Protein AF-0000000085038822 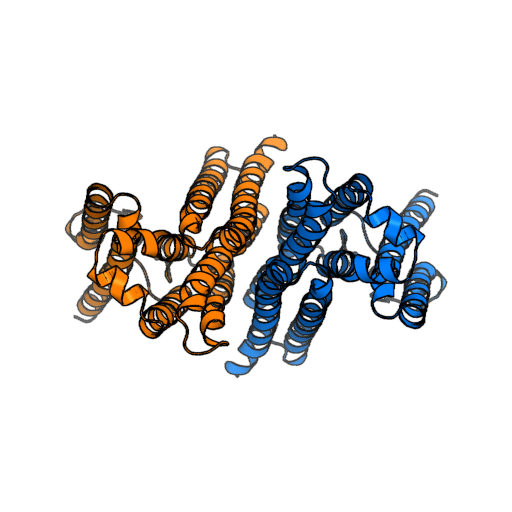(afdb_homodimer)

Secondary structure (DSSP, 8-state):
-TGGGGHHHHHHHHHHHHHHHHHHHHHHH-GGGHHHHHHHHHHHHHHHHHHHHHTT---HHHHHHHHHHHIIIIIIHHHHHHHHHHGGG-SSTTGGGGGHHHHHHHHHHHHHHHH-----SSEES--HHHHHHHHHHHHHHHHH-HHHHHHHT-HHHHHHHHHHHHHHHH---EEP----S---HHHHHHHHHHHHHHHHHHHHHGGGGHHHHHHHHHHHHHHHHHHHHHHHH-/-TTGGGHHHHHHHHHHHHHHHHHHHHHHH-GGGHHHHHHHHHHHHHHHHHHHHHTT---HHHHHHHHHHHIIIIIIHHHHHHHHHHGGG-SSTTGGGGGHHHHHHHHHHHHHHHH-----SSEES--HHHHHHHHHHHHHHHHH-HHHHHHHT-HHHHHHHHHHHHHHHH---EEP----S---HHHHHHHHHHHHHHHHHHHHHGGGGHHHHHHHHHHHHHHHHHHHHHHHH-

InterPro domains:
  IPR000462 CDP-alcohol phosphatidyltransferase [PF01066] (6-154)
  IPR004533 CDP-diacylglycerol--serine O-phosphatidyltransferase [TIGR00473] (12-147)
  IPR043130 CDP-alcohol phosphatidyltransferase, transmembrane domain [G3DSA:1.20.120.1760] (3-178)
  IPR048254 CDP-alcohol phosphatidyltransferase, conserved site [PS00379] (48-70)
  IPR050324 CDP-alcohol phosphatidyltransferase class-I [PTHR14269] (5-165)

Sequence (468 aa):
MTIKKHIPNAITSLNLLSGMIGIHYVMVNGPFYGFYFIIAAAIFDFFDGFAARLLKVQSPIGKELDSLADLVTFGVLPSFILFLLLEPISPYDWLPYVAFLIGIQSALRLAKFNLDDRQSDSFIGVPTPANALFFSTLPLLGTSVGWIENGLENPWVLTALTLIFSFLLTAELPLLALKFKHFKWKDNQWRYLVLVISGISLVLFGLAGIPIAVLSYICLSLVNNLVDSHEKKNMTIKKHIPNAITSLNLLSGMIGIHYVMVNGPFYGFYFIIAAAIFDFFDGFAARLLKVQSPIGKELDSLADLVTFGVLPSFILFLLLEPISPYDWLPYVAFLIGIQSALRLAKFNLDDRQSDSFIGVPTPANALFFSTLPLLGTSVGWIENGLENPWVLTALTLIFSFLLTAELPLLALKFKHFKWKDNQWRYLVLVISGISLVLFGLAGIPIAVLSYICLSLVNNLVDSHEKKN

Nearest PDB structures (foldseek):
  6wmv-assembly1_A  TM=7.005E-01  e=2.346E-01  Archaeoglobus fulgidus
  6wm5-assembly1_A  TM=7.135E-01  e=3.824E-01  Archaeoglobus fulgidus
  6wmv-assembly1_C  TM=7.083E-01  e=4.369E-01  Archaeoglobus fulgidus
  6h59-assembly1_A  TM=6.491E-01  e=5.456E-01  Mycobacterium tuberculosis H37Rv
  5jr9-assembly1_B  TM=3.966E-01  e=5.499E+00  Nanoarchaeum equitans Kin4-M

Structure (mmCIF, N/CA/C/O backbone):
data_AF-0000000085038822-model_v1
#
loop_
_entity.id
_entity.type
_entity.pdbx_description
1 polymer 'CDP-diacylglycerol--serine O-phosphatidyltransferase'
#
loop_
_atom_site.group_PDB
_atom_site.id
_atom_site.type_symbol
_atom_site.label_atom_id
_atom_site.label_alt_id
_atom_site.label_comp_id
_atom_site.label_asym_id
_atom_site.label_entity_id
_atom_site.label_seq_id
_atom_site.pdbx_PDB_ins_code
_atom_site.Cartn_x
_atom_site.Cartn_y
_atom_site.Cartn_z
_atom_site.occupancy
_atom_site.B_iso_or_equiv
_atom_site.auth_seq_id
_atom_site.auth_comp_id
_atom_site.auth_asym_id
_atom_site.auth_atom_id
_atom_site.pdbx_PDB_model_num
ATOM 1 N N . MET A 1 1 ? -1.851 26.406 -16.25 1 48.16 1 MET A N 1
ATOM 2 C CA . MET A 1 1 ? -0.764 26.359 -15.273 1 48.16 1 MET A CA 1
ATOM 3 C C . MET A 1 1 ? -1.014 25.266 -14.234 1 48.16 1 MET A C 1
ATOM 5 O O . MET A 1 1 ? -0.091 24.547 -13.852 1 48.16 1 MET A O 1
ATOM 9 N N . THR A 1 2 ? -2.42 25 -13.883 1 67.25 2 THR A N 1
ATOM 10 C CA . THR A 1 2 ? -2.904 24.141 -12.812 1 67.25 2 THR A CA 1
ATOM 11 C C . THR A 1 2 ? -2.875 22.672 -13.234 1 67.25 2 THR A C 1
ATOM 13 O O . THR A 1 2 ? -2.516 21.797 -12.445 1 67.25 2 THR A O 1
ATOM 16 N N . ILE A 1 3 ? -2.77 22.594 -14.562 1 74.81 3 ILE A N 1
ATOM 17 C CA . ILE A 1 3 ? -2.885 21.219 -15.07 1 74.81 3 ILE A CA 1
ATOM 18 C C . ILE A 1 3 ? -1.519 20.547 -15.031 1 74.81 3 ILE A C 1
ATOM 20 O O . ILE A 1 3 ? -1.425 19.344 -14.789 1 74.81 3 ILE A O 1
ATOM 24 N N . LYS A 1 4 ? -0.463 21.297 -15.273 1 79 4 LYS A N 1
ATOM 25 C CA . LYS A 1 4 ? 0.887 20.734 -15.305 1 79 4 LYS A CA 1
ATOM 26 C C . LYS A 1 4 ? 1.257 20.125 -13.961 1 79 4 LYS A C 1
ATOM 28 O O . LYS A 1 4 ? 2.055 19.188 -13.906 1 79 4 LYS A O 1
ATOM 33 N N . LYS A 1 5 ? 0.57 20.656 -13.008 1 80.06 5 LYS A N 1
ATOM 34 C CA . LYS A 1 5 ? 0.891 20.203 -11.656 1 80.06 5 LYS A CA 1
ATOM 35 C C . LYS A 1 5 ? 0.337 18.812 -11.391 1 80.06 5 LYS A C 1
ATOM 37 O O . LYS A 1 5 ? 0.78 18.141 -10.461 1 80.06 5 LYS A O 1
ATOM 42 N N . HIS A 1 6 ? -0.509 18.438 -12.305 1 89.69 6 HIS A N 1
ATOM 43 C CA . HIS A 1 6 ? -1.168 17.156 -12.07 1 89.69 6 HIS A CA 1
ATOM 44 C C . HIS A 1 6 ? -0.492 16.047 -12.852 1 89.69 6 HIS A C 1
ATOM 46 O O . HIS A 1 6 ? -0.753 14.859 -12.609 1 89.69 6 HIS A O 1
ATOM 52 N N . ILE A 1 7 ? 0.422 16.391 -13.672 1 92.06 7 ILE A N 1
ATOM 53 C CA . ILE A 1 7 ? 1.037 15.414 -14.562 1 92.06 7 ILE A CA 1
ATOM 54 C C . ILE A 1 7 ? 1.887 14.438 -13.758 1 92.06 7 ILE A C 1
ATOM 56 O O . ILE A 1 7 ? 1.707 13.219 -13.852 1 92.06 7 ILE A O 1
ATOM 60 N N . PRO A 1 8 ? 2.795 14.953 -12.961 1 93.25 8 PRO A N 1
ATOM 61 C CA . PRO A 1 8 ? 3.59 14.016 -12.164 1 93.25 8 PRO A CA 1
ATOM 62 C C . PRO A 1 8 ? 2.73 13.109 -11.281 1 93.25 8 PRO A C 1
ATOM 64 O O . PRO A 1 8 ? 3.02 11.922 -11.141 1 93.25 8 PRO A O 1
ATOM 67 N N . ASN A 1 9 ? 1.684 13.672 -10.758 1 94.5 9 ASN A N 1
ATOM 68 C CA . ASN A 1 9 ? 0.792 12.891 -9.898 1 94.5 9 ASN A CA 1
ATOM 69 C C . ASN A 1 9 ? 0.069 11.805 -10.688 1 94.5 9 ASN A C 1
ATOM 71 O O . ASN A 1 9 ? -0.165 10.711 -10.172 1 94.5 9 ASN A O 1
ATOM 75 N N . ALA A 1 10 ? -0.299 12.148 -11.844 1 95.88 10 ALA A N 1
ATOM 76 C CA . ALA A 1 10 ? -0.926 11.156 -12.711 1 95.88 10 ALA A CA 1
ATOM 77 C C . ALA A 1 10 ? 0.032 10.008 -13.016 1 95.88 10 ALA A C 1
ATOM 79 O O . ALA A 1 10 ? -0.368 8.844 -13.016 1 95.88 10 ALA A O 1
ATOM 80 N N . ILE A 1 11 ? 1.242 10.297 -13.25 1 97.19 11 ILE A N 1
ATOM 81 C CA . ILE A 1 11 ? 2.256 9.289 -13.539 1 97.19 11 ILE A CA 1
ATOM 82 C C . ILE A 1 11 ? 2.482 8.422 -12.297 1 97.19 11 ILE A C 1
ATOM 84 O O . ILE A 1 11 ? 2.592 7.195 -12.398 1 97.19 11 ILE A O 1
ATOM 88 N N . THR A 1 12 ? 2.553 9.086 -11.148 1 97.75 12 THR A N 1
ATOM 89 C CA . THR A 1 12 ? 2.68 8.352 -9.898 1 97.75 12 THR A CA 1
ATOM 90 C C . THR A 1 12 ? 1.504 7.395 -9.711 1 97.75 12 THR A C 1
ATOM 92 O O . THR A 1 12 ? 1.676 6.277 -9.219 1 97.75 12 THR A O 1
ATOM 95 N N . SER A 1 13 ? 0.296 7.887 -10.109 1 97.94 13 SER A N 1
ATOM 96 C CA . SER A 1 13 ? -0.885 7.035 -10.016 1 97.94 13 SER A CA 1
ATOM 97 C C . SER A 1 13 ? -0.754 5.809 -10.914 1 97.94 13 SER A C 1
ATOM 99 O O . SER A 1 13 ? -1.275 4.738 -10.586 1 97.94 13 SER A O 1
ATOM 101 N N . LEU A 1 14 ? -0.084 5.938 -12 1 98.38 14 LEU A N 1
ATOM 102 C CA . LEU A 1 14 ? 0.166 4.797 -12.875 1 98.38 14 LEU A CA 1
ATOM 103 C C . LEU A 1 14 ? 1.124 3.807 -12.219 1 98.38 14 LEU A C 1
ATOM 105 O O . LEU A 1 14 ? 1.008 2.596 -12.422 1 98.38 14 LEU A O 1
ATOM 109 N N . ASN A 1 15 ? 2.129 4.316 -11.5 1 98.5 15 ASN A N 1
ATOM 110 C CA . ASN A 1 15 ? 2.971 3.457 -10.672 1 98.5 15 ASN A CA 1
ATOM 111 C C . ASN A 1 15 ? 2.137 2.621 -9.703 1 98.5 15 ASN A C 1
ATOM 113 O O . ASN A 1 15 ? 2.27 1.396 -9.664 1 98.5 15 ASN A O 1
ATOM 117 N N . LEU A 1 16 ? 1.231 3.285 -9.023 1 98.81 16 LEU A N 1
ATOM 118 C CA . LEU A 1 16 ? 0.361 2.623 -8.055 1 98.81 16 LEU A CA 1
ATOM 119 C C . LEU A 1 16 ? -0.536 1.601 -8.742 1 98.81 16 LEU A C 1
ATOM 121 O O . LEU A 1 16 ? -0.698 0.481 -8.258 1 98.81 16 LEU A O 1
ATOM 125 N N . LEU A 1 17 ? -1.079 1.996 -9.836 1 98.75 17 LEU A N 1
ATOM 126 C CA . LEU A 1 17 ? -1.931 1.104 -10.609 1 98.75 17 LEU A CA 1
ATOM 127 C C . LEU A 1 17 ? -1.156 -0.13 -11.062 1 98.75 17 LEU A C 1
ATOM 129 O O . LEU A 1 17 ? -1.673 -1.248 -11.008 1 98.75 17 LEU A O 1
ATOM 133 N N . SER A 1 18 ? 0.053 0.057 -11.531 1 98.75 18 SER A N 1
ATOM 134 C CA . SER A 1 18 ? 0.904 -1.061 -11.93 1 98.75 18 SER A CA 1
ATOM 135 C C . SER A 1 18 ? 1.104 -2.037 -10.773 1 98.75 18 SER A C 1
ATOM 137 O O . SER A 1 18 ? 1.069 -3.254 -10.969 1 98.75 18 SER A O 1
ATOM 139 N N . GLY A 1 19 ? 1.32 -1.457 -9.609 1 98.81 19 GLY A N 1
ATOM 140 C CA . GLY A 1 19 ? 1.472 -2.295 -8.43 1 98.81 19 GLY A CA 1
ATOM 141 C C . GLY A 1 19 ? 0.245 -3.137 -8.133 1 98.81 19 GLY A C 1
ATOM 142 O O . GLY A 1 19 ? 0.354 -4.34 -7.887 1 98.81 19 GLY A O 1
ATOM 143 N N . MET A 1 20 ? -0.947 -2.543 -8.18 1 98.88 20 MET A N 1
ATOM 1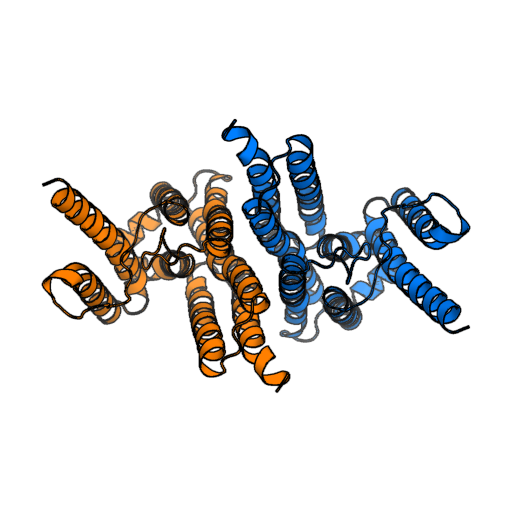44 C CA . MET A 1 20 ? -2.18 -3.258 -7.863 1 98.88 20 MET A CA 1
ATOM 145 C C . MET A 1 20 ? -2.494 -4.297 -8.93 1 98.88 20 MET A C 1
ATOM 147 O O . MET A 1 20 ? -2.852 -5.434 -8.609 1 98.88 20 MET A O 1
ATOM 151 N N . ILE A 1 21 ? -2.305 -3.947 -10.172 1 98.75 21 ILE A N 1
ATOM 152 C CA . ILE A 1 21 ? -2.504 -4.914 -11.25 1 98.75 21 ILE A CA 1
ATOM 153 C C . ILE A 1 21 ? -1.481 -6.043 -11.125 1 98.75 21 ILE A C 1
ATOM 155 O O . ILE A 1 21 ? -1.8 -7.207 -11.367 1 98.75 21 ILE A O 1
ATOM 159 N N . GLY A 1 22 ? -0.281 -5.645 -10.789 1 98.81 22 GLY A N 1
ATOM 160 C CA . GLY A 1 22 ? 0.757 -6.645 -10.57 1 98.81 22 GLY A CA 1
ATOM 161 C C . GLY A 1 22 ? 0.404 -7.652 -9.492 1 98.81 22 GLY A C 1
ATOM 162 O O . GLY A 1 22 ? 0.604 -8.852 -9.672 1 98.81 22 GLY A O 1
ATOM 163 N N . ILE A 1 23 ? -0.107 -7.191 -8.375 1 98.81 23 ILE A N 1
ATOM 164 C CA . ILE A 1 23 ? -0.521 -8.078 -7.297 1 98.81 23 ILE A CA 1
ATOM 165 C C . ILE A 1 23 ? -1.582 -9.055 -7.809 1 98.81 23 ILE A C 1
ATOM 167 O O . ILE A 1 23 ? -1.472 -10.266 -7.609 1 98.81 23 ILE A O 1
ATOM 171 N N . HIS A 1 24 ? -2.592 -8.508 -8.5 1 98.56 24 HIS A N 1
ATOM 172 C CA . HIS A 1 24 ? -3.637 -9.352 -9.062 1 98.56 24 HIS A CA 1
ATOM 173 C C . HIS A 1 24 ? -3.049 -10.391 -10.023 1 98.56 24 HIS A C 1
ATOM 175 O O . HIS A 1 24 ? -3.369 -11.578 -9.93 1 98.56 24 HIS A O 1
ATOM 181 N N . TYR A 1 25 ? -2.203 -9.953 -10.898 1 98.44 25 TYR A N 1
ATOM 182 C CA . TYR A 1 25 ? -1.676 -10.805 -11.953 1 98.44 25 TYR A CA 1
ATOM 183 C C . TYR A 1 25 ? -0.825 -11.93 -11.375 1 98.44 25 TYR A C 1
ATOM 185 O O . TYR A 1 25 ? -0.949 -13.086 -11.781 1 98.44 25 TYR A O 1
ATOM 193 N N . VAL A 1 26 ? 0.007 -11.641 -10.406 1 98.44 26 VAL A N 1
ATOM 194 C CA . VAL A 1 26 ? 0.89 -12.664 -9.859 1 98.44 26 VAL A CA 1
ATOM 195 C C . VAL A 1 26 ? 0.078 -13.656 -9.031 1 98.44 26 VAL A C 1
ATOM 197 O O . VAL A 1 26 ? 0.4 -14.852 -8.984 1 98.44 26 VAL A O 1
ATOM 200 N N . MET A 1 27 ? -0.975 -13.219 -8.391 1 97.94 27 MET A N 1
ATOM 201 C CA . MET A 1 27 ? -1.821 -14.109 -7.598 1 97.94 27 MET A CA 1
ATOM 202 C C . MET A 1 27 ? -2.555 -15.094 -8.5 1 97.94 27 MET A C 1
ATOM 204 O O . MET A 1 27 ? -2.816 -16.234 -8.094 1 97.94 27 MET A O 1
ATOM 208 N N . VAL A 1 28 ? -2.82 -14.695 -9.742 1 97.31 28 VAL A N 1
ATOM 209 C CA . VAL A 1 28 ? -3.598 -15.523 -10.656 1 97.31 28 VAL A CA 1
ATOM 210 C C . VAL A 1 28 ? -2.658 -16.359 -11.523 1 97.31 28 VAL A C 1
ATOM 212 O O . VAL A 1 28 ? -2.904 -17.547 -11.742 1 97.31 28 VAL A O 1
ATOM 215 N N . ASN A 1 29 ? -1.526 -15.758 -11.953 1 97.56 29 ASN A N 1
ATOM 216 C CA . ASN A 1 29 ? -0.725 -16.391 -12.992 1 97.56 29 ASN A CA 1
ATOM 217 C C . ASN A 1 29 ? 0.607 -16.891 -12.445 1 97.56 29 ASN A C 1
ATOM 219 O O . ASN A 1 29 ? 1.324 -17.641 -13.125 1 97.56 29 ASN A O 1
ATOM 223 N N . GLY A 1 30 ? 0.938 -16.516 -11.242 1 97.44 30 GLY A N 1
ATOM 224 C CA . GLY A 1 30 ? 2.184 -16.969 -10.648 1 97.44 30 GLY A CA 1
ATOM 225 C C . GLY A 1 30 ? 3.215 -15.859 -10.5 1 97.44 30 GLY A C 1
ATOM 226 O O . GLY A 1 30 ? 3.107 -14.812 -11.141 1 97.44 30 GLY A O 1
ATOM 227 N N . PRO A 1 31 ? 4.211 -16.062 -9.695 1 96.88 31 PRO A N 1
ATOM 228 C CA . PRO A 1 31 ? 5.16 -15.023 -9.297 1 96.88 31 PRO A CA 1
ATOM 229 C C . PRO A 1 31 ? 6.137 -14.664 -10.414 1 96.88 31 PRO A C 1
ATOM 231 O O . PRO A 1 31 ? 6.758 -13.594 -10.375 1 96.88 31 PRO A O 1
ATOM 234 N N . PHE A 1 32 ? 6.242 -15.5 -11.477 1 95.19 32 PHE A N 1
ATOM 235 C CA . PHE A 1 32 ? 7.25 -15.344 -12.523 1 95.19 32 PHE A CA 1
ATOM 236 C C . PHE A 1 32 ? 6.988 -14.086 -13.336 1 95.19 32 PHE A C 1
ATOM 238 O O . PHE A 1 32 ? 7.91 -13.531 -13.938 1 95.19 32 PHE A O 1
ATOM 245 N N . TYR A 1 33 ? 5.781 -13.57 -13.273 1 95.69 33 TYR A N 1
ATOM 246 C CA . TYR A 1 33 ? 5.391 -12.461 -14.133 1 95.69 33 TYR A CA 1
ATOM 247 C C . TYR A 1 33 ? 5.504 -11.133 -13.391 1 95.69 33 TYR A C 1
ATOM 249 O O . TYR A 1 33 ? 5.273 -10.07 -13.961 1 95.69 33 TYR A O 1
ATOM 257 N N . GLY A 1 34 ? 5.875 -11.195 -12.164 1 97.69 34 GLY A N 1
ATOM 258 C CA . GLY A 1 34 ? 5.863 -10.008 -11.32 1 97.69 34 GLY A CA 1
ATOM 259 C C . GLY A 1 34 ? 6.809 -8.93 -11.805 1 97.69 34 GLY A C 1
ATOM 260 O O . GLY A 1 34 ? 6.547 -7.738 -11.609 1 97.69 34 GLY A O 1
ATOM 261 N N . PHE A 1 35 ? 7.914 -9.336 -12.5 1 97.69 35 PHE A N 1
ATOM 262 C CA . PHE A 1 35 ? 8.938 -8.367 -12.891 1 97.69 35 PHE A CA 1
ATOM 263 C C . PHE A 1 35 ? 8.398 -7.41 -13.945 1 97.69 35 PHE A C 1
ATOM 265 O O . PHE A 1 35 ? 8.836 -6.258 -14.016 1 97.69 35 PHE A O 1
ATOM 272 N N . TYR A 1 36 ? 7.375 -7.781 -14.789 1 97.94 36 TYR A N 1
ATOM 273 C CA . TYR A 1 36 ? 6.789 -6.895 -15.781 1 97.94 36 TYR A CA 1
ATOM 274 C C . TYR A 1 36 ? 6.207 -5.648 -15.133 1 97.94 36 TYR A C 1
ATOM 276 O O . TYR A 1 36 ? 6.441 -4.527 -15.594 1 97.94 36 TYR A O 1
ATOM 284 N N . PHE A 1 37 ? 5.527 -5.867 -14.047 1 98.62 37 PHE A N 1
ATOM 285 C CA . PHE A 1 37 ? 4.801 -4.785 -13.398 1 98.62 37 PHE A CA 1
ATOM 286 C C . PHE A 1 37 ? 5.738 -3.939 -12.547 1 98.62 37 PHE A C 1
ATOM 288 O O . PHE A 1 37 ? 5.562 -2.725 -12.438 1 98.62 37 PHE A O 1
ATOM 295 N N . ILE A 1 38 ? 6.746 -4.613 -11.945 1 98.69 38 ILE A N 1
ATOM 296 C CA . ILE A 1 38 ? 7.73 -3.871 -11.164 1 98.69 38 ILE A CA 1
ATOM 297 C C . ILE A 1 38 ? 8.555 -2.975 -12.086 1 98.69 38 ILE A C 1
ATOM 299 O O . ILE A 1 38 ? 8.805 -1.812 -11.766 1 98.69 38 ILE A O 1
ATOM 303 N N . ILE A 1 39 ? 8.93 -3.477 -13.258 1 97.75 39 ILE A N 1
ATOM 304 C CA . ILE A 1 39 ? 9.703 -2.693 -14.211 1 97.75 39 ILE A CA 1
ATOM 305 C C . ILE A 1 39 ? 8.852 -1.543 -14.742 1 97.75 39 ILE A C 1
ATOM 307 O O . ILE A 1 39 ? 9.32 -0.401 -14.812 1 97.75 39 ILE A O 1
ATOM 311 N N . ALA A 1 40 ? 7.641 -1.84 -15.117 1 98.25 40 ALA A N 1
ATOM 312 C CA . ALA A 1 40 ? 6.734 -0.783 -15.562 1 98.25 40 ALA A CA 1
ATOM 313 C C . ALA A 1 40 ? 6.617 0.315 -14.508 1 98.25 40 ALA A C 1
ATOM 315 O O . ALA A 1 40 ? 6.684 1.504 -14.828 1 98.25 40 ALA A O 1
ATOM 316 N N . ALA A 1 41 ? 6.43 -0.11 -13.281 1 98.38 41 ALA A N 1
ATOM 317 C CA . ALA A 1 41 ? 6.281 0.836 -12.18 1 98.38 41 ALA A CA 1
ATOM 318 C C . ALA A 1 41 ? 7.555 1.654 -11.984 1 98.38 41 ALA A C 1
ATOM 320 O O . ALA A 1 41 ? 7.492 2.85 -11.688 1 98.38 41 ALA A O 1
ATOM 321 N N . ALA A 1 42 ? 8.703 0.948 -12.109 1 96.62 42 ALA A N 1
ATOM 322 C CA . ALA A 1 42 ? 9.977 1.648 -11.977 1 96.62 42 ALA A CA 1
ATOM 323 C C . ALA A 1 42 ? 10.117 2.738 -13.031 1 96.62 42 ALA A C 1
ATOM 325 O O . ALA A 1 42 ? 10.648 3.814 -12.758 1 96.62 42 ALA A O 1
ATOM 326 N N . ILE A 1 43 ? 9.641 2.447 -14.203 1 97.44 43 ILE A N 1
ATOM 327 C CA . ILE A 1 43 ? 9.648 3.424 -15.281 1 97.44 43 ILE A CA 1
ATOM 328 C C . ILE A 1 43 ? 8.75 4.605 -14.922 1 97.44 43 ILE A C 1
ATOM 330 O O . ILE A 1 43 ? 9.156 5.762 -15.039 1 97.44 43 ILE A O 1
ATOM 334 N N . PHE A 1 44 ? 7.551 4.367 -14.461 1 97.69 44 PHE A N 1
ATOM 335 C CA . PHE A 1 44 ? 6.637 5.434 -14.055 1 97.69 44 PHE A CA 1
ATOM 336 C C . PHE A 1 44 ? 7.23 6.246 -12.906 1 97.69 44 PHE A C 1
ATOM 338 O O . PHE A 1 44 ? 7.098 7.473 -12.883 1 97.69 44 PHE A O 1
ATOM 345 N N . ASP A 1 45 ? 7.836 5.516 -12.008 1 95.75 45 ASP A N 1
ATOM 346 C CA . ASP A 1 45 ? 8.461 6.168 -10.859 1 95.75 45 ASP A CA 1
ATOM 347 C C . ASP A 1 45 ? 9.555 7.137 -11.305 1 95.75 45 ASP A C 1
ATOM 349 O O . ASP A 1 45 ? 9.633 8.266 -10.812 1 95.75 45 ASP A O 1
ATOM 353 N N . PHE A 1 46 ? 10.344 6.664 -12.227 1 93.12 46 PHE A N 1
ATOM 354 C CA . PHE A 1 46 ? 11.422 7.484 -12.781 1 93.12 46 PHE A CA 1
ATOM 355 C C . PHE A 1 46 ? 10.852 8.703 -13.5 1 93.12 46 PHE A C 1
ATOM 357 O O . PHE A 1 46 ? 11.336 9.82 -13.312 1 93.12 46 PHE A O 1
ATOM 364 N N . PHE A 1 47 ? 9.82 8.523 -14.188 1 94.5 47 PHE A N 1
ATOM 365 C CA . PHE A 1 47 ? 9.281 9.578 -15.039 1 94.5 47 PHE A CA 1
ATOM 366 C C . PHE A 1 47 ? 8.477 10.578 -14.219 1 94.5 47 PHE A C 1
ATOM 368 O O . PHE A 1 47 ? 8.375 11.75 -14.578 1 94.5 47 PHE A O 1
ATOM 375 N N . ASP A 1 48 ? 7.883 10.102 -13.172 1 93.25 48 ASP A N 1
ATOM 376 C CA . ASP A 1 48 ? 7.148 11.078 -12.367 1 93.25 48 ASP A CA 1
ATOM 377 C C . ASP A 1 48 ? 8.102 12.055 -11.68 1 93.25 48 ASP A C 1
ATOM 379 O O . ASP A 1 48 ? 7.824 13.258 -11.625 1 93.25 48 ASP A O 1
ATOM 383 N N . GLY A 1 49 ? 9.258 11.531 -11.219 1 89.5 49 GLY A N 1
ATOM 384 C CA . GLY A 1 49 ? 10.281 12.414 -10.688 1 89.5 49 GLY A CA 1
ATOM 385 C C . GLY A 1 49 ? 10.875 13.344 -11.734 1 89.5 49 GLY A C 1
ATOM 386 O O . GLY A 1 49 ? 11.047 14.539 -11.484 1 89.5 49 GLY A O 1
ATOM 387 N N . PHE A 1 50 ? 11.094 12.781 -12.875 1 89.5 50 PHE A N 1
ATOM 388 C CA . PHE A 1 50 ? 11.656 13.539 -13.984 1 89.5 50 PHE A CA 1
ATOM 389 C C . PHE A 1 50 ? 10.711 14.648 -14.422 1 89.5 50 PHE A C 1
ATOM 391 O O . PHE A 1 50 ? 11.133 15.797 -14.602 1 89.5 50 PHE A O 1
ATOM 398 N N . ALA A 1 51 ? 9.5 14.273 -14.508 1 89.44 51 ALA A N 1
ATOM 399 C CA . ALA A 1 51 ? 8.484 15.234 -14.922 1 89.44 51 ALA A CA 1
ATOM 400 C C . ALA A 1 51 ? 8.344 16.359 -13.891 1 89.44 51 ALA A C 1
ATOM 402 O O . ALA A 1 51 ? 8.211 17.531 -14.25 1 89.44 51 ALA A O 1
ATOM 403 N N . ALA A 1 52 ? 8.375 16.031 -12.672 1 86.81 52 ALA A N 1
ATOM 404 C CA . ALA A 1 52 ? 8.25 17.031 -11.609 1 86.81 52 ALA A CA 1
ATOM 405 C C . ALA A 1 52 ? 9.398 18.031 -11.664 1 86.81 52 ALA A C 1
ATOM 407 O O . ALA A 1 52 ? 9.195 19.234 -11.492 1 86.81 52 ALA A O 1
ATOM 408 N N . ARG A 1 53 ? 10.594 17.531 -11.992 1 86.94 53 ARG A N 1
ATOM 409 C CA . ARG A 1 53 ? 11.773 18.391 -12.078 1 86.94 53 ARG A CA 1
ATOM 410 C C . ARG A 1 53 ? 11.75 19.219 -13.352 1 86.94 53 ARG A C 1
ATOM 412 O O . ARG A 1 53 ? 12.008 20.438 -13.312 1 86.94 53 ARG A O 1
ATOM 419 N N . LEU A 1 54 ? 11.414 18.641 -14.43 1 89.12 54 LEU A N 1
ATOM 420 C CA . LEU A 1 54 ? 11.414 19.297 -15.734 1 89.12 54 LEU A CA 1
ATOM 421 C C . LEU A 1 54 ? 10.375 20.422 -15.773 1 89.12 54 LEU A C 1
ATOM 423 O O . LEU A 1 54 ? 10.641 21.5 -16.312 1 89.12 54 LEU A O 1
ATOM 427 N N . LEU A 1 55 ? 9.25 20.125 -15.133 1 90.25 55 LEU A N 1
ATOM 428 C CA . LEU A 1 55 ? 8.156 21.078 -15.164 1 90.25 55 LEU A CA 1
ATOM 429 C C . LEU A 1 55 ? 8.242 22.047 -13.977 1 90.25 55 LEU A C 1
ATOM 431 O O . LEU A 1 55 ? 7.426 22.953 -13.852 1 90.25 55 LEU A O 1
ATOM 435 N N . LYS A 1 56 ? 9.203 21.719 -13.094 1 87.94 56 LYS A N 1
ATOM 436 C CA . LYS A 1 56 ? 9.43 22.547 -11.906 1 87.94 56 LYS A CA 1
ATOM 437 C C . LYS A 1 56 ? 8.18 22.609 -11.031 1 87.94 56 LYS A C 1
ATOM 439 O O . LYS A 1 56 ? 7.773 23.688 -10.594 1 87.94 56 LYS A O 1
ATOM 444 N N . VAL A 1 57 ? 7.543 21.531 -10.875 1 86.38 57 VAL A N 1
ATOM 445 C CA . VAL A 1 57 ? 6.316 21.484 -10.086 1 86.38 57 VAL A CA 1
ATOM 446 C C . VAL A 1 57 ? 6.48 20.484 -8.938 1 86.38 57 VAL A C 1
ATOM 448 O O . VAL A 1 57 ? 5.535 19.781 -8.578 1 86.38 57 VAL A O 1
ATOM 451 N N . GLN A 1 58 ? 7.652 20.391 -8.492 1 83.69 58 GLN A N 1
ATOM 452 C CA . GLN A 1 58 ? 7.859 19.562 -7.309 1 83.69 58 GLN A CA 1
ATOM 453 C C . GLN A 1 58 ? 7.012 20.047 -6.141 1 83.69 58 GLN A C 1
ATOM 455 O O . GLN A 1 58 ? 6.953 21.25 -5.875 1 83.69 58 GLN A O 1
ATOM 460 N N . SER A 1 59 ? 6.203 19.109 -5.539 1 88.06 59 SER A N 1
ATOM 461 C CA . SER A 1 59 ? 5.297 19.5 -4.465 1 88.06 59 SER A CA 1
ATOM 462 C C . SER A 1 59 ? 5.332 18.5 -3.318 1 88.06 59 SER A C 1
ATOM 464 O O . SER A 1 59 ? 5.664 17.328 -3.525 1 88.06 59 SER A O 1
ATOM 466 N N . PRO A 1 60 ? 5.039 18.984 -2.195 1 89.19 60 PRO A N 1
ATOM 467 C CA . PRO A 1 60 ? 4.977 18.078 -1.044 1 89.19 60 PRO A CA 1
ATOM 468 C C . PRO A 1 60 ? 3.945 16.969 -1.223 1 89.19 60 PRO A C 1
ATOM 470 O O . PRO A 1 60 ? 4.18 15.836 -0.81 1 89.19 60 PRO A O 1
ATOM 473 N N . ILE A 1 61 ? 2.854 17.281 -1.806 1 90.94 61 ILE A N 1
ATOM 474 C CA . ILE A 1 61 ? 1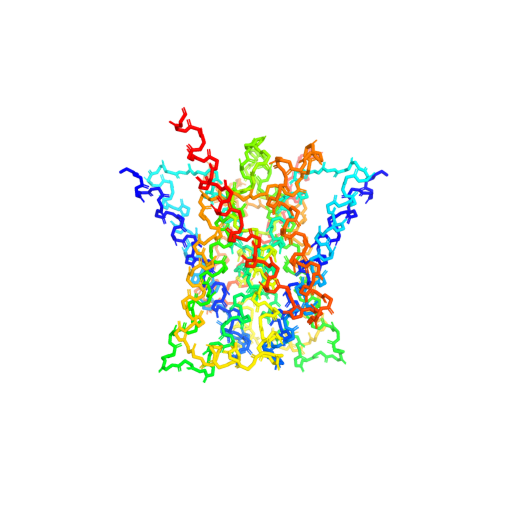.816 16.281 -2.039 1 90.94 61 ILE A CA 1
ATOM 475 C C . ILE A 1 61 ? 2.355 15.18 -2.951 1 90.94 61 ILE A C 1
ATOM 477 O O . ILE A 1 61 ? 2.076 13.992 -2.738 1 90.94 61 ILE A O 1
ATOM 481 N N . GLY A 1 62 ? 3.068 15.617 -3.949 1 93.06 62 GLY A N 1
ATOM 482 C CA . GLY A 1 62 ? 3.666 14.641 -4.848 1 93.06 62 GLY A CA 1
ATOM 483 C C . GLY A 1 62 ? 4.621 13.695 -4.148 1 93.06 62 GLY A C 1
ATOM 484 O O . GLY A 1 62 ? 4.648 12.5 -4.453 1 93.06 62 GLY A O 1
ATOM 485 N N . LYS A 1 63 ? 5.387 14.211 -3.264 1 92.44 63 LYS A N 1
ATOM 486 C CA . LYS A 1 63 ? 6.324 13.391 -2.496 1 92.44 63 LYS A CA 1
ATOM 487 C C . LYS A 1 63 ? 5.586 12.352 -1.657 1 92.44 63 LYS A C 1
ATOM 489 O O . LYS A 1 63 ? 5.977 11.188 -1.619 1 92.44 63 LYS A O 1
ATOM 494 N N . GLU A 1 64 ? 4.52 12.805 -1.013 1 94.75 64 GLU A N 1
ATOM 495 C CA . GLU A 1 64 ? 3.701 11.898 -0.214 1 94.75 64 GLU A CA 1
ATOM 496 C C . GLU A 1 64 ? 3.08 10.805 -1.08 1 94.75 64 GLU A C 1
ATOM 498 O O . GLU A 1 64 ? 3.127 9.625 -0.73 1 94.75 64 GLU A O 1
ATOM 503 N N . LEU A 1 65 ? 2.535 11.273 -2.141 1 96.75 65 LEU A N 1
ATOM 504 C CA . LEU A 1 65 ? 1.88 10.336 -3.049 1 96.75 65 LEU A CA 1
ATOM 505 C C . LEU A 1 65 ? 2.875 9.32 -3.592 1 96.75 65 LEU A C 1
ATOM 507 O O . LEU A 1 65 ? 2.553 8.133 -3.721 1 96.75 65 LEU A O 1
ATOM 511 N N . ASP A 1 66 ? 4.055 9.82 -3.908 1 96.5 66 ASP A N 1
ATOM 512 C CA . ASP A 1 66 ? 5.121 8.969 -4.426 1 96.5 66 ASP A CA 1
ATOM 513 C C . ASP A 1 66 ? 5.477 7.867 -3.428 1 96.5 66 ASP A C 1
ATOM 515 O O . ASP A 1 66 ? 5.602 6.699 -3.803 1 96.5 66 ASP A O 1
ATOM 519 N N . SER A 1 67 ? 5.594 8.195 -2.219 1 97.06 67 SER A N 1
ATOM 520 C CA . SER A 1 67 ? 5.93 7.242 -1.171 1 97.06 67 SER A CA 1
ATOM 521 C C . SER A 1 67 ? 4.828 6.203 -0.997 1 97.06 67 SER A C 1
ATOM 523 O O . SER A 1 67 ? 5.109 5.016 -0.81 1 97.06 67 SER A O 1
ATOM 525 N N . LEU A 1 68 ? 3.58 6.633 -1.051 1 98.56 68 LEU A N 1
ATOM 526 C CA . LEU A 1 68 ? 2.436 5.738 -0.923 1 98.56 68 LEU A CA 1
ATOM 527 C C . LEU A 1 68 ? 2.396 4.738 -2.076 1 98.56 68 LEU A C 1
ATOM 529 O O . LEU A 1 68 ? 2.234 3.537 -1.854 1 98.56 68 LEU A O 1
ATOM 533 N N . ALA A 1 69 ? 2.6 5.277 -3.23 1 98.69 69 ALA A N 1
ATOM 534 C CA . ALA A 1 69 ? 2.619 4.418 -4.41 1 98.69 69 ALA A CA 1
ATOM 535 C C . ALA A 1 69 ? 3.771 3.422 -4.344 1 98.69 69 ALA A C 1
ATOM 537 O O . ALA A 1 69 ? 3.594 2.236 -4.637 1 98.69 69 ALA A O 1
ATOM 538 N N . ASP A 1 70 ? 4.926 3.922 -3.924 1 98.44 70 ASP A N 1
ATOM 539 C CA . ASP A 1 70 ? 6.125 3.094 -3.848 1 98.44 70 ASP A CA 1
ATOM 540 C C . ASP A 1 70 ? 5.926 1.924 -2.885 1 98.44 70 ASP A C 1
ATOM 542 O O . ASP A 1 70 ? 6.453 0.833 -3.109 1 98.44 70 ASP A O 1
ATOM 546 N N . LEU A 1 71 ? 5.203 2.121 -1.829 1 98.81 71 LEU A N 1
ATOM 547 C CA . LEU A 1 71 ? 4.988 1.024 -0.89 1 98.81 71 LEU A CA 1
ATOM 548 C C . LEU A 1 71 ? 4.211 -0.11 -1.548 1 98.81 71 LEU A C 1
ATOM 550 O O . LEU A 1 71 ? 4.57 -1.28 -1.404 1 98.81 71 LEU A O 1
ATOM 554 N N . VAL A 1 72 ? 3.166 0.215 -2.225 1 98.88 72 VAL A N 1
ATOM 555 C CA . VAL A 1 72 ? 2.312 -0.806 -2.822 1 98.88 72 VAL A CA 1
ATOM 556 C C . VAL A 1 72 ? 3.084 -1.556 -3.904 1 98.88 72 VAL A C 1
ATOM 558 O O . VAL A 1 72 ? 3.064 -2.789 -3.949 1 98.88 72 VAL A O 1
ATOM 561 N N . THR A 1 73 ? 3.811 -0.807 -4.691 1 98.81 73 THR A N 1
ATOM 562 C CA . THR A 1 73 ? 4.426 -1.404 -5.875 1 98.81 73 THR A CA 1
ATOM 563 C C . THR A 1 73 ? 5.75 -2.068 -5.516 1 98.81 73 THR A C 1
ATOM 565 O O . THR A 1 73 ? 6.039 -3.178 -5.969 1 98.81 73 THR A O 1
ATOM 568 N N . PHE A 1 74 ? 6.543 -1.39 -4.723 1 98.75 74 PHE A N 1
ATOM 569 C CA . PHE A 1 74 ? 7.902 -1.864 -4.496 1 98.75 74 PHE A CA 1
ATOM 570 C C . PHE A 1 74 ? 8.031 -2.502 -3.119 1 98.75 74 PHE A C 1
ATOM 572 O O . PHE A 1 74 ? 9.094 -3.031 -2.771 1 98.75 74 PHE A O 1
ATOM 579 N N . GLY A 1 75 ? 7.039 -2.477 -2.32 1 98.75 75 GLY A N 1
ATOM 580 C CA . GLY A 1 75 ? 7.023 -3.141 -1.026 1 98.75 75 GLY A CA 1
ATOM 581 C C . GLY A 1 75 ? 6.059 -4.312 -0.971 1 98.75 75 GLY A C 1
ATOM 582 O O . GLY A 1 75 ? 6.477 -5.453 -0.767 1 98.75 75 GLY A O 1
ATOM 583 N N . VAL A 1 76 ? 4.805 -4.055 -1.314 1 98.94 76 VAL A N 1
ATOM 584 C CA . VAL A 1 76 ? 3.746 -5.047 -1.172 1 98.94 76 VAL A CA 1
ATOM 585 C C . VAL A 1 76 ? 3.822 -6.051 -2.318 1 98.94 76 VAL A C 1
ATOM 587 O O . VAL A 1 76 ? 3.787 -7.266 -2.094 1 98.94 76 VAL A O 1
ATOM 590 N N . LEU A 1 77 ? 3.918 -5.582 -3.555 1 98.94 77 LEU A N 1
ATOM 591 C CA . LEU A 1 77 ? 3.953 -6.477 -4.707 1 98.94 77 LEU A CA 1
ATOM 592 C C . LEU A 1 77 ? 5.109 -7.465 -4.59 1 98.94 77 LEU A C 1
ATOM 594 O O . LEU A 1 77 ? 4.914 -8.672 -4.738 1 98.94 77 LEU A O 1
ATOM 598 N N . PRO A 1 78 ? 6.348 -7.055 -4.27 1 98.81 78 PRO A N 1
ATOM 599 C CA . PRO A 1 78 ? 7.41 -8.047 -4.117 1 98.81 78 PRO A CA 1
ATOM 600 C C . PRO A 1 78 ? 7.164 -9 -2.947 1 98.81 78 PRO A C 1
ATOM 602 O O . PRO A 1 78 ? 7.605 -10.148 -2.98 1 98.81 78 PRO A O 1
ATOM 605 N N . SER A 1 79 ? 6.477 -8.578 -1.896 1 98.88 79 SER A N 1
ATOM 606 C CA . SER A 1 79 ? 6.09 -9.477 -0.813 1 98.88 79 SER A CA 1
ATOM 607 C C . SER A 1 79 ? 5.23 -10.625 -1.328 1 98.88 79 SER A C 1
ATOM 609 O O . SER A 1 79 ? 5.422 -11.773 -0.937 1 98.88 79 SER A O 1
ATOM 611 N N . PHE A 1 80 ? 4.324 -10.328 -2.189 1 98.88 80 PHE A N 1
ATOM 612 C CA . PHE A 1 80 ? 3.461 -11.359 -2.752 1 98.88 80 PHE A CA 1
ATOM 613 C C . PHE A 1 80 ? 4.246 -12.266 -3.689 1 98.88 80 PHE A C 1
ATOM 615 O O . PHE A 1 80 ? 4.008 -13.477 -3.732 1 98.88 80 PHE A O 1
ATOM 622 N N . ILE A 1 81 ? 5.148 -11.688 -4.48 1 98.69 81 ILE A N 1
ATOM 623 C CA . ILE A 1 81 ? 6.004 -12.5 -5.344 1 98.69 81 ILE A CA 1
ATOM 624 C C . ILE A 1 81 ? 6.762 -13.523 -4.504 1 98.69 81 ILE A C 1
ATOM 626 O O . ILE A 1 81 ? 6.746 -14.719 -4.805 1 98.69 81 ILE A O 1
ATOM 630 N N . LEU A 1 82 ? 7.336 -13.031 -3.43 1 98.62 82 LEU A N 1
ATOM 631 C CA . LEU A 1 82 ? 8.109 -13.898 -2.551 1 98.62 82 LEU A CA 1
ATOM 632 C C . LEU A 1 82 ? 7.207 -14.93 -1.874 1 98.62 82 LEU A C 1
ATOM 634 O O . LEU A 1 82 ? 7.59 -16.094 -1.717 1 98.62 82 LEU A O 1
ATOM 638 N N . PHE A 1 83 ? 6.047 -14.508 -1.438 1 98.75 83 PHE A N 1
ATOM 639 C CA . PHE A 1 83 ? 5.074 -15.414 -0.834 1 98.75 83 PHE A CA 1
ATOM 640 C C . PHE A 1 83 ? 4.762 -16.578 -1.771 1 98.75 83 PHE A C 1
ATOM 642 O O . PHE A 1 83 ? 4.785 -17.734 -1.36 1 98.75 83 PHE A O 1
ATOM 649 N N . LEU A 1 84 ? 4.523 -16.266 -3.021 1 98.25 84 LEU A N 1
ATOM 650 C CA . LEU A 1 84 ? 4.117 -17.266 -4.008 1 98.25 84 LEU A CA 1
ATOM 651 C C . LEU A 1 84 ? 5.289 -18.156 -4.387 1 98.25 84 LEU A C 1
ATOM 653 O O . LEU A 1 84 ? 5.094 -19.312 -4.789 1 98.25 84 LEU A O 1
ATOM 657 N N . LEU A 1 85 ? 6.539 -17.609 -4.277 1 97.81 85 LEU A N 1
ATOM 658 C CA . LEU A 1 85 ? 7.719 -18.422 -4.512 1 97.81 85 LEU A CA 1
ATOM 659 C C . LEU A 1 85 ? 7.934 -19.422 -3.371 1 97.81 85 LEU A C 1
ATOM 661 O O . LEU A 1 85 ? 8.359 -20.547 -3.6 1 97.81 85 LEU A O 1
ATOM 665 N N . LEU A 1 86 ? 7.574 -19.031 -2.162 1 98.19 86 LEU A N 1
ATOM 666 C CA . LEU A 1 86 ? 7.82 -19.812 -0.965 1 98.19 86 LEU A CA 1
ATOM 667 C C . LEU A 1 86 ? 6.715 -20.844 -0.758 1 98.19 86 LEU A C 1
ATOM 669 O O . LEU A 1 86 ? 6.973 -21.953 -0.269 1 98.19 86 LEU A O 1
ATOM 673 N N . GLU A 1 87 ? 5.539 -20.531 -1.127 1 97.56 87 GLU A N 1
ATOM 674 C CA . GLU A 1 87 ? 4.34 -21.281 -0.789 1 97.56 87 GLU A CA 1
ATOM 675 C C . GLU A 1 87 ? 4.457 -22.734 -1.249 1 97.56 87 GLU A C 1
ATOM 677 O O . GLU A 1 87 ? 4.27 -23.656 -0.458 1 97.56 87 GLU A O 1
ATOM 682 N N . PRO A 1 88 ? 4.863 -23.047 -2.52 1 96.81 88 PRO A N 1
ATOM 683 C CA . PRO A 1 88 ? 4.879 -24.438 -2.992 1 96.81 88 PRO A CA 1
ATOM 684 C C . PRO A 1 88 ? 6.023 -25.25 -2.393 1 96.81 88 PRO A C 1
ATOM 686 O O . PRO A 1 88 ? 5.977 -26.484 -2.389 1 96.81 88 PRO A O 1
ATOM 689 N N . ILE A 1 89 ? 7.043 -24.625 -1.866 1 97.31 89 ILE A N 1
ATOM 690 C CA . ILE A 1 89 ? 8.234 -25.359 -1.439 1 97.31 89 ILE A CA 1
ATOM 691 C C . ILE A 1 89 ? 8.344 -25.312 0.083 1 97.31 89 ILE A C 1
ATOM 693 O O . ILE A 1 89 ? 9.273 -25.891 0.659 1 97.31 89 ILE A O 1
ATOM 697 N N . SER A 1 90 ? 7.438 -24.672 0.727 1 97.5 90 SER A N 1
ATOM 698 C CA . SER A 1 90 ? 7.512 -24.469 2.17 1 97.5 90 SER A CA 1
ATOM 699 C C . SER A 1 90 ? 7.094 -25.719 2.928 1 97.5 90 SER A C 1
ATOM 701 O O . SER A 1 90 ? 6.047 -26.312 2.639 1 97.5 90 SER A O 1
ATOM 703 N N . PRO A 1 91 ? 7.898 -26.188 3.922 1 97.44 91 PRO A N 1
ATOM 704 C CA . PRO A 1 91 ? 7.508 -27.328 4.746 1 97.44 91 PRO A CA 1
ATOM 705 C C . PRO A 1 91 ? 6.395 -26.984 5.734 1 97.44 91 PRO A C 1
ATOM 707 O O . PRO A 1 91 ? 5.738 -27.891 6.262 1 97.44 91 PRO A O 1
ATOM 710 N N . TYR A 1 92 ? 6.211 -25.672 6.004 1 97.38 92 TYR A N 1
ATOM 711 C CA . TYR A 1 92 ? 5.199 -25.203 6.945 1 97.38 92 TYR A CA 1
ATOM 712 C C . TYR A 1 92 ? 4.281 -24.188 6.297 1 97.38 92 TYR A C 1
ATOM 714 O O . TYR A 1 92 ? 4.73 -23.344 5.504 1 97.38 92 TYR A O 1
ATOM 722 N N . ASP A 1 93 ? 3.027 -24.203 6.727 1 96.19 93 ASP A N 1
ATOM 723 C CA . ASP A 1 93 ? 2.029 -23.312 6.141 1 96.19 93 ASP A CA 1
ATOM 724 C C . ASP A 1 93 ? 2.324 -21.859 6.488 1 96.19 93 ASP A C 1
ATOM 726 O O . ASP A 1 93 ? 1.997 -20.953 5.719 1 96.19 93 ASP A O 1
ATOM 730 N N . TRP A 1 94 ? 2.947 -21.656 7.598 1 96.19 94 TRP A N 1
ATOM 731 C CA . TRP A 1 94 ? 3.131 -20.281 8.086 1 96.19 94 TRP A CA 1
ATOM 732 C C . TRP A 1 94 ? 4.367 -19.641 7.461 1 96.19 94 TRP A C 1
ATOM 734 O O . TRP A 1 94 ? 4.516 -18.422 7.477 1 96.19 94 TRP A O 1
ATOM 744 N N . LEU A 1 95 ? 5.262 -20.328 6.906 1 97.88 95 LEU A N 1
ATOM 745 C CA . LEU A 1 95 ? 6.582 -19.875 6.492 1 97.88 95 LEU A CA 1
ATOM 746 C C . LEU A 1 95 ? 6.48 -18.859 5.355 1 97.88 95 LEU A C 1
ATOM 748 O O . LEU A 1 95 ? 7.176 -17.844 5.359 1 97.88 95 LEU A O 1
ATOM 752 N N . PRO A 1 96 ? 5.543 -19.078 4.426 1 98.25 96 PRO A N 1
ATOM 753 C CA . PRO A 1 96 ? 5.469 -18.109 3.326 1 98.25 96 PRO A CA 1
ATOM 754 C C . PRO A 1 96 ? 5.094 -16.703 3.797 1 98.25 96 PRO A C 1
ATOM 756 O O . PRO A 1 96 ? 5.434 -15.719 3.139 1 98.25 96 PRO A O 1
ATOM 759 N N . TYR A 1 97 ? 4.477 -16.594 4.926 1 98.31 97 TYR A N 1
ATOM 760 C CA . TYR A 1 97 ? 4.027 -15.289 5.426 1 98.31 97 TYR A CA 1
ATOM 761 C C . TYR A 1 97 ? 5.207 -14.445 5.879 1 98.31 97 TYR A C 1
ATOM 763 O O . TYR A 1 97 ? 5.07 -13.234 6.07 1 98.31 97 TYR A O 1
ATOM 771 N N . VAL A 1 98 ? 6.379 -15.008 6.004 1 98.38 98 VAL A N 1
ATOM 772 C CA . VAL A 1 98 ? 7.598 -14.266 6.32 1 98.38 98 VAL A CA 1
ATOM 773 C C . VAL A 1 98 ? 7.895 -13.266 5.211 1 98.38 98 VAL A C 1
ATOM 775 O O . VAL A 1 98 ? 8.508 -12.219 5.453 1 98.38 98 VAL A O 1
ATOM 778 N N . ALA A 1 99 ? 7.379 -13.578 4.035 1 98.75 99 ALA A N 1
ATOM 779 C CA . ALA A 1 99 ? 7.574 -12.719 2.873 1 98.75 99 ALA A CA 1
ATOM 780 C C . ALA A 1 99 ? 6.996 -11.328 3.121 1 98.75 99 ALA A C 1
ATOM 782 O O . ALA A 1 99 ? 7.484 -10.336 2.566 1 98.75 99 ALA A O 1
ATOM 783 N N . PHE A 1 100 ? 6.02 -11.203 4.004 1 98.81 100 PHE A N 1
ATOM 784 C CA . PHE A 1 100 ? 5.316 -9.945 4.234 1 98.81 100 PHE A CA 1
ATOM 785 C C . PHE A 1 100 ? 6.156 -9.008 5.086 1 98.81 100 PHE A C 1
ATOM 787 O O . PHE A 1 100 ? 5.863 -7.812 5.176 1 98.81 100 PHE A O 1
ATOM 794 N N . LEU A 1 101 ? 7.277 -9.523 5.578 1 98.56 101 LEU A N 1
ATOM 795 C CA . LEU A 1 101 ? 8.234 -8.656 6.262 1 98.56 101 LEU A CA 1
ATOM 796 C C . LEU A 1 101 ? 8.844 -7.648 5.293 1 98.56 101 LEU A C 1
ATOM 798 O O . LEU A 1 101 ? 9.195 -6.535 5.691 1 98.56 101 LEU A O 1
ATOM 802 N N . ILE A 1 102 ? 8.93 -8.031 4.02 1 98.69 102 ILE A N 1
ATOM 803 C CA . ILE A 1 102 ? 9.445 -7.121 3.004 1 98.69 102 ILE A CA 1
ATOM 804 C C . ILE A 1 102 ? 8.555 -5.879 2.926 1 98.69 102 ILE A C 1
ATOM 806 O O . ILE A 1 102 ? 9.055 -4.75 2.895 1 98.69 102 ILE A O 1
ATOM 810 N N . GLY A 1 103 ? 7.254 -6.125 2.908 1 98.75 103 GLY A N 1
ATOM 811 C CA . GLY A 1 103 ? 6.316 -5.016 2.883 1 98.75 103 GLY A CA 1
ATOM 812 C C . GLY A 1 103 ? 6.383 -4.148 4.125 1 98.75 103 GLY A C 1
ATOM 813 O O . GLY A 1 103 ? 6.383 -2.918 4.031 1 98.75 103 GLY A O 1
ATOM 814 N N . ILE A 1 104 ? 6.484 -4.754 5.258 1 98.62 104 ILE A N 1
ATOM 815 C CA . ILE A 1 104 ? 6.504 -4.047 6.535 1 98.62 104 ILE A CA 1
ATOM 816 C C . ILE A 1 104 ? 7.766 -3.193 6.633 1 98.62 104 ILE A C 1
ATOM 818 O O . ILE A 1 104 ? 7.699 -2.008 6.965 1 98.62 104 ILE A O 1
ATOM 822 N N . GLN A 1 105 ? 8.906 -3.754 6.332 1 98.12 105 GLN A N 1
ATOM 823 C CA . GLN A 1 105 ? 10.172 -3.031 6.418 1 98.12 105 GLN A CA 1
ATOM 824 C C . GLN A 1 105 ? 10.266 -1.956 5.34 1 98.12 105 GLN A C 1
ATOM 826 O O . GLN A 1 105 ? 10.883 -0.913 5.547 1 98.12 105 GLN A O 1
ATOM 831 N N . SER A 1 106 ? 9.641 -2.215 4.184 1 98.31 106 SER A N 1
ATOM 832 C CA . SER A 1 106 ? 9.57 -1.185 3.152 1 98.31 106 SER A CA 1
ATOM 833 C C . SER A 1 106 ? 8.781 0.029 3.639 1 98.31 106 SER A C 1
ATOM 835 O O . SER A 1 106 ? 9.172 1.17 3.379 1 98.31 106 SER A O 1
ATOM 837 N N . ALA A 1 107 ? 7.688 -0.255 4.359 1 98.38 107 ALA A N 1
ATOM 838 C CA . ALA A 1 107 ? 6.891 0.835 4.914 1 98.38 107 ALA A CA 1
ATOM 839 C C . ALA A 1 107 ? 7.699 1.653 5.914 1 98.38 107 ALA A C 1
ATOM 841 O O . ALA A 1 107 ? 7.66 2.887 5.898 1 98.38 107 ALA A O 1
ATOM 842 N N . LEU A 1 108 ? 8.383 0.986 6.738 1 96.25 108 LEU A N 1
ATOM 843 C CA . LEU A 1 108 ? 9.211 1.667 7.73 1 96.25 108 LEU A CA 1
ATOM 844 C C . LEU A 1 108 ? 10.297 2.492 7.059 1 96.25 108 LEU A C 1
ATOM 846 O O . LEU A 1 108 ? 10.547 3.637 7.445 1 96.25 108 LEU A O 1
ATOM 850 N N . ARG A 1 109 ? 10.914 1.937 6.09 1 94.5 109 ARG A N 1
ATOM 851 C CA . ARG A 1 109 ? 11.953 2.645 5.348 1 94.5 109 ARG A CA 1
ATOM 852 C C . ARG A 1 109 ? 11.398 3.914 4.707 1 94.5 109 ARG A C 1
ATOM 854 O O . ARG A 1 109 ? 12.008 4.98 4.809 1 94.5 109 ARG A O 1
ATOM 861 N N . LEU A 1 110 ? 10.352 3.773 4.055 1 95.69 110 LEU A N 1
ATOM 862 C CA . LEU A 1 110 ? 9.758 4.906 3.355 1 95.69 110 LEU A CA 1
ATOM 863 C C . LEU A 1 110 ? 9.32 5.984 4.344 1 95.69 110 LEU A C 1
ATOM 865 O O . LEU A 1 110 ? 9.43 7.176 4.055 1 95.69 110 LEU A O 1
ATOM 869 N N . ALA A 1 111 ? 8.789 5.52 5.484 1 94.62 111 ALA A N 1
ATOM 870 C CA . ALA A 1 111 ? 8.414 6.469 6.531 1 94.62 111 ALA A CA 1
ATOM 871 C C . ALA A 1 111 ? 9.617 7.293 6.984 1 94.62 111 ALA A C 1
ATOM 873 O O . ALA A 1 111 ? 9.523 8.516 7.129 1 94.62 111 ALA A O 1
ATOM 874 N N . LYS A 1 112 ? 10.734 6.637 7.156 1 90.69 112 LYS A N 1
ATOM 875 C CA . LYS A 1 112 ? 11.961 7.309 7.559 1 90.69 112 LYS A CA 1
ATOM 876 C C . LYS A 1 112 ? 12.477 8.219 6.453 1 90.69 112 LYS A C 1
ATOM 878 O O . LYS A 1 112 ? 12.93 9.336 6.719 1 90.69 112 LYS A O 1
ATOM 883 N N . PHE A 1 113 ? 12.391 7.773 5.305 1 86.94 113 PHE A N 1
ATOM 884 C CA . PHE A 1 113 ? 12.883 8.516 4.148 1 86.94 113 PHE A CA 1
ATOM 885 C C . PHE A 1 113 ? 12.102 9.805 3.959 1 86.94 113 PHE A C 1
ATOM 887 O O . PHE A 1 113 ? 12.672 10.836 3.59 1 86.94 113 PHE A O 1
ATOM 894 N N . ASN A 1 114 ? 10.82 9.719 4.203 1 88.5 114 ASN A N 1
ATOM 895 C CA . ASN A 1 114 ? 9.961 10.883 4.039 1 88.5 114 ASN A CA 1
ATOM 896 C C . ASN A 1 114 ? 10.352 12 5.004 1 88.5 114 ASN A C 1
ATOM 898 O O . ASN A 1 114 ? 10.094 13.18 4.734 1 88.5 114 ASN A O 1
ATOM 902 N N . LEU A 1 115 ? 10.93 11.633 6.086 1 86.94 115 LEU A N 1
ATOM 903 C CA . LEU A 1 115 ? 11.242 12.617 7.113 1 86.94 115 LEU A CA 1
ATOM 904 C C . LEU A 1 115 ? 12.719 12.984 7.094 1 86.94 115 LEU A C 1
ATOM 906 O O . LEU A 1 115 ? 13.148 13.883 7.82 1 86.94 115 LEU A O 1
ATOM 910 N N . ASP A 1 116 ? 13.438 12.203 6.379 1 77.06 116 ASP A N 1
ATOM 911 C CA . ASP A 1 116 ? 14.883 12.414 6.359 1 77.06 116 ASP A CA 1
ATOM 912 C C . ASP A 1 116 ? 15.234 13.719 5.641 1 77.06 116 ASP A C 1
ATOM 914 O O . ASP A 1 116 ? 14.953 13.867 4.449 1 77.06 116 ASP A O 1
ATOM 918 N N . ASP A 1 117 ? 15.586 14.625 6.426 1 66.62 117 ASP A N 1
ATOM 919 C CA . ASP A 1 117 ? 16.016 15.922 5.902 1 66.62 117 ASP A CA 1
ATOM 920 C C . ASP A 1 117 ? 17.531 15.961 5.707 1 66.62 117 ASP A C 1
ATOM 922 O O . ASP A 1 117 ? 18.094 17.016 5.414 1 66.62 117 ASP A O 1
ATOM 926 N N . ARG A 1 118 ? 18.109 14.75 5.996 1 57.75 118 ARG A N 1
ATOM 927 C CA . ARG A 1 118 ? 19.578 14.758 5.949 1 57.75 118 ARG A CA 1
ATOM 928 C C . ARG A 1 118 ? 20.078 15.07 4.539 1 57.75 118 ARG A C 1
ATOM 930 O O . ARG A 1 118 ? 19.5 14.594 3.557 1 57.75 118 ARG A O 1
ATOM 937 N N . GLN A 1 119 ? 20.281 16.25 4.277 1 52.56 119 GLN A N 1
ATOM 938 C CA . GLN A 1 119 ? 20.969 16.688 3.066 1 52.56 119 GLN A CA 1
ATOM 939 C C . GLN A 1 119 ? 22.141 15.773 2.746 1 52.56 119 GLN A C 1
ATOM 941 O O . GLN A 1 119 ? 23.172 16.234 2.248 1 52.56 119 GLN A O 1
ATOM 946 N N . SER A 1 120 ? 22.016 14.547 3.301 1 53.22 120 SER A N 1
ATOM 947 C CA . SER A 1 120 ? 23.234 13.773 3.084 1 53.22 120 SER A CA 1
ATOM 948 C C . SER A 1 120 ? 23.25 13.148 1.693 1 53.22 120 SER A C 1
ATOM 950 O O . SER A 1 120 ? 22.203 12.852 1.126 1 53.22 120 SER A O 1
ATOM 952 N N . ASP A 1 121 ? 24.312 13.219 1.023 1 52.31 121 ASP A N 1
ATOM 953 C CA . ASP A 1 121 ? 24.609 12.641 -0.284 1 52.31 121 ASP A CA 1
ATOM 954 C C . ASP A 1 121 ? 24.5 11.117 -0.239 1 52.31 121 ASP A C 1
ATOM 956 O O . ASP A 1 121 ? 24.5 10.453 -1.282 1 52.31 121 ASP A O 1
ATOM 960 N N . SER A 1 122 ? 24.531 10.531 0.982 1 57.94 122 SER A N 1
ATOM 961 C CA . SER A 1 122 ? 24.547 9.07 1.052 1 57.94 122 SER A CA 1
ATOM 962 C C . SER A 1 122 ? 23.156 8.516 1.323 1 57.94 122 SER A C 1
ATOM 964 O O . SER A 1 122 ? 22.359 9.141 2.029 1 57.94 122 SER A O 1
ATOM 966 N N . PHE A 1 123 ? 22.906 7.5 0.501 1 61.97 123 PHE A N 1
ATOM 967 C CA . PHE A 1 123 ? 21.656 6.789 0.747 1 61.97 123 PHE A CA 1
ATOM 968 C C . PHE A 1 123 ? 21.797 5.832 1.927 1 61.97 123 PHE A C 1
ATOM 970 O O . PHE A 1 123 ? 22.875 5.277 2.154 1 61.97 123 PHE A O 1
ATOM 977 N N . ILE A 1 124 ? 20.797 5.789 2.695 1 73.69 124 ILE A N 1
ATOM 978 C CA . ILE A 1 124 ? 20.797 4.875 3.83 1 73.69 124 ILE A CA 1
ATOM 979 C C . ILE A 1 124 ? 19.828 3.727 3.568 1 73.69 124 ILE A C 1
ATOM 981 O O . ILE A 1 124 ? 18.656 3.955 3.266 1 73.69 124 ILE A O 1
ATOM 985 N N . GLY A 1 125 ? 20.328 2.496 3.533 1 78.88 125 GLY A N 1
ATOM 986 C CA . GLY A 1 125 ? 19.562 1.283 3.297 1 78.88 125 GLY A CA 1
ATOM 987 C C . GLY A 1 125 ? 19.281 1.035 1.827 1 78.88 125 GLY A C 1
ATOM 988 O O . GLY A 1 125 ? 19.391 1.945 1.005 1 78.88 125 GLY A O 1
ATOM 989 N N . VAL A 1 126 ? 18.922 -0.138 1.482 1 89.5 126 VAL A N 1
ATOM 990 C CA . VAL A 1 126 ? 18.609 -0.506 0.104 1 89.5 126 VAL A CA 1
ATOM 991 C C . VAL A 1 126 ? 17.281 0.136 -0.317 1 89.5 126 VAL A C 1
ATOM 993 O O . VAL A 1 126 ? 16.281 0.027 0.39 1 89.5 126 VAL A O 1
ATOM 996 N N . PRO A 1 127 ? 17.359 0.837 -1.396 1 91.88 127 PRO A N 1
ATOM 997 C CA . PRO A 1 127 ? 16.109 1.43 -1.858 1 91.88 127 PRO A CA 1
ATOM 998 C C . PRO A 1 127 ? 15.047 0.382 -2.182 1 91.88 127 PRO A C 1
ATOM 1000 O O . PRO A 1 127 ? 15.375 -0.705 -2.666 1 91.88 127 PRO A O 1
ATOM 1003 N N . THR A 1 128 ? 13.773 0.713 -1.913 1 95.81 128 THR A N 1
ATOM 1004 C CA . THR A 1 128 ? 12.656 -0.209 -2.1 1 95.81 128 THR A CA 1
ATOM 1005 C C . THR A 1 128 ? 12.578 -0.675 -3.551 1 95.81 128 THR A C 1
ATOM 1007 O O . THR A 1 128 ? 12.336 -1.854 -3.818 1 95.81 128 THR A O 1
ATOM 1010 N N . PRO A 1 129 ? 12.812 0.238 -4.547 1 96.38 129 PRO A N 1
ATOM 1011 C CA . PRO A 1 129 ? 12.758 -0.229 -5.934 1 96.38 129 PRO A CA 1
ATOM 1012 C C . PRO A 1 129 ? 13.836 -1.257 -6.258 1 96.38 129 PRO A C 1
ATOM 1014 O O . PRO A 1 129 ? 13.578 -2.227 -6.977 1 96.38 129 PRO A O 1
ATOM 1017 N N . ALA A 1 130 ? 15.047 -1.049 -5.75 1 94.5 130 ALA A N 1
ATOM 1018 C CA . ALA A 1 130 ? 16.125 -2.004 -5.961 1 94.5 130 ALA A CA 1
ATOM 1019 C C . ALA A 1 130 ? 15.789 -3.363 -5.355 1 94.5 130 ALA A C 1
ATOM 1021 O O . ALA A 1 130 ? 16.016 -4.402 -5.98 1 94.5 130 ALA A O 1
ATOM 1022 N N . ASN A 1 131 ? 15.281 -3.291 -4.172 1 96.88 131 ASN A N 1
ATOM 1023 C CA . ASN A 1 131 ? 14.852 -4.516 -3.506 1 96.88 131 ASN A CA 1
ATOM 1024 C C . ASN A 1 131 ? 13.773 -5.242 -4.305 1 96.88 131 ASN A C 1
ATOM 1026 O O . ASN A 1 131 ? 13.82 -6.465 -4.449 1 96.88 131 ASN A O 1
ATOM 1030 N N . ALA A 1 132 ? 12.797 -4.508 -4.785 1 98.5 132 ALA A N 1
ATOM 1031 C CA . ALA A 1 132 ? 11.695 -5.07 -5.566 1 98.5 132 ALA A CA 1
ATOM 1032 C C . ALA A 1 132 ? 12.211 -5.691 -6.863 1 98.5 132 ALA A C 1
ATOM 1034 O O . ALA A 1 132 ? 11.797 -6.789 -7.242 1 98.5 132 ALA A O 1
ATOM 1035 N N . LEU A 1 133 ? 13.094 -4.988 -7.5 1 97.44 133 LEU A N 1
ATOM 1036 C CA . LEU A 1 133 ? 13.672 -5.492 -8.742 1 97.44 133 LEU A CA 1
ATOM 1037 C C . LEU A 1 133 ? 14.469 -6.766 -8.492 1 97.44 133 LEU A C 1
ATOM 1039 O O . LEU A 1 133 ? 14.422 -7.699 -9.289 1 97.44 133 LEU A O 1
ATOM 1043 N N . PHE A 1 134 ? 15.188 -6.816 -7.383 1 97.56 134 PHE A N 1
ATOM 1044 C CA . PHE A 1 134 ? 15.953 -8 -7.016 1 97.56 134 PHE A CA 1
ATOM 1045 C C . PHE A 1 134 ? 15.047 -9.227 -6.93 1 97.56 134 PHE A C 1
ATOM 1047 O O . PHE A 1 134 ? 15.258 -10.211 -7.645 1 97.56 134 PHE A O 1
ATOM 1054 N N . PHE A 1 135 ? 14.008 -9.133 -6.172 1 98 135 PHE A N 1
ATOM 1055 C CA . PHE A 1 135 ? 13.18 -10.297 -5.895 1 98 135 PHE A CA 1
ATOM 1056 C C . PHE A 1 135 ? 12.328 -10.656 -7.105 1 98 135 PHE A C 1
ATOM 1058 O O . PHE A 1 135 ? 12.047 -11.836 -7.344 1 98 135 PHE A O 1
ATOM 1065 N N . SER A 1 136 ? 11.891 -9.664 -7.867 1 98.12 136 SER A N 1
ATOM 1066 C CA . SER A 1 136 ? 11.008 -9.938 -9 1 98.12 136 SER A CA 1
ATOM 1067 C C . SER A 1 136 ? 11.773 -10.594 -10.148 1 98.12 136 SER A C 1
ATOM 1069 O O . SER A 1 136 ? 11.188 -11.32 -10.953 1 98.12 136 SER A O 1
ATOM 1071 N N . THR A 1 137 ? 13.094 -10.367 -10.266 1 97.69 137 THR A N 1
ATOM 1072 C CA . THR A 1 137 ? 13.859 -10.898 -11.398 1 97.69 137 THR A CA 1
ATOM 1073 C C . THR A 1 137 ? 14.727 -12.07 -10.961 1 97.69 137 THR A C 1
ATOM 1075 O O . THR A 1 137 ? 15.328 -12.75 -11.797 1 97.69 137 THR A O 1
ATOM 1078 N N . LEU A 1 138 ? 14.773 -12.352 -9.719 1 96.75 138 LEU A N 1
ATOM 1079 C CA . LEU A 1 138 ? 15.562 -13.453 -9.18 1 96.75 138 LEU A CA 1
ATOM 1080 C C . LEU A 1 138 ? 15.148 -14.773 -9.82 1 96.75 138 LEU A C 1
ATOM 1082 O O . LEU A 1 138 ? 16 -15.594 -10.18 1 96.75 138 LEU A O 1
ATOM 1086 N N . PRO A 1 139 ? 13.859 -15.055 -10.016 1 95.81 139 PRO A N 1
ATOM 1087 C CA . PRO A 1 139 ? 13.461 -16.297 -10.68 1 95.81 139 PRO A CA 1
ATOM 1088 C C . PRO A 1 139 ? 13.984 -16.391 -12.109 1 95.81 139 PRO A C 1
ATOM 1090 O O . PRO A 1 139 ? 14.266 -17.5 -12.594 1 95.81 139 PRO A O 1
ATOM 1093 N N . LEU A 1 140 ? 14.07 -15.281 -12.789 1 95.62 140 LEU A N 1
ATOM 1094 C CA . LEU A 1 140 ? 14.633 -15.281 -14.133 1 95.62 140 LEU A CA 1
ATOM 1095 C C . LEU A 1 140 ? 16.094 -15.719 -14.109 1 95.62 140 LEU A C 1
ATOM 1097 O O . LEU A 1 140 ? 16.531 -16.484 -14.977 1 95.62 140 LEU A O 1
ATOM 1101 N N . LEU A 1 141 ? 16.828 -15.227 -13.148 1 95.38 141 LEU A N 1
ATOM 1102 C CA . LEU A 1 141 ? 18.219 -15.617 -12.992 1 95.38 141 LEU A CA 1
ATOM 1103 C C . LEU A 1 141 ? 18.344 -17.109 -12.703 1 95.38 141 LEU A C 1
ATOM 1105 O O . LEU A 1 141 ? 19.25 -17.781 -13.195 1 95.38 141 LEU A O 1
ATOM 1109 N N . GLY A 1 142 ? 17.438 -17.625 -11.914 1 94.88 142 GLY A N 1
ATOM 1110 C CA . GLY A 1 142 ? 17.406 -19.047 -11.609 1 94.88 142 GLY A CA 1
ATOM 1111 C C . GLY A 1 142 ? 17.25 -19.922 -12.852 1 94.88 142 GLY A C 1
ATOM 1112 O O . GLY A 1 142 ? 17.859 -21 -12.938 1 94.88 142 GLY A O 1
ATOM 1113 N N . THR A 1 143 ? 16.484 -19.5 -13.773 1 93.5 143 THR A N 1
ATOM 1114 C CA . THR A 1 143 ? 16.266 -20.266 -15 1 93.5 143 THR A CA 1
ATOM 1115 C C . THR A 1 143 ? 17.547 -20.281 -15.844 1 93.5 143 THR A C 1
ATOM 1117 O O . THR A 1 143 ? 17.75 -21.203 -16.656 1 93.5 143 THR A O 1
ATOM 1120 N N . SER A 1 144 ? 18.422 -19.266 -15.656 1 91.5 144 SER A N 1
ATOM 1121 C CA . SER A 1 144 ? 19.625 -19.125 -16.469 1 91.5 144 SER A CA 1
ATOM 1122 C C . SER A 1 144 ? 20.828 -19.781 -15.797 1 91.5 144 SER A C 1
ATOM 1124 O O . SER A 1 144 ? 21.797 -20.156 -16.469 1 91.5 144 SER A O 1
ATOM 1126 N N . VAL A 1 145 ? 20.719 -19.859 -14.477 1 91.94 145 VAL A N 1
ATOM 1127 C CA . VAL A 1 145 ? 21.844 -20.375 -13.695 1 91.94 145 VAL A CA 1
ATOM 1128 C C . VAL A 1 145 ? 21.375 -21.516 -12.805 1 91.94 145 VAL A C 1
ATOM 1130 O O . VAL A 1 145 ? 20.656 -21.297 -11.82 1 91.94 145 VAL A O 1
ATOM 1133 N N . GLY A 1 146 ? 21.812 -22.688 -12.984 1 90.69 146 GLY A N 1
ATOM 1134 C CA . GLY A 1 146 ? 21.328 -23.906 -12.352 1 90.69 146 GLY A CA 1
ATOM 1135 C C . GLY A 1 146 ? 21.469 -23.891 -10.836 1 90.69 146 GLY A C 1
ATOM 1136 O O . GLY A 1 146 ? 20.516 -24.234 -10.125 1 90.69 146 GLY A O 1
ATOM 1137 N N . TRP A 1 147 ? 22.609 -23.516 -10.43 1 92.12 147 TRP A N 1
ATOM 1138 C CA . TRP A 1 147 ? 22.828 -23.547 -8.992 1 92.12 147 TRP A CA 1
ATOM 1139 C C . TRP A 1 147 ? 21.938 -22.547 -8.273 1 92.12 147 TRP A C 1
ATOM 1141 O O . TRP A 1 147 ? 21.547 -22.766 -7.121 1 92.12 147 TRP A O 1
ATOM 1151 N N . ILE A 1 148 ? 21.609 -21.484 -8.898 1 93.38 148 ILE A N 1
ATOM 1152 C CA . ILE A 1 148 ? 20.703 -20.5 -8.328 1 93.38 148 ILE A CA 1
ATOM 1153 C C . ILE A 1 148 ? 19.281 -21.062 -8.312 1 93.38 148 ILE A C 1
ATOM 1155 O O . ILE A 1 148 ? 18.547 -20.875 -7.34 1 93.38 148 ILE A O 1
ATOM 1159 N N . GLU A 1 149 ? 18.953 -21.766 -9.328 1 93.44 149 GLU A N 1
ATOM 1160 C CA . GLU A 1 149 ? 17.641 -22.406 -9.383 1 93.44 149 GLU A CA 1
ATOM 1161 C C . GLU A 1 149 ? 17.453 -23.375 -8.211 1 93.44 149 GLU A C 1
ATOM 1163 O O . GLU A 1 149 ? 16.406 -23.359 -7.559 1 93.44 149 GLU A O 1
ATOM 1168 N N . ASN A 1 150 ? 18.531 -24.156 -7.996 1 94 150 ASN A N 1
ATOM 1169 C CA . ASN A 1 150 ? 18.484 -25.109 -6.887 1 94 150 ASN A CA 1
ATOM 1170 C C . ASN A 1 150 ? 18.344 -24.391 -5.547 1 94 150 ASN A C 1
ATOM 1172 O O . ASN A 1 150 ? 17.641 -24.875 -4.652 1 94 150 ASN A O 1
ATOM 1176 N N . GLY A 1 151 ? 19.031 -23.297 -5.375 1 94.12 151 GLY A N 1
ATOM 1177 C CA . GLY A 1 151 ? 18.922 -22.5 -4.164 1 94.12 151 GLY A CA 1
ATOM 1178 C C . GLY A 1 151 ? 17.531 -21.938 -3.951 1 94.12 151 GLY A C 1
ATOM 1179 O O . GLY A 1 151 ? 17.016 -21.922 -2.828 1 94.12 151 GLY A O 1
ATOM 1180 N N . LEU A 1 152 ? 16.906 -21.547 -4.996 1 94.12 152 LEU A N 1
ATOM 1181 C CA . LEU A 1 152 ? 15.586 -20.938 -4.926 1 94.12 152 LEU A CA 1
ATOM 1182 C C . LEU A 1 152 ? 14.523 -21.984 -4.605 1 94.12 152 LEU A C 1
ATOM 1184 O O . LEU A 1 152 ? 13.422 -21.656 -4.16 1 94.12 152 LEU A O 1
ATOM 1188 N N . GLU A 1 153 ? 14.844 -23.25 -4.848 1 95.12 153 GLU A N 1
ATOM 1189 C CA . GLU A 1 153 ? 13.922 -24.344 -4.555 1 95.12 153 GLU A CA 1
ATOM 1190 C C . GLU A 1 153 ? 14.023 -24.781 -3.098 1 95.12 153 GLU A C 1
ATOM 1192 O O . GLU A 1 153 ? 13.195 -25.547 -2.613 1 95.12 153 GLU A O 1
ATOM 1197 N N . ASN A 1 154 ? 15.055 -24.219 -2.449 1 97 154 ASN A N 1
ATOM 1198 C CA . ASN A 1 154 ? 15.211 -24.469 -1.019 1 97 154 ASN A CA 1
ATOM 1199 C C . ASN A 1 154 ? 14.516 -23.391 -0.191 1 97 154 ASN A C 1
ATOM 1201 O O . ASN A 1 154 ? 14.93 -22.219 -0.21 1 97 154 ASN A O 1
ATOM 1205 N N . PRO A 1 155 ? 13.477 -23.766 0.64 1 97.5 155 PRO A N 1
ATOM 1206 C CA . PRO A 1 155 ? 12.703 -22.766 1.371 1 97.5 155 PRO A CA 1
ATOM 1207 C C . PRO A 1 155 ? 13.547 -21.984 2.381 1 97.5 155 PRO A C 1
ATOM 1209 O O . PRO A 1 155 ? 13.281 -20.812 2.629 1 97.5 155 PRO A O 1
ATOM 1212 N N . TRP A 1 156 ? 14.523 -22.562 2.85 1 97.88 156 TRP A N 1
ATOM 1213 C CA . TRP A 1 156 ? 15.344 -21.906 3.869 1 97.88 156 TRP A CA 1
ATOM 1214 C C . TRP A 1 156 ? 16.25 -20.844 3.248 1 97.88 156 TRP A C 1
ATOM 1216 O O . TRP A 1 156 ? 16.547 -19.828 3.877 1 97.88 156 TRP A O 1
ATOM 1226 N N . VAL A 1 157 ? 16.688 -21.078 2.031 1 97.75 157 VAL A N 1
ATOM 1227 C CA . VAL A 1 157 ? 17.5 -20.094 1.327 1 97.75 157 VAL A CA 1
ATOM 1228 C C . VAL A 1 157 ? 16.656 -18.844 1.038 1 97.75 157 VAL A C 1
ATOM 1230 O O . VAL A 1 157 ? 17.078 -17.719 1.325 1 97.75 157 VAL A O 1
ATOM 1233 N N . LEU A 1 158 ? 15.477 -19.047 0.514 1 97.56 158 LEU A N 1
ATOM 1234 C CA . LEU A 1 158 ? 14.594 -17.922 0.193 1 97.56 158 LEU A CA 1
ATOM 1235 C C . LEU A 1 158 ? 14.18 -17.188 1.458 1 97.56 158 LEU A C 1
ATOM 1237 O O . LEU A 1 158 ? 14.086 -15.961 1.458 1 97.56 158 LEU A O 1
ATOM 1241 N N . THR A 1 159 ? 13.93 -17.984 2.496 1 98.44 159 THR A N 1
ATOM 1242 C CA . THR A 1 159 ? 13.57 -17.375 3.771 1 98.44 159 THR A CA 1
ATOM 1243 C C . THR A 1 159 ? 14.727 -16.531 4.309 1 98.44 159 THR A C 1
ATOM 1245 O O . THR A 1 159 ? 14.516 -15.406 4.754 1 98.44 159 THR A O 1
ATOM 1248 N N . ALA A 1 160 ? 15.891 -17.047 4.246 1 98.12 160 ALA A N 1
ATOM 1249 C CA . ALA A 1 160 ? 17.062 -16.328 4.703 1 98.12 160 ALA A CA 1
ATOM 1250 C C . ALA A 1 160 ? 17.266 -15.039 3.895 1 98.12 160 ALA A C 1
ATOM 1252 O O . ALA A 1 160 ? 17.531 -13.977 4.457 1 98.12 160 ALA A O 1
ATOM 1253 N N . LEU A 1 161 ? 17.125 -15.156 2.59 1 97.38 161 LEU A N 1
ATOM 1254 C CA . LEU A 1 161 ? 17.25 -13.992 1.722 1 97.38 161 LEU A CA 1
ATOM 1255 C C . LEU A 1 161 ? 16.203 -12.938 2.084 1 97.38 161 LEU A C 1
ATOM 1257 O O . LEU A 1 161 ? 16.516 -11.742 2.123 1 97.38 161 LEU A O 1
ATOM 1261 N N . THR A 1 162 ? 14.984 -13.398 2.301 1 98.25 162 THR A N 1
ATOM 1262 C CA . THR A 1 162 ? 13.891 -12.508 2.682 1 98.25 162 THR A CA 1
ATOM 1263 C C . THR A 1 162 ? 14.242 -11.742 3.955 1 98.25 162 THR A C 1
ATOM 1265 O O . THR A 1 162 ? 14.086 -10.523 4.012 1 98.25 162 THR A O 1
ATOM 1268 N N . LEU A 1 163 ? 14.719 -12.445 4.934 1 98.12 163 LEU A N 1
ATOM 1269 C CA . LEU A 1 163 ? 15.055 -11.836 6.219 1 98.12 163 LEU A CA 1
ATOM 1270 C C . LEU A 1 163 ? 16.203 -10.852 6.066 1 98.12 163 LEU A C 1
ATOM 1272 O O . LEU A 1 163 ? 16.156 -9.742 6.602 1 98.12 163 LEU A O 1
ATOM 1276 N N . ILE A 1 164 ? 17.188 -11.211 5.34 1 96.81 164 ILE A N 1
ATOM 1277 C CA . ILE A 1 164 ? 18.359 -10.367 5.137 1 96.81 164 ILE A CA 1
ATOM 1278 C C . ILE A 1 164 ? 17.953 -9.086 4.418 1 96.81 164 ILE A C 1
ATOM 1280 O O . ILE A 1 164 ? 18.297 -7.98 4.863 1 96.81 164 ILE A O 1
ATOM 1284 N N . PHE A 1 165 ? 17.234 -9.219 3.324 1 97 165 PHE A N 1
ATOM 1285 C CA . PHE A 1 165 ? 16.859 -8.055 2.527 1 97 165 PHE A CA 1
ATOM 1286 C C . PHE A 1 165 ? 15.852 -7.188 3.273 1 97 165 PHE A C 1
ATOM 1288 O O . PHE A 1 165 ? 15.828 -5.969 3.105 1 97 165 PHE A O 1
ATOM 1295 N N . SER A 1 166 ? 14.977 -7.848 4.059 1 97.25 166 SER A N 1
ATOM 1296 C CA . SER A 1 166 ? 14.078 -7.066 4.902 1 97.25 166 SER A CA 1
ATOM 1297 C C . SER A 1 166 ? 14.859 -6.191 5.875 1 97.25 166 SER A C 1
ATOM 1299 O O . SER A 1 166 ? 14.531 -5.023 6.074 1 97.25 166 SER A O 1
ATOM 1301 N N . PHE A 1 167 ? 15.867 -6.727 6.422 1 94.38 167 PHE A N 1
ATOM 1302 C CA . PHE A 1 167 ? 16.703 -5.988 7.355 1 94.38 167 PHE A CA 1
ATOM 1303 C C . PHE A 1 167 ? 17.484 -4.891 6.641 1 94.38 167 PHE A C 1
ATOM 1305 O O . PHE A 1 167 ? 17.656 -3.791 7.172 1 94.38 167 PHE A O 1
ATOM 1312 N N . LEU A 1 168 ? 17.938 -5.148 5.473 1 94.12 168 LEU A N 1
ATOM 1313 C CA . LEU A 1 168 ? 18.75 -4.207 4.703 1 94.12 168 LEU A CA 1
ATOM 1314 C C . LEU A 1 168 ? 17.922 -2.977 4.324 1 94.12 168 LEU A C 1
ATOM 1316 O O . LEU A 1 168 ? 18.484 -1.893 4.125 1 94.12 168 LEU A O 1
ATOM 1320 N N . LEU A 1 169 ? 16.641 -3.129 4.219 1 94.81 169 LEU A N 1
ATOM 1321 C CA . LEU A 1 169 ? 15.781 -2.012 3.861 1 94.81 169 LEU A CA 1
ATOM 1322 C C . LEU A 1 169 ? 15.852 -0.909 4.914 1 94.81 169 LEU A C 1
ATOM 1324 O O . LEU A 1 169 ? 15.797 0.276 4.578 1 94.81 169 LEU A O 1
ATOM 1328 N N . THR A 1 170 ? 15.977 -1.278 6.199 1 92.19 170 THR A N 1
ATOM 1329 C CA . THR A 1 170 ? 15.93 -0.283 7.266 1 92.19 170 THR A CA 1
ATOM 1330 C C . THR A 1 170 ? 17.297 -0.144 7.934 1 92.19 170 THR A C 1
ATOM 1332 O O . THR A 1 170 ? 17.469 0.655 8.859 1 92.19 170 THR A O 1
ATOM 1335 N N . ALA A 1 171 ? 18.25 -0.887 7.441 1 88.88 171 ALA A N 1
ATOM 1336 C CA . ALA A 1 171 ? 19.594 -0.817 8.016 1 88.88 171 ALA A CA 1
ATOM 1337 C C . ALA A 1 171 ? 20.219 0.548 7.766 1 88.88 171 ALA A C 1
ATOM 1339 O O . ALA A 1 171 ? 20 1.161 6.719 1 88.88 171 ALA A O 1
ATOM 1340 N N . GLU A 1 172 ? 20.859 1.044 8.75 1 80.94 172 GLU A N 1
ATOM 1341 C CA . GLU A 1 172 ? 21.594 2.299 8.594 1 80.94 172 GLU A CA 1
ATOM 1342 C C . GLU A 1 172 ? 22.953 2.07 7.934 1 80.94 172 GLU A C 1
ATOM 1344 O O . GLU A 1 172 ? 23.984 2.266 8.555 1 80.94 172 GLU A O 1
ATOM 1349 N N . LEU A 1 173 ? 22.875 1.604 6.727 1 77.44 173 LEU A N 1
ATOM 1350 C CA . LEU A 1 173 ? 24.078 1.359 5.93 1 77.44 173 LEU A CA 1
ATOM 1351 C C . LEU A 1 173 ? 24.219 2.4 4.82 1 77.44 173 LEU A C 1
ATOM 1353 O O . LEU A 1 173 ? 23.344 2.504 3.951 1 77.44 173 LEU A O 1
ATOM 1357 N N . PRO A 1 174 ? 25.219 3.207 4.961 1 74.75 174 PRO A N 1
ATOM 1358 C CA . PRO A 1 174 ? 25.422 4.156 3.863 1 74.75 174 PRO A CA 1
ATOM 1359 C C . PRO A 1 174 ? 25.75 3.467 2.543 1 74.75 174 PRO A C 1
ATOM 1361 O O . PRO A 1 174 ? 26.656 2.623 2.496 1 74.75 174 PRO A O 1
ATOM 1364 N N . LEU A 1 175 ? 24.953 3.65 1.58 1 72.62 175 LEU A N 1
ATOM 1365 C CA . LEU A 1 175 ? 25.203 3.08 0.259 1 72.62 175 LEU A CA 1
ATOM 1366 C C . LEU A 1 175 ? 25.781 4.125 -0.683 1 72.62 175 LEU A C 1
ATOM 1368 O O . LEU A 1 175 ? 25.625 5.328 -0.463 1 72.62 175 LEU A O 1
ATOM 1372 N N . LEU A 1 176 ? 26.578 3.611 -1.632 1 70.38 176 LEU A N 1
ATOM 1373 C CA . LEU A 1 176 ? 27.234 4.477 -2.605 1 70.38 176 LEU A CA 1
ATOM 1374 C C . LEU A 1 176 ? 26.219 5.344 -3.336 1 70.38 176 LEU A C 1
ATOM 1376 O O . LEU A 1 176 ? 25.172 4.852 -3.762 1 70.38 176 LEU A O 1
ATOM 1380 N N . ALA A 1 177 ? 26.438 6.68 -3.145 1 58.72 177 ALA A N 1
ATOM 1381 C CA . ALA A 1 177 ? 25.625 7.566 -3.982 1 58.72 177 ALA A CA 1
ATOM 1382 C C . ALA A 1 177 ? 26.094 7.508 -5.438 1 58.72 177 ALA A C 1
ATOM 1384 O O . ALA A 1 177 ? 27.281 7.605 -5.723 1 58.72 177 ALA A O 1
ATOM 1385 N N . LEU A 1 178 ? 25.344 6.988 -6.238 1 54.78 178 LEU A N 1
ATOM 1386 C CA . LEU A 1 178 ? 25.75 6.922 -7.637 1 54.78 178 LEU A CA 1
ATOM 1387 C C . LEU A 1 178 ? 25.766 8.312 -8.266 1 54.78 178 LEU A C 1
ATOM 1389 O O . LEU A 1 178 ? 25.734 8.445 -9.492 1 54.78 178 LEU A O 1
ATOM 1393 N N . LYS A 1 179 ? 25.672 9.305 -7.355 1 53.62 179 LYS A N 1
ATOM 1394 C CA . LYS A 1 179 ? 25.859 10.664 -7.852 1 53.62 179 LYS A CA 1
ATOM 1395 C C . LYS A 1 179 ? 27.344 11.039 -7.852 1 53.62 179 LYS A C 1
ATOM 1397 O O . LYS A 1 179 ? 28 11.016 -6.805 1 53.62 179 LYS A O 1
ATOM 1402 N N . PHE A 1 180 ? 27.938 11.086 -8.977 1 49.97 180 PHE A N 1
ATOM 1403 C CA . PHE A 1 180 ? 29.344 11.383 -9.133 1 49.97 180 PHE A CA 1
ATOM 1404 C C . PHE A 1 180 ? 29.641 12.844 -8.812 1 49.97 180 PHE A C 1
ATOM 1406 O O . PHE A 1 180 ? 29 13.742 -9.359 1 49.97 180 PHE A O 1
ATOM 1413 N N . LYS A 1 181 ? 30.109 13.102 -7.758 1 52.75 181 LYS A N 1
ATOM 1414 C CA . LYS A 1 181 ? 30.531 14.484 -7.531 1 52.75 181 LYS A CA 1
ATOM 1415 C C . LYS A 1 181 ? 31.766 14.828 -8.359 1 52.75 181 LYS A C 1
ATOM 1417 O O . LYS A 1 181 ? 31.859 15.922 -8.922 1 52.75 181 LYS A O 1
ATOM 1422 N N . HIS A 1 182 ? 32.719 14 -8.383 1 57.69 182 HIS A N 1
ATOM 1423 C CA . HIS A 1 182 ? 33.906 14.148 -9.188 1 57.69 182 HIS A CA 1
ATOM 1424 C C . HIS A 1 182 ? 34.281 12.844 -9.883 1 57.69 182 HIS A C 1
ATOM 1426 O O . HIS A 1 182 ? 33.938 11.766 -9.398 1 57.69 182 HIS A O 1
ATOM 1432 N N . PHE A 1 183 ? 34.625 12.891 -11.117 1 59 183 PHE A N 1
ATOM 1433 C CA . PHE A 1 183 ? 34.844 11.727 -11.953 1 59 183 PHE A CA 1
ATOM 1434 C C . PHE A 1 183 ? 36.25 11.18 -11.727 1 59 183 PHE A C 1
ATOM 1436 O O . PHE A 1 183 ? 36.781 10.406 -12.547 1 59 183 PHE A O 1
ATOM 1443 N N . LYS A 1 184 ? 36.875 11.641 -10.68 1 61.53 184 LYS A N 1
ATOM 1444 C CA . LYS A 1 184 ? 38.219 11.109 -10.422 1 61.53 184 LYS A CA 1
ATOM 1445 C C . LYS A 1 184 ? 38.156 9.656 -9.977 1 61.53 184 LYS A C 1
ATOM 1447 O O . LYS A 1 184 ? 37.281 9.273 -9.188 1 61.53 184 LYS A O 1
ATOM 1452 N N . TRP A 1 185 ? 38.938 8.797 -10.547 1 63.38 185 TRP A N 1
ATOM 1453 C CA . TRP A 1 185 ? 39 7.352 -10.359 1 63.38 185 TRP A CA 1
ATOM 1454 C C . TRP A 1 185 ? 39.219 7 -8.891 1 63.38 185 TRP A C 1
ATOM 1456 O O . TRP A 1 185 ? 38.594 6.078 -8.367 1 63.38 185 TRP A O 1
ATOM 1466 N N . LYS A 1 186 ? 40.094 7.688 -8.281 1 61.88 186 LYS A N 1
ATOM 1467 C CA . LYS A 1 186 ? 40.5 7.348 -6.926 1 61.88 186 LYS A CA 1
ATOM 1468 C C . LYS A 1 186 ? 39.344 7.379 -5.953 1 61.88 186 LYS A C 1
ATOM 1470 O O . LYS A 1 186 ? 39.219 6.527 -5.074 1 61.88 186 LYS A O 1
ATOM 1475 N N . ASP A 1 187 ? 38.406 8.297 -6.277 1 65.75 187 ASP A N 1
ATOM 1476 C CA . ASP A 1 187 ? 37.344 8.461 -5.297 1 65.75 187 ASP A CA 1
ATOM 1477 C C . ASP A 1 187 ? 36.062 7.742 -5.742 1 65.75 187 ASP A C 1
ATOM 1479 O O . ASP A 1 187 ? 35.125 7.598 -4.961 1 65.75 187 ASP A O 1
ATOM 1483 N N . ASN A 1 188 ? 36.188 7.168 -6.977 1 72.44 188 ASN A N 1
ATOM 1484 C CA . ASN A 1 188 ? 34.969 6.641 -7.535 1 72.44 188 ASN A CA 1
ATOM 1485 C C . ASN A 1 188 ? 35.125 5.211 -8.039 1 72.44 188 ASN A C 1
ATOM 1487 O O . ASN A 1 188 ? 34.344 4.73 -8.844 1 72.44 188 ASN A O 1
ATOM 1491 N N . GLN A 1 189 ? 36.188 4.539 -7.555 1 76.19 189 GLN A N 1
ATOM 1492 C CA . GLN A 1 189 ? 36.5 3.209 -8.055 1 76.19 189 GLN A CA 1
ATOM 1493 C C . GLN A 1 189 ? 35.375 2.232 -7.82 1 76.19 189 GLN A C 1
ATOM 1495 O O . GLN A 1 189 ? 35.031 1.449 -8.711 1 76.19 189 GLN A O 1
ATOM 1500 N N . TRP A 1 190 ? 34.844 2.312 -6.676 1 76.25 190 TRP A N 1
ATOM 1501 C CA . TRP A 1 190 ? 33.812 1.366 -6.336 1 76.25 190 TRP A CA 1
ATOM 1502 C C . TRP A 1 190 ? 32.531 1.654 -7.129 1 76.25 190 TRP A C 1
ATOM 1504 O O . TRP A 1 190 ? 31.828 0.73 -7.543 1 76.25 190 TRP A O 1
ATOM 1514 N N . ARG A 1 191 ? 32.25 2.805 -7.453 1 79 191 ARG A N 1
ATOM 1515 C CA . ARG A 1 191 ? 31.109 3.193 -8.258 1 79 191 ARG A CA 1
ATOM 1516 C C . ARG A 1 191 ? 31.234 2.684 -9.688 1 79 191 ARG A C 1
ATOM 1518 O O . ARG A 1 191 ? 30.266 2.174 -10.266 1 79 191 ARG A O 1
ATOM 1525 N N . TYR A 1 192 ? 32.438 2.85 -10.117 1 82.62 192 TYR A N 1
ATOM 1526 C CA . TYR A 1 192 ? 32.688 2.383 -11.469 1 82.62 192 TYR A CA 1
ATOM 1527 C C . TYR A 1 192 ? 32.562 0.865 -11.555 1 82.62 192 TYR A C 1
ATOM 1529 O O . TYR A 1 192 ? 32.062 0.334 -12.547 1 82.62 192 TYR A O 1
ATOM 1537 N N . LEU A 1 193 ? 33.031 0.257 -10.547 1 84.94 193 LEU A N 1
ATOM 1538 C CA . LEU A 1 193 ? 32.969 -1.2 -10.531 1 84.94 193 LEU A CA 1
ATOM 1539 C C . LEU A 1 193 ? 31.531 -1.675 -10.516 1 84.94 193 LEU A C 1
ATOM 1541 O O . LEU A 1 193 ? 31.172 -2.645 -11.195 1 84.94 193 LEU A O 1
ATOM 1545 N N . VAL A 1 194 ? 30.75 -1.041 -9.75 1 84.75 194 VAL A N 1
ATOM 1546 C CA . VAL A 1 194 ? 29.344 -1.384 -9.711 1 84.75 194 VAL A CA 1
ATOM 1547 C C . VAL A 1 194 ? 28.734 -1.224 -11.102 1 84.75 194 VAL A C 1
ATOM 1549 O O . VAL A 1 194 ? 27.984 -2.09 -11.57 1 84.75 194 VAL A O 1
ATOM 1552 N N . LEU A 1 195 ? 29.109 -0.197 -11.773 1 86.62 195 LEU A N 1
ATOM 1553 C CA . LEU A 1 195 ? 28.562 0.089 -13.094 1 86.62 195 LEU A CA 1
ATOM 1554 C C . LEU A 1 195 ? 29.016 -0.958 -14.109 1 86.62 195 LEU A C 1
ATOM 1556 O O . LEU A 1 195 ? 28.219 -1.412 -14.93 1 86.62 195 LEU A O 1
ATOM 1560 N N . VAL A 1 196 ? 30.219 -1.29 -13.961 1 88.12 196 VAL A N 1
ATOM 1561 C CA . VAL A 1 196 ? 30.781 -2.262 -14.891 1 88.12 196 VAL A CA 1
ATOM 1562 C C . VAL A 1 196 ? 30.141 -3.625 -14.672 1 88.12 196 VAL A C 1
ATOM 1564 O O . VAL A 1 196 ? 29.688 -4.266 -15.633 1 88.12 196 VAL A O 1
ATOM 1567 N N . ILE A 1 197 ? 30.047 -4.035 -13.477 1 89.56 197 ILE A N 1
ATOM 1568 C CA . ILE A 1 197 ? 29.469 -5.332 -13.156 1 89.56 197 ILE A CA 1
ATOM 1569 C C . ILE A 1 197 ? 28 -5.352 -13.562 1 89.56 197 ILE A C 1
ATOM 1571 O O . ILE A 1 197 ? 27.516 -6.328 -14.133 1 89.56 197 ILE A O 1
ATOM 1575 N N . SER A 1 198 ? 27.312 -4.301 -13.242 1 88.69 198 SER A N 1
ATOM 1576 C CA . SER A 1 198 ? 25.906 -4.199 -13.609 1 88.69 198 SER A CA 1
ATOM 1577 C C . SER A 1 198 ? 25.719 -4.238 -15.125 1 88.69 198 SER A C 1
ATOM 1579 O O . SER A 1 198 ? 24.844 -4.934 -15.633 1 88.69 198 SER A O 1
ATOM 1581 N N . GLY A 1 199 ? 26.594 -3.531 -15.805 1 91.44 199 GLY A N 1
ATOM 1582 C CA . GLY A 1 199 ? 26.531 -3.529 -17.266 1 91.44 199 GLY A CA 1
ATOM 1583 C C . GLY A 1 199 ? 26.797 -4.895 -17.875 1 91.44 199 GLY A C 1
ATOM 1584 O O . GLY A 1 199 ? 26.047 -5.344 -18.734 1 91.44 199 GLY A O 1
ATOM 1585 N N . ILE A 1 200 ? 27.781 -5.543 -17.391 1 92.56 200 ILE A N 1
ATOM 1586 C CA . ILE A 1 200 ? 28.141 -6.867 -17.891 1 92.56 200 ILE A CA 1
ATOM 1587 C C . ILE A 1 200 ? 27.016 -7.855 -17.594 1 92.56 200 ILE A C 1
ATOM 1589 O O . ILE A 1 200 ? 26.641 -8.656 -18.453 1 92.56 200 ILE A O 1
ATOM 1593 N N . SER A 1 201 ? 26.484 -7.789 -16.453 1 92.44 201 SER A N 1
ATOM 1594 C CA . SER A 1 201 ? 25.422 -8.703 -16.062 1 92.44 201 SER A CA 1
ATOM 1595 C C . SER A 1 201 ? 24.188 -8.516 -16.922 1 92.44 201 SER A C 1
ATOM 1597 O O . SER A 1 201 ? 23.531 -9.492 -17.312 1 92.44 201 SER A O 1
ATOM 1599 N N . LEU A 1 202 ? 23.875 -7.316 -17.188 1 92.06 202 LEU A N 1
ATOM 1600 C CA . LEU A 1 202 ? 22.688 -7.027 -17.984 1 92.06 202 LEU A CA 1
ATOM 1601 C C . LEU A 1 202 ? 22.891 -7.465 -19.438 1 92.06 202 LEU A C 1
ATOM 1603 O O . LEU A 1 202 ? 21.953 -7.922 -20.094 1 92.06 202 LEU A O 1
ATOM 1607 N N . VAL A 1 203 ? 24.125 -7.297 -19.906 1 91.81 203 VAL A N 1
ATOM 1608 C CA . VAL A 1 203 ? 24.438 -7.695 -21.281 1 91.81 203 VAL A CA 1
ATOM 1609 C C . VAL A 1 203 ? 24.391 -9.219 -21.406 1 91.81 203 VAL A C 1
ATOM 1611 O O . VAL A 1 203 ? 23.859 -9.758 -22.375 1 91.81 203 VAL A O 1
ATOM 1614 N N . LEU A 1 204 ? 24.875 -9.922 -20.422 1 91.75 204 LEU A N 1
ATOM 1615 C CA . LEU A 1 204 ? 25 -11.375 -20.453 1 91.75 204 LEU A CA 1
ATOM 1616 C C . LEU A 1 204 ? 23.656 -12.047 -20.172 1 91.75 204 LEU A C 1
ATOM 1618 O O . LEU A 1 204 ? 23.328 -13.07 -20.766 1 91.75 204 LEU A O 1
ATOM 1622 N N . PHE A 1 205 ? 22.875 -11.469 -19.25 1 93.38 205 PHE A N 1
ATOM 1623 C CA . PHE A 1 205 ? 21.703 -12.195 -18.75 1 93.38 205 PHE A CA 1
ATOM 1624 C C . PHE A 1 205 ? 20.438 -11.406 -19.016 1 93.38 205 PHE A C 1
ATOM 1626 O O . PHE A 1 205 ? 19.328 -11.875 -18.688 1 93.38 205 PHE A O 1
ATOM 1633 N N . GLY A 1 206 ? 20.562 -10.258 -19.594 1 93.25 206 GLY A N 1
ATOM 1634 C CA . GLY A 1 206 ? 19.391 -9.414 -19.734 1 93.25 206 GLY A CA 1
ATOM 1635 C C . GLY A 1 206 ? 18.797 -9 -18.406 1 93.25 206 GLY A C 1
ATOM 1636 O O . GLY A 1 206 ? 19.516 -8.602 -17.484 1 93.25 206 GLY A O 1
ATOM 1637 N N . LEU A 1 207 ? 17.453 -9.148 -18.297 1 92.31 207 LEU A N 1
ATOM 1638 C CA . LEU A 1 207 ? 16.766 -8.766 -17.062 1 92.31 207 LEU A CA 1
ATOM 1639 C C . LEU A 1 207 ? 17.172 -9.664 -15.914 1 92.31 207 LEU A C 1
ATOM 1641 O O . LEU A 1 207 ? 17.172 -9.242 -14.75 1 92.31 207 LEU A O 1
ATOM 1645 N N . ALA A 1 208 ? 17.531 -10.828 -16.234 1 94.44 208 ALA A N 1
ATOM 1646 C CA . ALA A 1 208 ? 17.969 -11.781 -15.227 1 94.44 208 ALA A CA 1
ATOM 1647 C C . ALA A 1 208 ? 19.266 -11.305 -14.555 1 94.44 208 ALA A C 1
ATOM 1649 O O . ALA A 1 208 ? 19.641 -11.836 -13.508 1 94.44 208 ALA A O 1
ATOM 1650 N N . GLY A 1 209 ? 19.922 -10.359 -15.102 1 95.12 209 GLY A N 1
ATOM 1651 C CA . GLY A 1 209 ? 21.156 -9.836 -14.547 1 95.12 209 GLY A CA 1
ATOM 1652 C C . GLY A 1 209 ? 20.938 -8.805 -13.461 1 95.12 209 GLY A C 1
ATOM 1653 O O . GLY A 1 209 ? 21.875 -8.453 -12.734 1 95.12 209 GLY A O 1
ATOM 1654 N N . ILE A 1 210 ? 19.75 -8.438 -13.258 1 95.19 210 ILE A N 1
ATOM 1655 C CA . ILE A 1 210 ? 19.438 -7.363 -12.312 1 95.19 210 ILE A CA 1
ATOM 1656 C C . ILE A 1 210 ? 19.797 -7.801 -10.898 1 95.19 210 ILE A C 1
ATOM 1658 O O . ILE A 1 210 ? 20.391 -7.035 -10.141 1 95.19 210 ILE A O 1
ATOM 1662 N N . PRO A 1 211 ? 19.469 -9 -10.477 1 96.44 211 PRO A N 1
ATOM 1663 C CA . PRO A 1 211 ? 19.844 -9.422 -9.125 1 96.44 211 PRO A CA 1
ATOM 1664 C C . PRO A 1 211 ? 21.344 -9.312 -8.883 1 96.44 211 PRO A C 1
ATOM 1666 O O . PRO A 1 211 ? 21.781 -8.906 -7.797 1 96.44 211 PRO A O 1
ATOM 1669 N N . ILE A 1 212 ? 22.109 -9.656 -9.859 1 94.75 212 ILE A N 1
ATOM 1670 C CA . ILE A 1 212 ? 23.562 -9.555 -9.742 1 94.75 212 ILE A CA 1
ATOM 1671 C C . ILE A 1 212 ? 23.969 -8.094 -9.594 1 94.75 212 ILE A C 1
ATOM 1673 O O . ILE A 1 212 ? 24.844 -7.766 -8.781 1 94.75 212 ILE A O 1
ATOM 1677 N N . ALA A 1 213 ? 23.406 -7.293 -10.344 1 93.38 213 ALA A N 1
ATOM 1678 C CA . ALA A 1 213 ? 23.672 -5.859 -10.266 1 93.38 213 ALA A CA 1
ATOM 1679 C C . ALA A 1 213 ? 23.359 -5.312 -8.883 1 93.38 213 ALA A C 1
ATOM 1681 O O . ALA A 1 213 ? 24.156 -4.582 -8.297 1 93.38 213 ALA A O 1
ATOM 1682 N N . VAL A 1 214 ? 22.219 -5.707 -8.328 1 92.88 214 VAL A N 1
ATOM 1683 C CA . VAL A 1 214 ? 21.797 -5.207 -7.027 1 92.88 214 VAL A CA 1
ATOM 1684 C C . VAL A 1 214 ? 22.719 -5.73 -5.938 1 92.88 214 VAL A C 1
ATOM 1686 O O . VAL A 1 214 ? 23.141 -4.977 -5.059 1 92.88 214 VAL A O 1
ATOM 1689 N N . LEU A 1 215 ? 23.047 -6.965 -6.004 1 93.06 215 LEU A N 1
ATOM 1690 C CA . LEU A 1 215 ? 23.938 -7.562 -5.012 1 93.06 215 LEU A CA 1
ATOM 1691 C C . LEU A 1 215 ? 25.312 -6.91 -5.055 1 93.06 215 LEU A C 1
ATOM 1693 O O . LEU A 1 215 ? 25.906 -6.652 -4.012 1 93.06 215 LEU A O 1
ATOM 1697 N N . SER A 1 216 ? 25.812 -6.695 -6.281 1 91.31 216 SER A N 1
ATOM 1698 C CA . SER A 1 216 ? 27.109 -6.043 -6.422 1 91.31 216 SER A CA 1
ATOM 1699 C C . SER A 1 216 ? 27.094 -4.633 -5.84 1 91.31 216 SER A C 1
ATOM 1701 O O . SER A 1 216 ? 28.047 -4.203 -5.199 1 91.31 216 SER A O 1
ATOM 1703 N N . TYR A 1 217 ? 26 -3.965 -6.086 1 89.19 217 TYR A N 1
ATOM 1704 C CA . TYR A 1 217 ? 25.828 -2.621 -5.547 1 89.19 217 TYR A CA 1
ATOM 1705 C C . TYR A 1 217 ? 25.875 -2.635 -4.023 1 89.19 217 TYR A C 1
ATOM 1707 O O . TYR A 1 217 ? 26.578 -1.824 -3.416 1 89.19 217 TYR A O 1
ATOM 1715 N N . ILE A 1 218 ? 25.188 -3.557 -3.404 1 87.5 218 ILE A N 1
ATOM 1716 C CA . ILE A 1 218 ? 25.109 -3.65 -1.949 1 87.5 218 ILE A CA 1
ATOM 1717 C C . ILE A 1 218 ? 26.484 -4.043 -1.394 1 87.5 218 ILE A C 1
ATOM 1719 O O . ILE A 1 218 ? 27 -3.393 -0.48 1 87.5 218 ILE A O 1
ATOM 1723 N N . CYS A 1 219 ? 27.125 -5.031 -1.938 1 89 219 CYS A N 1
ATOM 1724 C CA . CYS A 1 219 ? 28.391 -5.555 -1.446 1 89 219 CYS A CA 1
ATOM 1725 C C . CYS A 1 219 ? 29.5 -4.523 -1.596 1 89 219 CYS A C 1
ATOM 1727 O O . CYS A 1 219 ? 30.281 -4.301 -0.664 1 89 219 CYS A O 1
ATOM 1729 N N . LEU A 1 220 ? 29.547 -3.869 -2.75 1 86.25 220 LEU A N 1
ATOM 1730 C CA . LEU A 1 220 ? 30.609 -2.9 -3.002 1 86.25 220 LEU A CA 1
ATOM 1731 C C . LEU A 1 220 ? 30.422 -1.646 -2.158 1 86.25 220 LEU A C 1
ATOM 1733 O O . LEU A 1 220 ? 31.391 -0.99 -1.775 1 86.25 220 LEU A O 1
ATOM 1737 N N . SER A 1 221 ? 29.172 -1.376 -1.902 1 83.19 221 SER A N 1
ATOM 1738 C CA . SER A 1 221 ? 28.891 -0.268 -0.993 1 83.19 221 SER A CA 1
ATOM 1739 C C . SER A 1 221 ? 29.406 -0.569 0.413 1 83.19 221 SER A C 1
ATOM 1741 O O . SER A 1 221 ? 29.938 0.314 1.088 1 83.19 221 SER A O 1
ATOM 1743 N N . LEU A 1 222 ? 29.266 -1.785 0.832 1 82.81 222 LEU A N 1
ATOM 1744 C CA . LEU A 1 222 ? 29.734 -2.209 2.148 1 82.81 222 LEU A CA 1
ATOM 1745 C C . LEU A 1 222 ? 31.266 -2.191 2.215 1 82.81 222 LEU A C 1
ATOM 1747 O O . LEU A 1 222 ? 31.828 -1.769 3.221 1 82.81 222 LEU A O 1
ATOM 1751 N N . VAL A 1 223 ? 31.812 -2.615 1.16 1 83.56 223 VAL A N 1
ATOM 1752 C CA . VAL A 1 223 ? 33.281 -2.633 1.093 1 83.56 223 VAL A CA 1
ATOM 1753 C C . VAL A 1 223 ? 33.812 -1.205 1.128 1 83.56 223 VAL A C 1
ATOM 1755 O O . VAL A 1 223 ? 34.781 -0.918 1.83 1 83.56 223 VAL A O 1
ATOM 1758 N N . ASN A 1 224 ? 33.156 -0.35 0.366 1 81.12 224 ASN A N 1
ATOM 1759 C CA . ASN A 1 224 ? 33.562 1.054 0.353 1 81.12 224 ASN A CA 1
ATOM 1760 C C . ASN A 1 224 ? 33.469 1.676 1.743 1 81.12 224 ASN A C 1
ATOM 1762 O O . ASN A 1 224 ? 34.312 2.471 2.131 1 81.12 224 ASN A O 1
ATOM 1766 N N . ASN A 1 225 ? 32.469 1.272 2.465 1 80 225 ASN A N 1
ATOM 1767 C CA . ASN A 1 225 ? 32.312 1.788 3.82 1 80 225 ASN A CA 1
ATOM 1768 C C . ASN A 1 225 ? 33.406 1.273 4.754 1 80 225 ASN A C 1
ATOM 1770 O O . ASN A 1 225 ? 33.875 2.002 5.633 1 80 225 ASN A O 1
ATOM 1774 N N . LEU A 1 226 ? 33.812 0.088 4.594 1 79.94 226 LEU A N 1
ATOM 1775 C CA . LEU A 1 226 ? 34.844 -0.507 5.422 1 79.94 226 LEU A CA 1
ATOM 1776 C C . LEU A 1 226 ? 36.219 0.129 5.133 1 79.94 226 LEU A C 1
ATOM 1778 O O . LEU A 1 226 ? 37 0.382 6.051 1 79.94 226 LEU A O 1
ATOM 1782 N N . VAL A 1 227 ? 36.438 0.38 3.877 1 79.12 227 VAL A N 1
ATOM 1783 C CA . VAL A 1 227 ? 37.719 0.958 3.467 1 79.12 227 VAL A CA 1
ATOM 1784 C C . VAL A 1 227 ? 37.781 2.408 3.939 1 79.12 227 VAL A C 1
ATOM 1786 O O . VAL A 1 227 ? 38.844 2.844 4.441 1 79.12 227 VAL A O 1
ATOM 1789 N N . ASP A 1 228 ? 36.719 3.143 3.781 1 77.38 228 ASP A N 1
ATOM 1790 C CA . ASP A 1 228 ? 36.656 4.539 4.199 1 77.38 228 ASP A CA 1
ATOM 1791 C C . ASP A 1 228 ? 36.812 4.668 5.715 1 77.38 228 ASP A C 1
ATOM 1793 O O . ASP A 1 228 ? 37.438 5.605 6.203 1 77.38 228 ASP A O 1
ATOM 1797 N N . SER A 1 229 ? 36.219 3.781 6.426 1 73.94 229 SER A N 1
ATOM 1798 C CA . SER A 1 229 ? 36.312 3.811 7.883 1 73.94 229 SER A CA 1
ATOM 1799 C C . SER A 1 229 ? 37.75 3.52 8.336 1 73.94 229 SER A C 1
ATOM 1801 O O . SER A 1 229 ? 38.188 4.062 9.352 1 73.94 229 SER A O 1
ATOM 1803 N N . HIS A 1 230 ? 38.375 2.662 7.66 1 70.31 230 HIS A N 1
ATOM 1804 C CA . HIS A 1 230 ? 39.75 2.322 7.988 1 70.31 230 HIS A CA 1
ATOM 1805 C C . HIS A 1 230 ? 40.688 3.492 7.707 1 70.31 230 HIS A C 1
ATOM 1807 O O . HIS A 1 230 ? 41.656 3.715 8.445 1 70.31 230 HIS A O 1
ATOM 1813 N N . GLU A 1 231 ? 40.406 4.195 6.645 1 65.81 231 GLU A N 1
ATOM 1814 C CA . GLU A 1 231 ? 41.25 5.336 6.285 1 65.81 231 GLU A CA 1
ATOM 1815 C C . GLU A 1 231 ? 41.062 6.488 7.266 1 65.81 231 GLU A C 1
ATOM 1817 O O . GLU A 1 231 ? 42 7.215 7.57 1 65.81 231 GLU A O 1
ATOM 1822 N N . LYS A 1 232 ? 39.906 6.68 7.734 1 59.22 232 LYS A N 1
ATOM 1823 C CA . LYS A 1 232 ? 39.656 7.734 8.711 1 59.22 232 LYS A CA 1
ATOM 1824 C C . LYS A 1 232 ? 40.312 7.398 10.055 1 59.22 232 LYS A C 1
ATOM 1826 O O . LYS A 1 232 ? 40.625 8.297 10.836 1 59.22 232 LYS A O 1
ATOM 1831 N N . LYS A 1 233 ? 40.469 6.25 10.32 1 62.94 233 LYS A N 1
ATOM 1832 C CA . LYS A 1 233 ? 41.062 5.828 11.586 1 62.94 233 LYS A CA 1
ATOM 1833 C C . LYS A 1 233 ? 42.594 5.902 11.516 1 62.94 233 LYS A C 1
ATOM 1835 O O . LYS A 1 233 ? 43.25 5.934 12.547 1 62.94 233 LYS A O 1
ATOM 1840 N N . ASN A 1 234 ? 43.125 5.922 10.5 1 57.28 234 ASN A N 1
ATOM 1841 C CA . ASN A 1 234 ? 44.594 6.07 10.359 1 57.28 234 ASN A CA 1
ATOM 1842 C C . ASN A 1 234 ? 44.969 7.512 10.039 1 57.28 234 ASN A C 1
ATOM 1844 O O . ASN A 1 234 ? 46.031 7.969 10.43 1 57.28 234 ASN A O 1
ATOM 1848 N N . MET B 1 1 ? 12.953 3.215 27.859 1 48.34 1 MET B N 1
ATOM 1849 C CA . MET B 1 1 ? 12.305 4.414 27.328 1 48.34 1 MET B CA 1
ATOM 1850 C C . MET B 1 1 ? 12.133 4.316 25.812 1 48.34 1 MET B C 1
ATOM 1852 O O . MET B 1 1 ? 11.086 4.676 25.281 1 48.34 1 MET B O 1
ATOM 1856 N N . THR B 1 2 ? 13.188 3.609 25.094 1 66.69 2 THR B N 1
ATOM 1857 C CA . THR B 1 2 ? 13.328 3.535 23.641 1 66.69 2 THR B CA 1
ATOM 1858 C C . THR B 1 2 ? 12.391 2.482 23.062 1 66.69 2 THR B C 1
ATOM 1860 O O . THR B 1 2 ? 11.789 2.693 22 1 66.69 2 THR B O 1
ATOM 1863 N N . ILE B 1 3 ? 11.961 1.652 24.031 1 74.94 3 ILE B N 1
ATOM 1864 C CA . ILE B 1 3 ? 11.164 0.529 23.547 1 74.94 3 ILE B CA 1
ATOM 1865 C C . ILE B 1 3 ? 9.703 0.95 23.406 1 74.94 3 ILE B C 1
ATOM 1867 O O . ILE B 1 3 ? 9.008 0.496 22.484 1 74.94 3 ILE B O 1
ATOM 1871 N N . LYS B 1 4 ? 9.258 1.816 24.281 1 78.62 4 LYS B N 1
ATOM 1872 C CA . LYS B 1 4 ? 7.863 2.254 24.266 1 78.62 4 LYS B CA 1
ATOM 1873 C C . LYS B 1 4 ? 7.52 2.957 22.969 1 78.62 4 LYS B C 1
ATOM 1875 O O . LYS B 1 4 ? 6.371 2.932 22.516 1 78.62 4 LYS B O 1
ATOM 1880 N N . LYS B 1 5 ? 8.57 3.459 22.422 1 79.94 5 LYS B N 1
ATOM 1881 C CA . LYS B 1 5 ? 8.375 4.238 21.203 1 79.94 5 LYS B CA 1
ATOM 1882 C C . LYS B 1 5 ? 8.086 3.334 20.016 1 79.94 5 LYS B C 1
ATOM 1884 O O . LYS B 1 5 ? 7.559 3.787 18.984 1 79.94 5 LYS B O 1
ATOM 1889 N N . HIS B 1 6 ? 8.344 2.082 20.266 1 89.81 6 HIS B N 1
ATOM 1890 C CA . HIS B 1 6 ? 8.195 1.157 19.141 1 89.81 6 HIS B CA 1
ATOM 1891 C C . HIS B 1 6 ? 6.852 0.441 19.188 1 89.81 6 HIS B C 1
ATOM 1893 O O . HIS B 1 6 ? 6.453 -0.201 18.219 1 89.81 6 HIS B O 1
ATOM 1899 N N . ILE B 1 7 ? 6.141 0.639 20.234 1 92.06 7 ILE B N 1
ATOM 1900 C CA . ILE B 1 7 ? 4.898 -0.099 20.438 1 92.06 7 ILE B CA 1
ATOM 1901 C C . ILE B 1 7 ? 3.859 0.351 19.422 1 92.06 7 ILE B C 1
ATOM 1903 O O . ILE B 1 7 ? 3.293 -0.472 18.688 1 92.06 7 ILE B O 1
ATOM 1907 N N . PRO B 1 8 ? 3.607 1.643 19.344 1 93.25 8 PRO B N 1
ATOM 1908 C CA . PRO B 1 8 ? 2.627 2.072 18.344 1 93.25 8 PRO B CA 1
ATOM 1909 C C . PRO B 1 8 ? 3.006 1.644 16.922 1 93.25 8 PRO B C 1
ATOM 1911 O O . PRO B 1 8 ? 2.137 1.245 16.141 1 93.25 8 PRO B O 1
ATOM 1914 N N . ASN B 1 9 ? 4.277 1.691 16.641 1 94.5 9 ASN B N 1
ATOM 1915 C CA . ASN B 1 9 ? 4.742 1.294 15.32 1 94.5 9 ASN B CA 1
ATOM 1916 C C . ASN B 1 9 ? 4.523 -0.196 15.07 1 94.5 9 ASN B C 1
ATOM 1918 O O . ASN B 1 9 ? 4.211 -0.604 13.953 1 94.5 9 ASN B O 1
ATOM 1922 N N . ALA B 1 10 ? 4.75 -0.934 16.062 1 95.88 10 ALA B N 1
ATOM 1923 C CA . ALA B 1 10 ? 4.492 -2.367 15.961 1 95.88 10 ALA B CA 1
ATOM 1924 C C . ALA B 1 10 ? 3.016 -2.639 15.688 1 95.88 10 ALA B C 1
ATOM 1926 O O . ALA B 1 10 ? 2.676 -3.502 14.875 1 95.88 10 ALA B O 1
ATOM 1927 N N . ILE B 1 11 ? 2.156 -1.949 16.328 1 97.25 11 ILE B N 1
ATOM 1928 C CA . ILE B 1 11 ? 0.718 -2.105 16.141 1 97.25 11 ILE B CA 1
ATOM 1929 C C . ILE B 1 11 ? 0.331 -1.682 14.727 1 97.25 11 ILE B C 1
ATOM 1931 O O . ILE B 1 11 ? -0.468 -2.352 14.07 1 97.25 11 ILE B O 1
ATOM 1935 N N . THR B 1 12 ? 0.91 -0.569 14.297 1 97.75 12 THR B N 1
ATOM 1936 C CA . THR B 1 12 ? 0.676 -0.123 12.922 1 97.75 12 THR B CA 1
ATOM 1937 C C . THR B 1 12 ? 1.118 -1.188 11.922 1 97.75 12 THR B C 1
ATOM 1939 O O . THR B 1 12 ? 0.465 -1.396 10.898 1 97.75 12 THR B O 1
ATOM 1942 N N . SER B 1 13 ? 2.271 -1.841 12.258 1 97.94 13 SER B N 1
ATOM 1943 C CA . SER B 1 13 ? 2.754 -2.912 11.391 1 97.94 13 SER B CA 1
ATOM 1944 C C . SER B 1 13 ? 1.756 -4.062 11.328 1 97.94 13 SER B C 1
ATOM 1946 O O . SER B 1 13 ? 1.641 -4.738 10.305 1 97.94 13 SER B O 1
ATOM 1948 N N . LEU B 1 14 ? 1.049 -4.293 12.375 1 98.38 14 LEU B N 1
ATOM 1949 C CA . LEU B 1 14 ? 0.01 -5.32 12.375 1 98.38 14 LEU B CA 1
ATOM 1950 C C . LEU B 1 14 ? -1.158 -4.91 11.484 1 98.38 14 LEU B C 1
ATOM 1952 O O . LEU B 1 14 ? -1.791 -5.762 10.859 1 98.38 14 LEU B O 1
ATOM 1956 N N . ASN B 1 15 ? -1.517 -3.625 11.492 1 98.5 15 ASN B N 1
ATOM 1957 C CA . ASN B 1 15 ? -2.484 -3.109 10.531 1 98.5 15 ASN B CA 1
ATOM 1958 C C . ASN B 1 15 ? -2.072 -3.43 9.094 1 98.5 15 ASN B C 1
ATOM 1960 O O . ASN B 1 15 ? -2.857 -3.998 8.336 1 98.5 15 ASN B O 1
ATOM 1964 N N . LEU B 1 16 ? -0.821 -3.145 8.789 1 98.81 16 LEU B N 1
ATOM 1965 C CA . LEU B 1 16 ? -0.283 -3.395 7.457 1 98.81 16 LEU B CA 1
ATOM 1966 C C . LEU B 1 16 ? -0.302 -4.883 7.137 1 98.81 16 LEU B C 1
ATOM 1968 O O . LEU B 1 16 ? -0.692 -5.281 6.035 1 98.81 16 LEU B O 1
ATOM 1972 N N . LEU B 1 17 ? 0.112 -5.648 8.07 1 98.75 17 LEU B N 1
ATOM 1973 C CA . LEU B 1 17 ? 0.11 -7.098 7.906 1 98.75 17 LEU B CA 1
ATOM 1974 C C . LEU B 1 17 ? -1.303 -7.613 7.652 1 98.75 17 LEU B C 1
ATOM 1976 O O . LEU B 1 17 ? -1.508 -8.477 6.793 1 98.75 17 LEU B O 1
ATOM 1980 N N . SER B 1 18 ? -2.27 -7.129 8.398 1 98.75 18 SER B N 1
ATOM 1981 C CA . SER B 1 18 ? -3.666 -7.504 8.195 1 98.75 18 SER B CA 1
ATOM 1982 C C . SER B 1 18 ? -4.113 -7.203 6.77 1 98.75 18 SER B C 1
ATOM 1984 O O . SER B 1 18 ? -4.816 -8.008 6.148 1 98.75 18 SER B O 1
ATOM 1986 N N . GLY B 1 19 ? -3.695 -6.047 6.301 1 98.81 19 GLY B N 1
ATOM 1987 C CA . GLY B 1 19 ? -4.02 -5.684 4.93 1 98.81 19 GLY B CA 1
ATOM 1988 C C . GLY B 1 19 ? -3.453 -6.645 3.904 1 98.81 19 GLY B C 1
ATOM 1989 O O . GLY B 1 19 ? -4.164 -7.086 2.998 1 98.81 19 GLY B O 1
ATOM 1990 N N . MET B 1 20 ? -2.176 -7.016 4.035 1 98.88 20 MET B N 1
ATOM 1991 C CA . MET B 1 20 ? -1.527 -7.902 3.074 1 98.88 20 MET B CA 1
ATOM 1992 C C . MET B 1 20 ? -2.105 -9.312 3.154 1 98.88 20 MET B C 1
ATOM 1994 O O . MET B 1 20 ? -2.391 -9.93 2.129 1 98.88 20 MET B O 1
ATOM 1998 N N . ILE B 1 21 ? -2.334 -9.789 4.348 1 98.75 21 ILE B N 1
ATOM 1999 C CA . ILE B 1 21 ? -2.963 -11.094 4.5 1 98.75 21 ILE B CA 1
ATOM 2000 C C . ILE B 1 21 ? -4.383 -11.055 3.941 1 98.75 21 ILE B C 1
ATOM 2002 O O . ILE B 1 21 ? -4.844 -12.023 3.33 1 98.75 21 ILE B O 1
ATOM 2006 N N . GLY B 1 22 ? -5.039 -9.953 4.211 1 98.81 22 GLY B N 1
ATOM 2007 C CA . GLY B 1 22 ? -6.379 -9.781 3.67 1 98.81 22 GLY B CA 1
ATOM 2008 C C . GLY B 1 22 ? -6.422 -9.859 2.156 1 98.81 22 GLY B C 1
ATOM 2009 O O . GLY B 1 22 ? -7.301 -10.508 1.588 1 98.81 22 GLY B O 1
ATOM 2010 N N . ILE B 1 23 ? -5.504 -9.203 1.485 1 98.81 23 ILE B N 1
ATOM 2011 C CA . ILE B 1 23 ? -5.434 -9.25 0.029 1 98.81 23 ILE B CA 1
ATOM 2012 C C . ILE B 1 23 ? -5.254 -10.695 -0.431 1 98.81 23 ILE B C 1
ATOM 2014 O O . ILE B 1 23 ? -5.98 -11.164 -1.308 1 98.81 23 ILE B O 1
ATOM 2018 N N . HIS B 1 24 ? -4.297 -11.391 0.189 1 98.56 24 HIS B N 1
ATOM 2019 C CA . HIS B 1 24 ? -4.074 -12.789 -0.144 1 98.56 24 HIS B CA 1
ATOM 2020 C C . HIS B 1 24 ? -5.344 -13.617 0.064 1 98.56 24 HIS B C 1
ATOM 2022 O O . HIS B 1 24 ? -5.738 -14.383 -0.815 1 98.56 24 HIS B O 1
ATOM 2028 N N . TYR B 1 25 ? -5.969 -13.453 1.188 1 98.44 25 TYR B N 1
ATOM 2029 C CA . TYR B 1 25 ? -7.109 -14.273 1.568 1 98.44 25 TYR B CA 1
ATOM 2030 C C . TYR B 1 25 ? -8.289 -14.039 0.629 1 98.44 25 TYR B C 1
ATOM 2032 O O . TYR B 1 25 ? -8.938 -14.992 0.191 1 98.44 25 TYR B O 1
ATOM 2040 N N . VAL B 1 26 ? -8.562 -12.828 0.272 1 98.5 26 VAL B N 1
ATOM 2041 C CA . VAL B 1 26 ? -9.719 -12.539 -0.576 1 98.5 26 VAL B CA 1
ATOM 2042 C C . VAL B 1 26 ? -9.445 -13.031 -1.997 1 98.5 26 VAL B C 1
ATOM 2044 O O . VAL B 1 26 ? -10.367 -13.469 -2.695 1 98.5 26 VAL B O 1
ATOM 2047 N N . MET B 1 27 ? -8.219 -12.977 -2.449 1 97.94 27 MET B N 1
ATOM 2048 C CA . MET B 1 27 ? -7.871 -13.453 -3.785 1 97.94 27 MET B CA 1
ATOM 2049 C C . MET B 1 27 ? -8.047 -14.961 -3.891 1 97.94 27 MET B C 1
ATOM 2051 O O . MET B 1 27 ? -8.391 -15.477 -4.957 1 97.94 27 MET B O 1
ATOM 2055 N N . VAL B 1 28 ? -7.887 -15.656 -2.762 1 97.31 28 VAL B N 1
ATOM 2056 C CA . VAL B 1 28 ? -7.941 -17.125 -2.766 1 97.31 28 VAL B CA 1
ATOM 2057 C C . VAL B 1 28 ? -9.359 -17.578 -2.43 1 97.31 28 VAL B C 1
ATOM 2059 O O . VAL B 1 28 ? -9.883 -18.5 -3.059 1 97.31 28 VAL B O 1
ATOM 2062 N N . ASN B 1 29 ? -10.008 -16.891 -1.469 1 97.62 29 ASN B N 1
ATOM 2063 C CA . ASN B 1 29 ? -11.242 -17.422 -0.907 1 97.62 29 ASN B CA 1
ATOM 2064 C C . ASN B 1 29 ? -12.453 -16.609 -1.329 1 97.62 29 ASN B C 1
ATOM 2066 O O . ASN B 1 29 ? -13.594 -17.031 -1.124 1 97.62 29 ASN B O 1
ATOM 2070 N N . GLY B 1 30 ? -12.234 -15.469 -1.907 1 97.5 30 GLY B N 1
ATOM 2071 C CA . GLY B 1 30 ? -13.344 -14.648 -2.357 1 97.5 30 GLY B CA 1
ATOM 2072 C C . GLY B 1 30 ? -13.508 -13.375 -1.556 1 97.5 30 GLY B C 1
ATOM 2073 O O . GLY B 1 30 ? -12.992 -13.266 -0.442 1 97.5 30 GLY B O 1
ATOM 2074 N N . PRO B 1 31 ? -14.227 -12.422 -2.078 1 96.94 31 PRO B N 1
ATOM 2075 C CA . PRO B 1 31 ? -14.305 -11.07 -1.513 1 96.94 31 PRO B CA 1
ATOM 2076 C C . PRO B 1 31 ? -15.141 -11.016 -0.232 1 96.94 31 PRO B C 1
ATOM 2078 O O . PRO B 1 31 ? -15.023 -10.062 0.542 1 96.94 31 PRO B O 1
ATOM 2081 N N . PHE B 1 32 ? -15.938 -12.07 0.062 1 95.38 32 PHE B N 1
ATOM 2082 C CA . PHE B 1 32 ? -16.875 -12.078 1.173 1 95.38 32 PHE B CA 1
ATOM 2083 C C . PHE B 1 32 ? -16.141 -12.047 2.508 1 95.38 32 PHE B C 1
ATOM 2085 O O . PHE B 1 32 ? -16.703 -11.594 3.516 1 95.38 32 PHE B O 1
ATOM 2092 N N . TYR B 1 33 ? -14.891 -12.422 2.504 1 95.94 33 TYR B N 1
ATOM 2093 C CA . TYR B 1 33 ? -14.148 -12.562 3.746 1 95.94 33 TYR B CA 1
ATOM 2094 C C . TYR B 1 33 ? -13.328 -11.312 4.043 1 95.94 33 TYR B C 1
ATOM 2096 O O . TYR B 1 33 ? -12.672 -11.227 5.082 1 95.94 33 TYR B O 1
ATOM 2104 N N . GLY B 1 34 ? -13.383 -10.375 3.168 1 97.69 34 GLY B N 1
ATOM 2105 C CA . GLY B 1 34 ? -12.523 -9.203 3.271 1 97.69 34 GLY B CA 1
ATOM 2106 C C . GLY B 1 34 ? -12.773 -8.391 4.527 1 97.69 34 GLY B C 1
ATOM 2107 O O . GLY B 1 34 ? -11.852 -7.77 5.062 1 97.69 34 GLY B O 1
ATOM 2108 N N . PHE B 1 35 ? -14.039 -8.422 5.051 1 97.75 35 PHE B N 1
ATOM 2109 C CA . PHE B 1 35 ? -14.398 -7.57 6.18 1 97.75 35 PHE B CA 1
ATOM 2110 C C . PHE B 1 35 ? -13.664 -8.008 7.441 1 97.75 35 PHE B C 1
ATOM 2112 O O . PHE B 1 35 ? -13.375 -7.188 8.312 1 97.75 35 PHE B O 1
ATOM 2119 N N . TYR B 1 36 ? -13.25 -9.312 7.609 1 97.94 36 TYR B N 1
ATOM 2120 C CA . TYR B 1 36 ? -12.5 -9.789 8.773 1 97.94 36 TYR B CA 1
ATOM 2121 C C . TYR B 1 36 ? -11.195 -9.023 8.93 1 97.94 36 TYR B C 1
ATOM 2123 O O . TYR B 1 36 ? -10.859 -8.57 10.023 1 97.94 36 TYR B O 1
ATOM 2131 N N . PHE B 1 37 ? -10.531 -8.852 7.824 1 98.62 37 PHE B N 1
ATOM 2132 C CA . PHE B 1 37 ? -9.195 -8.266 7.848 1 98.62 37 PHE B CA 1
ATOM 2133 C C . PHE B 1 37 ? -9.273 -6.746 7.949 1 98.62 37 PHE B C 1
ATOM 2135 O O . PHE B 1 37 ? -8.422 -6.117 8.586 1 98.62 37 PHE B O 1
ATOM 2142 N N . ILE B 1 38 ? -10.312 -6.168 7.301 1 98.69 38 ILE B N 1
ATOM 2143 C CA . ILE B 1 38 ? -10.5 -4.727 7.402 1 98.69 38 ILE B CA 1
ATOM 2144 C C . ILE B 1 38 ? -10.859 -4.352 8.836 1 98.69 38 ILE B C 1
ATOM 2146 O O . ILE B 1 38 ? -10.336 -3.375 9.383 1 98.69 38 ILE B O 1
ATOM 2150 N N . ILE B 1 39 ? -11.711 -5.141 9.484 1 97.81 39 ILE B N 1
ATOM 2151 C CA . ILE B 1 39 ? -12.102 -4.871 10.867 1 97.81 39 ILE B CA 1
ATOM 2152 C C . ILE B 1 39 ? -10.898 -5.055 11.789 1 97.81 39 ILE B C 1
ATOM 2154 O O . ILE B 1 39 ? -10.641 -4.211 12.656 1 97.81 39 ILE B O 1
ATOM 2158 N N . ALA B 1 40 ? -10.18 -6.133 11.617 1 98.25 40 ALA B N 1
ATOM 2159 C CA . ALA B 1 40 ? -8.969 -6.344 12.398 1 98.25 40 ALA B CA 1
ATOM 2160 C C . ALA B 1 40 ? -8.016 -5.156 12.266 1 98.25 40 ALA B C 1
ATOM 2162 O O . ALA B 1 40 ? -7.48 -4.668 13.266 1 98.25 40 ALA B O 1
ATOM 2163 N N . ALA B 1 41 ? -7.84 -4.73 11.039 1 98.44 41 ALA B N 1
ATOM 2164 C CA . ALA B 1 41 ? -6.938 -3.611 10.766 1 98.44 41 ALA B CA 1
ATOM 2165 C C . ALA B 1 41 ? -7.445 -2.33 11.422 1 98.44 41 ALA B C 1
ATOM 2167 O O . ALA B 1 41 ? -6.656 -1.529 11.93 1 98.44 41 ALA B O 1
ATOM 2168 N N . ALA B 1 42 ? -8.781 -2.141 11.328 1 96.62 42 ALA B N 1
ATOM 2169 C CA . ALA B 1 42 ? -9.367 -0.959 11.953 1 96.62 42 ALA B CA 1
ATOM 2170 C C . ALA B 1 42 ? -9.109 -0.947 13.461 1 96.62 42 ALA B C 1
ATOM 2172 O O . ALA B 1 42 ? -8.867 0.111 14.047 1 96.62 42 ALA B O 1
ATOM 2173 N N . ILE B 1 43 ? -9.156 -2.098 14.047 1 97.44 43 ILE B N 1
ATOM 2174 C CA . ILE B 1 43 ? -8.859 -2.234 15.469 1 97.44 43 ILE B CA 1
ATOM 2175 C C . ILE B 1 43 ? -7.402 -1.874 15.734 1 97.44 43 ILE B C 1
ATOM 2177 O O . ILE B 1 43 ? -7.102 -1.081 16.625 1 97.44 43 ILE B O 1
ATOM 2181 N N . PHE B 1 44 ? -6.477 -2.389 14.961 1 97.62 44 PHE B N 1
ATOM 2182 C CA . PHE B 1 44 ? -5.059 -2.072 15.109 1 97.62 44 PHE B CA 1
ATOM 2183 C C . PHE B 1 44 ? -4.812 -0.583 14.898 1 97.62 44 PHE B C 1
ATOM 2185 O O . PHE B 1 44 ? -4.012 0.027 15.609 1 97.62 44 PHE B O 1
ATOM 2192 N N . ASP B 1 45 ? -5.5 -0.08 13.891 1 95.75 45 ASP B N 1
ATOM 2193 C CA . ASP B 1 45 ? -5.363 1.34 13.578 1 95.75 45 ASP B CA 1
ATOM 2194 C C . ASP B 1 45 ? -5.789 2.205 14.766 1 95.75 45 ASP B C 1
ATOM 2196 O O . ASP B 1 45 ? -5.105 3.17 15.117 1 95.75 45 ASP B O 1
ATOM 2200 N N . PHE B 1 46 ? -6.895 1.827 15.352 1 93.12 46 PHE B N 1
ATOM 2201 C CA . PHE B 1 46 ? -7.414 2.535 16.516 1 93.12 46 PHE B CA 1
ATOM 2202 C C . PHE B 1 46 ? -6.441 2.432 17.688 1 93.12 46 PHE B C 1
ATOM 2204 O O . PHE B 1 46 ? -6.152 3.43 18.344 1 93.12 46 PHE B O 1
ATOM 2211 N N . PHE B 1 47 ? -5.883 1.323 17.844 1 94.38 47 PHE B N 1
ATOM 2212 C CA . PHE B 1 47 ? -5.055 1.066 19.031 1 94.38 47 PHE B CA 1
ATOM 2213 C C . PHE B 1 47 ? -3.664 1.665 18.844 1 94.38 47 PHE B C 1
ATOM 2215 O O . PHE B 1 47 ? -3.008 2.023 19.828 1 94.38 47 PHE B O 1
ATOM 2222 N N . ASP B 1 48 ? -3.221 1.716 17.641 1 93.25 48 ASP B N 1
ATOM 2223 C CA . ASP B 1 48 ? -1.907 2.33 17.469 1 93.25 48 ASP B CA 1
ATOM 2224 C C . ASP B 1 48 ? -1.958 3.824 17.781 1 93.25 48 ASP B C 1
ATOM 2226 O O . ASP B 1 48 ? -1.053 4.363 18.422 1 93.25 48 ASP B O 1
ATOM 2230 N N . GLY B 1 49 ? -3.062 4.484 17.375 1 89.44 49 GLY B N 1
ATOM 2231 C CA . GLY B 1 49 ? -3.262 5.875 17.75 1 89.44 49 GLY B CA 1
ATOM 2232 C C . GLY B 1 49 ? -3.447 6.062 19.25 1 89.44 49 GLY B C 1
ATOM 2233 O O . GLY B 1 49 ? -2.859 6.969 19.844 1 89.44 49 GLY B O 1
ATOM 2234 N N . PHE B 1 50 ? -4.195 5.172 19.797 1 89.31 50 PHE B N 1
ATOM 2235 C CA . PHE B 1 50 ? -4.473 5.215 21.234 1 89.31 50 PHE B CA 1
ATOM 2236 C C . PHE B 1 50 ? -3.195 5.02 22.047 1 89.31 50 PHE B C 1
ATOM 2238 O O . PHE B 1 50 ? -2.928 5.77 22.984 1 89.31 50 PHE B O 1
ATOM 2245 N N . ALA B 1 51 ? -2.461 4.07 21.609 1 89.06 51 ALA B N 1
ATOM 2246 C CA . ALA B 1 51 ? -1.204 3.771 22.281 1 89.06 51 ALA B CA 1
ATOM 2247 C C . ALA B 1 51 ? -0.228 4.941 22.172 1 89.06 51 ALA B C 1
ATOM 2249 O O . ALA B 1 51 ? 0.452 5.285 23.141 1 89.06 51 ALA B O 1
ATOM 2250 N N . ALA B 1 52 ? -0.163 5.535 21.047 1 86.56 52 ALA B N 1
ATOM 2251 C CA . ALA B 1 52 ? 0.737 6.668 20.844 1 86.56 52 ALA B CA 1
ATOM 2252 C C . ALA B 1 52 ? 0.372 7.828 21.766 1 86.56 52 ALA B C 1
ATOM 2254 O O . ALA B 1 52 ? 1.252 8.477 22.344 1 86.56 52 ALA B O 1
ATOM 2255 N N . ARG B 1 53 ? -0.916 8.023 21.984 1 86.56 53 ARG B N 1
ATOM 2256 C CA . ARG B 1 53 ? -1.4 9.102 22.844 1 86.56 53 ARG B CA 1
ATOM 2257 C C . ARG B 1 53 ? -1.198 8.758 24.312 1 86.56 53 ARG B C 1
ATOM 2259 O O . ARG B 1 53 ? -0.716 9.586 25.094 1 86.56 53 ARG B O 1
ATOM 2266 N N . LEU B 1 54 ? -1.51 7.578 24.688 1 88.81 54 LEU B N 1
ATOM 2267 C CA . LEU B 1 54 ? -1.43 7.133 26.078 1 88.81 54 LEU B CA 1
ATOM 2268 C C . LEU B 1 54 ? 0.014 7.137 26.562 1 88.81 54 LEU B C 1
ATOM 2270 O O . LEU B 1 54 ? 0.285 7.527 27.703 1 88.81 54 LEU B O 1
ATOM 2274 N N . LEU B 1 55 ? 0.885 6.734 25.641 1 89.88 55 LEU B N 1
ATOM 2275 C CA . LEU B 1 55 ? 2.289 6.629 26.016 1 89.88 55 LEU B CA 1
ATOM 2276 C C . LEU B 1 55 ? 3.029 7.934 25.734 1 89.88 55 LEU B C 1
ATOM 2278 O O . LEU B 1 55 ? 4.223 8.047 26.031 1 89.88 55 LEU B O 1
ATOM 2282 N N . LYS B 1 56 ? 2.289 8.859 25.094 1 87.75 56 LYS B N 1
ATOM 2283 C CA . LYS B 1 56 ? 2.844 10.172 24.781 1 87.75 56 LYS B CA 1
ATOM 2284 C C . LYS B 1 56 ? 4.07 10.039 23.875 1 87.75 56 LYS B C 1
ATOM 2286 O O . LYS B 1 56 ? 5.098 10.672 24.125 1 87.75 56 LYS B O 1
ATOM 2291 N N . VAL B 1 57 ? 3.994 9.195 22.938 1 85.81 57 VAL B N 1
ATOM 2292 C CA . VAL B 1 57 ? 5.117 8.961 22.031 1 85.81 57 VAL B CA 1
ATOM 2293 C C . VAL B 1 57 ? 4.691 9.234 20.594 1 85.81 57 VAL B C 1
ATOM 2295 O O . VAL B 1 57 ? 5.133 8.547 19.672 1 85.81 57 VAL B O 1
ATOM 2298 N N . GLN B 1 58 ? 3.793 10.094 20.469 1 83.62 58 GLN B N 1
ATOM 2299 C CA . GLN B 1 58 ? 3.432 10.5 19.109 1 83.62 58 GLN B CA 1
ATOM 2300 C C . GLN B 1 58 ? 4.648 11.031 18.359 1 83.62 58 GLN B C 1
ATOM 2302 O O . GLN B 1 58 ? 5.438 11.805 18.906 1 83.62 58 GLN B O 1
ATOM 2307 N N . SER B 1 59 ? 4.914 10.453 17.141 1 87.69 59 SER B N 1
ATOM 2308 C CA . SER B 1 59 ? 6.094 10.82 16.359 1 87.69 59 SER B CA 1
ATOM 2309 C C . SER B 1 59 ? 5.758 11.008 14.891 1 87.69 59 SER B C 1
ATOM 2311 O O . SER B 1 59 ? 4.793 10.422 14.391 1 87.69 59 SER B O 1
ATOM 2313 N N . PRO B 1 60 ? 6.52 11.812 14.289 1 88.94 60 PRO B N 1
ATOM 2314 C CA . PRO B 1 60 ? 6.324 12 12.844 1 88.94 60 PRO B CA 1
ATOM 2315 C C . PRO B 1 60 ? 6.48 10.695 12.062 1 88.94 60 PRO B C 1
ATOM 2317 O O . PRO B 1 60 ? 5.75 10.461 11.094 1 88.94 60 PRO B O 1
ATOM 2320 N N . ILE B 1 61 ? 7.391 9.891 12.445 1 90.81 61 ILE B N 1
ATOM 2321 C CA . ILE B 1 61 ? 7.605 8.617 11.766 1 90.81 61 ILE B CA 1
ATOM 2322 C C . ILE B 1 61 ? 6.352 7.75 11.891 1 90.81 61 ILE B C 1
ATOM 2324 O O . ILE B 1 61 ? 5.957 7.078 10.938 1 90.81 61 ILE B O 1
ATOM 2328 N N . GLY B 1 62 ? 5.797 7.766 13.078 1 93.06 62 GLY B N 1
ATOM 2329 C CA . GLY B 1 62 ? 4.57 7.012 13.281 1 93.06 62 GLY B CA 1
ATOM 2330 C C . GLY B 1 62 ? 3.436 7.465 12.383 1 93.06 62 GLY B C 1
ATOM 2331 O O . GLY B 1 62 ? 2.676 6.637 11.875 1 93.06 62 GLY B O 1
ATOM 2332 N N . LYS B 1 63 ? 3.32 8.727 12.203 1 92.38 63 LYS B N 1
ATOM 2333 C CA . LYS B 1 63 ? 2.291 9.281 11.328 1 92.38 63 LYS B CA 1
ATOM 2334 C C . LYS B 1 63 ? 2.486 8.82 9.891 1 92.38 63 LYS B C 1
ATOM 2336 O O . LYS B 1 63 ? 1.526 8.43 9.219 1 92.38 63 LYS B O 1
ATOM 2341 N N . GLU B 1 64 ? 3.732 8.875 9.453 1 94.62 64 GLU B N 1
ATOM 2342 C CA . GLU B 1 64 ? 4.059 8.414 8.102 1 94.62 64 GLU B CA 1
ATOM 2343 C C . GLU B 1 64 ? 3.742 6.93 7.934 1 94.62 64 GLU B C 1
ATOM 2345 O O . GLU B 1 64 ? 3.125 6.531 6.945 1 94.62 64 GLU B O 1
ATOM 2350 N N . LEU B 1 65 ? 4.191 6.215 8.891 1 96.81 65 LEU B N 1
ATOM 2351 C CA . LEU B 1 65 ? 3.982 4.773 8.844 1 96.81 65 LEU B CA 1
ATOM 2352 C C . LEU B 1 65 ? 2.494 4.441 8.844 1 96.81 65 LEU B C 1
ATOM 2354 O O . LEU B 1 65 ? 2.059 3.535 8.125 1 96.81 65 LEU B O 1
ATOM 2358 N N . ASP B 1 66 ? 1.769 5.18 9.656 1 96.5 66 ASP B N 1
ATOM 2359 C CA . ASP B 1 66 ? 0.323 4.996 9.75 1 96.5 66 ASP B CA 1
ATOM 2360 C C . ASP B 1 66 ? -0.348 5.219 8.398 1 96.5 66 ASP B C 1
ATOM 2362 O O . ASP B 1 66 ? -1.188 4.422 7.977 1 96.5 66 ASP B O 1
ATOM 2366 N N . SER B 1 67 ? 0.022 6.227 7.73 1 97.06 67 SER B N 1
ATOM 2367 C CA . SER B 1 67 ? -0.542 6.551 6.426 1 97.06 67 SER B CA 1
ATOM 2368 C C . SER B 1 67 ? -0.215 5.469 5.398 1 97.06 67 SER B C 1
ATOM 2370 O O . SER B 1 67 ? -1.066 5.098 4.586 1 97.06 67 SER B O 1
ATOM 2372 N N . LEU B 1 68 ? 1.01 4.965 5.422 1 98.56 68 LEU B N 1
ATOM 2373 C CA . LEU B 1 68 ? 1.441 3.914 4.508 1 98.56 68 LEU B CA 1
ATOM 2374 C C . LEU B 1 68 ? 0.65 2.631 4.742 1 98.56 68 LEU B C 1
ATOM 2376 O O . LEU B 1 68 ? 0.153 2.021 3.791 1 98.56 68 LEU B O 1
ATOM 2380 N N . ALA B 1 69 ? 0.523 2.318 5.984 1 98.69 69 ALA B N 1
ATOM 2381 C CA . ALA B 1 69 ? -0.244 1.128 6.344 1 98.69 69 ALA B CA 1
ATOM 2382 C C . ALA B 1 69 ? -1.706 1.273 5.93 1 98.69 69 ALA B C 1
ATOM 2384 O O . ALA B 1 69 ? -2.297 0.347 5.371 1 98.69 69 ALA B O 1
ATOM 2385 N N . ASP B 1 70 ? -2.246 2.453 6.191 1 98.5 70 ASP B N 1
ATOM 2386 C CA . ASP B 1 70 ? -3.648 2.723 5.891 1 98.5 70 ASP B CA 1
ATOM 2387 C C . ASP B 1 70 ? -3.928 2.576 4.395 1 98.5 70 ASP B C 1
ATOM 2389 O O . ASP B 1 70 ? -5.012 2.141 4 1 98.5 70 ASP B O 1
ATOM 2393 N N . LEU B 1 71 ? -3.002 2.934 3.566 1 98.81 71 LEU B N 1
ATOM 2394 C CA . LEU B 1 71 ? -3.236 2.801 2.133 1 98.81 71 LEU B CA 1
ATOM 2395 C C . LEU B 1 71 ? -3.406 1.336 1.742 1 98.81 71 LEU B C 1
ATOM 2397 O O . LEU B 1 71 ? -4.32 0.991 0.99 1 98.81 71 LEU B O 1
ATOM 2401 N N . VAL B 1 72 ? -2.539 0.502 2.215 1 98.88 72 VAL B N 1
ATOM 2402 C CA . VAL B 1 72 ? -2.572 -0.906 1.834 1 98.88 72 VAL B CA 1
ATOM 2403 C C . VAL B 1 72 ? -3.854 -1.552 2.355 1 98.88 72 VAL B C 1
ATOM 2405 O O . VAL B 1 72 ? -4.543 -2.262 1.62 1 98.88 72 VAL B O 1
ATOM 2408 N N . THR B 1 73 ? -4.191 -1.221 3.57 1 98.81 73 THR B N 1
ATOM 2409 C CA . THR B 1 73 ? -5.281 -1.935 4.227 1 98.81 73 THR B CA 1
ATOM 2410 C C . THR B 1 73 ? -6.629 -1.331 3.848 1 98.81 73 THR B C 1
ATOM 2412 O O . THR B 1 73 ? -7.582 -2.059 3.557 1 98.81 73 THR B O 1
ATOM 2415 N N . PHE B 1 74 ? -6.699 -0.028 3.859 1 98.75 74 PHE B N 1
ATOM 2416 C CA . PHE B 1 74 ? -8 0.617 3.703 1 98.75 74 PHE B CA 1
ATOM 2417 C C . PHE B 1 74 ? -8.148 1.198 2.303 1 98.75 74 PHE B C 1
ATOM 2419 O O . PHE B 1 74 ? -9.211 1.716 1.95 1 98.75 74 PHE B O 1
ATOM 2426 N N . GLY B 1 75 ? -7.16 1.153 1.501 1 98.75 75 GLY B N 1
ATOM 2427 C CA . GLY B 1 75 ? -7.23 1.586 0.114 1 98.75 75 GLY B CA 1
ATOM 2428 C C . GLY B 1 75 ? -7.113 0.441 -0.874 1 98.75 75 GLY B C 1
ATOM 2429 O O . GLY B 1 75 ? -8.039 0.178 -1.64 1 98.75 75 GLY B O 1
ATOM 2430 N N . VAL B 1 76 ? -6.043 -0.335 -0.748 1 98.94 76 VAL B N 1
ATOM 2431 C CA . VAL B 1 76 ? -5.73 -1.383 -1.714 1 98.94 76 VAL B CA 1
ATOM 2432 C C . VAL B 1 76 ? -6.617 -2.6 -1.463 1 98.94 76 VAL B C 1
ATOM 2434 O O . VAL B 1 76 ? -7.223 -3.139 -2.395 1 98.94 76 VAL B O 1
ATOM 2437 N N . LEU B 1 77 ? -6.707 -3.059 -0.221 1 98.94 77 LEU B N 1
ATOM 2438 C CA . LEU B 1 77 ? -7.5 -4.242 0.092 1 98.94 77 LEU B CA 1
ATOM 2439 C C . LEU B 1 77 ? -8.945 -4.059 -0.349 1 98.94 77 LEU B C 1
ATOM 2441 O O . LEU B 1 77 ? -9.508 -4.914 -1.036 1 98.94 77 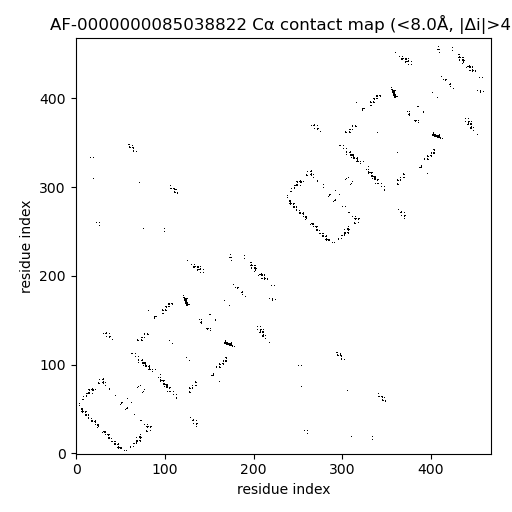LEU B O 1
ATOM 2445 N N . PRO B 1 78 ? -9.625 -2.941 -0.046 1 98.81 78 PRO B N 1
ATOM 2446 C C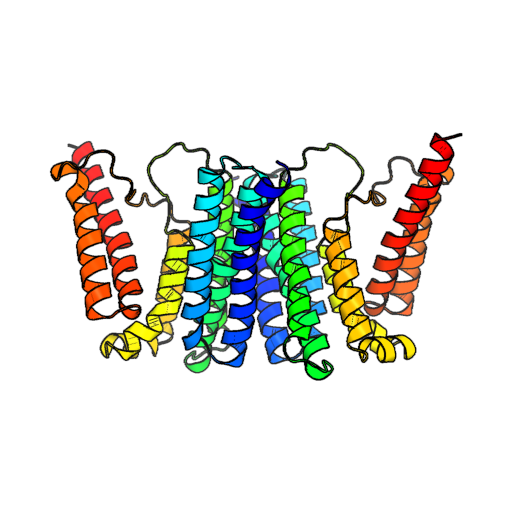A . PRO B 1 78 ? -11 -2.791 -0.538 1 98.81 78 PRO B CA 1
ATOM 2447 C C . PRO B 1 78 ? -11.078 -2.719 -2.061 1 98.81 78 PRO B C 1
ATOM 2449 O O . PRO B 1 78 ? -12.078 -3.121 -2.652 1 98.81 78 PRO B O 1
ATOM 2452 N N . SER B 1 79 ? -10.055 -2.215 -2.748 1 98.88 79 SER B N 1
ATOM 2453 C CA . SER B 1 79 ? -10.008 -2.246 -4.207 1 98.88 79 SER B CA 1
ATOM 2454 C C . SER B 1 79 ? -10.086 -3.674 -4.734 1 98.88 79 SER B C 1
ATOM 2456 O O . SER B 1 79 ? -10.805 -3.949 -5.699 1 98.88 79 SER B O 1
ATOM 2458 N N . PHE B 1 80 ? -9.391 -4.559 -4.105 1 98.88 80 PHE B N 1
ATOM 2459 C CA . PHE B 1 80 ? -9.414 -5.957 -4.523 1 98.88 80 PHE B CA 1
ATOM 2460 C C . PHE B 1 80 ? -10.758 -6.594 -4.211 1 98.88 80 PHE B C 1
ATOM 2462 O O . PHE B 1 80 ? -11.258 -7.41 -4.984 1 98.88 80 PHE B O 1
ATOM 2469 N N . ILE B 1 81 ? -11.336 -6.266 -3.055 1 98.75 81 ILE B N 1
ATOM 2470 C CA . ILE B 1 81 ? -12.672 -6.758 -2.717 1 98.75 81 ILE B CA 1
ATOM 2471 C C . ILE B 1 81 ? -13.656 -6.363 -3.812 1 98.75 81 ILE B C 1
ATOM 2473 O O . ILE B 1 81 ? -14.383 -7.215 -4.332 1 98.75 81 ILE B O 1
ATOM 2477 N N . LEU B 1 82 ? -13.594 -5.113 -4.176 1 98.62 82 LEU B N 1
ATOM 2478 C CA . LEU B 1 82 ? -14.5 -4.605 -5.199 1 98.62 82 LEU B CA 1
ATOM 2479 C C . LEU B 1 82 ? -14.203 -5.25 -6.551 1 98.62 82 LEU B C 1
ATOM 2481 O O . LEU B 1 82 ? -15.125 -5.57 -7.305 1 98.62 82 LEU B O 1
ATOM 2485 N N . PHE B 1 83 ? -12.945 -5.406 -6.879 1 98.75 83 PHE B N 1
ATOM 2486 C CA . PHE B 1 83 ? -12.547 -6.066 -8.117 1 98.75 83 PHE B CA 1
ATOM 2487 C C . PHE B 1 83 ? -13.164 -7.461 -8.203 1 98.75 83 PHE B C 1
ATOM 2489 O O . PHE B 1 83 ? -13.742 -7.82 -9.234 1 98.75 83 PHE B O 1
ATOM 2496 N N . LEU B 1 84 ? -13.07 -8.203 -7.129 1 98.25 84 LEU B N 1
ATOM 2497 C CA . LEU B 1 84 ? -13.539 -9.586 -7.105 1 98.25 84 LEU B CA 1
ATOM 2498 C C . LEU B 1 84 ? -15.062 -9.648 -7.113 1 98.25 84 LEU B C 1
ATOM 2500 O O . LEU B 1 84 ? -15.641 -10.633 -7.57 1 98.25 84 LEU B O 1
ATOM 2504 N N . LEU B 1 85 ? -15.711 -8.578 -6.566 1 97.88 85 LEU B N 1
ATOM 2505 C CA . LEU B 1 85 ? -17.172 -8.508 -6.637 1 97.88 85 LEU B CA 1
ATOM 2506 C C . LEU B 1 85 ? -17.641 -8.211 -8.055 1 97.88 85 LEU B C 1
ATOM 2508 O O . LEU B 1 85 ? -18.672 -8.727 -8.5 1 97.88 85 LEU B O 1
ATOM 2512 N N . LEU B 1 86 ? -16.859 -7.449 -8.805 1 98.25 86 LEU B N 1
ATOM 2513 C CA . LEU B 1 86 ? -17.234 -6.992 -10.141 1 98.25 86 LEU B CA 1
ATOM 2514 C C . LEU B 1 86 ? -16.891 -8.047 -11.188 1 98.25 86 LEU B C 1
ATOM 2516 O O . LEU B 1 86 ? -17.594 -8.195 -12.18 1 98.25 86 LEU B O 1
ATOM 2520 N N . GLU B 1 87 ? -15.844 -8.766 -10.977 1 97.62 87 GLU B N 1
ATOM 2521 C CA . GLU B 1 87 ? -15.25 -9.648 -11.977 1 97.62 87 GLU B CA 1
ATOM 2522 C C . GLU B 1 87 ? -16.266 -10.656 -12.5 1 97.62 87 GLU B C 1
ATOM 2524 O O . GLU B 1 87 ? -16.453 -10.773 -13.719 1 97.62 87 GLU B O 1
ATOM 2529 N N . PRO B 1 88 ? -17.047 -11.391 -11.656 1 96.94 88 PRO B N 1
ATOM 2530 C CA . PRO B 1 88 ? -17.953 -12.43 -12.156 1 96.94 88 PRO B CA 1
ATOM 2531 C C . PRO B 1 88 ? -19.172 -11.852 -12.859 1 96.94 88 PRO B C 1
ATOM 2533 O O . PRO B 1 88 ? -19.828 -12.547 -13.641 1 96.94 88 PRO B O 1
ATOM 2536 N N . ILE B 1 89 ? -19.516 -10.609 -12.641 1 97.38 89 ILE B N 1
ATOM 2537 C CA . ILE B 1 89 ? -20.766 -10.078 -13.141 1 97.38 89 ILE B CA 1
ATOM 2538 C C . ILE B 1 89 ? -20.484 -9.047 -14.234 1 97.38 89 ILE B C 1
ATOM 2540 O O . ILE B 1 89 ? -21.422 -8.477 -14.82 1 97.38 89 ILE B O 1
ATOM 2544 N N . SER B 1 90 ? -19.266 -8.797 -14.531 1 97.56 90 SER B N 1
ATOM 2545 C CA . SER B 1 90 ? -18.891 -7.742 -15.461 1 97.56 90 SER B CA 1
ATOM 2546 C C . SER B 1 90 ? -19.078 -8.188 -16.906 1 97.56 90 SER B C 1
ATOM 2548 O O . SER B 1 90 ? -18.656 -9.273 -17.297 1 97.56 90 SER B O 1
ATOM 2550 N N . PRO B 1 91 ? -19.75 -7.359 -17.75 1 97.44 91 PRO B N 1
ATOM 2551 C CA . PRO B 1 91 ? -19.906 -7.688 -19.172 1 97.44 91 PRO B CA 1
ATOM 2552 C C . PRO B 1 91 ? -18.594 -7.516 -19.953 1 97.44 91 PRO B C 1
ATOM 2554 O O . PRO B 1 91 ? -18.469 -8.039 -21.062 1 97.44 91 PRO B O 1
ATOM 2557 N N . TYR B 1 92 ? -17.656 -6.734 -19.375 1 97.38 92 TYR B N 1
ATOM 2558 C CA . TYR B 1 92 ? -16.375 -6.465 -20.016 1 97.38 92 TYR B CA 1
ATOM 2559 C C . TYR B 1 92 ? -15.219 -6.828 -19.094 1 97.38 92 TYR B C 1
ATOM 2561 O O . TYR B 1 92 ? -15.289 -6.621 -17.875 1 97.38 92 TYR B O 1
ATOM 2569 N N . ASP B 1 93 ? -14.133 -7.285 -19.719 1 96.19 93 ASP B N 1
ATOM 2570 C CA . ASP B 1 93 ? -12.969 -7.727 -18.953 1 96.19 93 ASP B CA 1
ATOM 2571 C C . ASP B 1 93 ? -12.305 -6.551 -18.234 1 96.19 93 ASP B C 1
ATOM 2573 O O . ASP B 1 93 ? -11.711 -6.719 -17.172 1 96.19 93 ASP B O 1
ATOM 2577 N N . TRP B 1 94 ? -12.43 -5.395 -18.797 1 96.12 94 TRP B N 1
ATOM 2578 C CA . TRP B 1 94 ? -11.703 -4.246 -18.266 1 96.12 94 TRP B CA 1
ATOM 2579 C C . TRP B 1 94 ? -12.469 -3.592 -17.125 1 96.12 94 TRP B C 1
ATOM 2581 O O . TRP B 1 94 ? -11.898 -2.834 -16.344 1 96.12 94 TRP B O 1
ATOM 2591 N N . LEU B 1 95 ? -13.688 -3.809 -16.938 1 97.94 95 LEU B N 1
ATOM 2592 C CA . LEU B 1 95 ? -14.578 -3.074 -16.047 1 97.94 95 LEU B CA 1
ATOM 2593 C C . LEU B 1 95 ? -14.188 -3.291 -14.586 1 97.94 95 LEU B C 1
ATOM 2595 O O . LEU B 1 95 ? -14.172 -2.346 -13.797 1 97.94 95 LEU B O 1
ATOM 2599 N N . PRO B 1 96 ? -13.773 -4.512 -14.227 1 98.25 96 PRO B N 1
ATOM 2600 C CA . PRO B 1 96 ? -13.422 -4.715 -12.82 1 98.25 96 PRO B CA 1
ATOM 2601 C C . PRO B 1 96 ? -12.234 -3.867 -12.383 1 98.25 96 PRO B C 1
ATOM 2603 O O . PRO B 1 96 ? -12.102 -3.555 -11.195 1 98.25 96 PRO B O 1
ATOM 2606 N N . TYR B 1 97 ? -11.422 -3.445 -13.289 1 98.31 97 TYR B N 1
ATOM 2607 C CA . TYR B 1 97 ? -10.219 -2.682 -12.953 1 98.31 97 TYR B CA 1
ATOM 2608 C C . TYR B 1 97 ? -10.578 -1.273 -12.5 1 98.31 97 TYR B C 1
ATOM 2610 O O . TYR B 1 97 ? -9.75 -0.571 -11.914 1 98.31 97 TYR B O 1
ATOM 2618 N N . VAL B 1 98 ? -11.805 -0.844 -12.688 1 98.38 98 VAL B N 1
ATOM 2619 C CA . VAL B 1 98 ? -12.289 0.439 -12.188 1 98.38 98 VAL B CA 1
ATOM 2620 C C . VAL B 1 98 ? -12.211 0.46 -10.656 1 98.38 98 VAL B C 1
ATOM 2622 O O . VAL B 1 98 ? -12.055 1.523 -10.055 1 98.38 98 VAL B O 1
ATOM 2625 N N . ALA B 1 99 ? -12.242 -0.728 -10.094 1 98.75 99 ALA B N 1
ATOM 2626 C CA . ALA B 1 99 ? -12.18 -0.874 -8.641 1 98.75 99 ALA B CA 1
ATOM 2627 C C . ALA B 1 99 ? -10.875 -0.289 -8.094 1 98.75 99 ALA B C 1
ATOM 2629 O O . ALA B 1 99 ? -10.836 0.174 -6.949 1 98.75 99 ALA B O 1
ATOM 2630 N N . PHE B 1 100 ? -9.836 -0.226 -8.906 1 98.81 100 PHE B N 1
ATOM 2631 C CA . PHE B 1 100 ? -8.523 0.204 -8.453 1 98.81 100 PHE B CA 1
ATOM 2632 C C . PHE B 1 100 ? -8.469 1.721 -8.32 1 98.81 100 PHE B C 1
ATOM 2634 O O . PHE B 1 100 ? -7.539 2.26 -7.707 1 98.81 100 PHE B O 1
ATOM 2641 N N . LEU B 1 101 ? -9.531 2.377 -8.742 1 98.56 101 LEU B N 1
ATOM 2642 C CA . LEU B 1 101 ? -9.648 3.811 -8.5 1 98.56 101 LEU B CA 1
ATOM 2643 C C . LEU B 1 101 ? -9.781 4.102 -7.012 1 98.56 101 LEU B C 1
ATOM 2645 O O . LEU B 1 101 ? -9.344 5.148 -6.539 1 98.56 101 LEU B O 1
ATOM 2649 N N . ILE B 1 102 ? -10.352 3.148 -6.273 1 98.69 102 ILE B N 1
ATOM 2650 C CA . ILE B 1 102 ? -10.477 3.301 -4.828 1 98.69 102 ILE B CA 1
ATOM 2651 C C . ILE B 1 102 ? -9.094 3.428 -4.199 1 98.69 102 ILE B C 1
ATOM 2653 O O . ILE B 1 102 ? -8.867 4.301 -3.359 1 98.69 102 ILE B O 1
ATOM 2657 N N . GLY B 1 103 ? -8.203 2.549 -4.637 1 98.75 103 GLY B N 1
ATOM 2658 C CA . GLY B 1 103 ? -6.836 2.607 -4.141 1 98.75 103 GLY B CA 1
ATOM 2659 C C . GLY B 1 103 ? -6.117 3.891 -4.52 1 98.75 103 GLY B C 1
ATOM 2660 O O . GLY B 1 103 ? -5.449 4.504 -3.686 1 98.75 103 GLY B O 1
ATOM 2661 N N . ILE B 1 104 ? -6.285 4.328 -5.723 1 98.62 104 ILE B N 1
ATOM 2662 C CA . ILE B 1 104 ? -5.617 5.52 -6.238 1 98.62 104 ILE B CA 1
ATOM 2663 C C . ILE B 1 104 ? -6.117 6.754 -5.492 1 98.62 104 ILE B C 1
ATOM 2665 O O . ILE B 1 104 ? -5.32 7.566 -5.016 1 98.62 104 ILE B O 1
ATOM 2669 N N . GLN B 1 105 ? -7.402 6.895 -5.359 1 98.12 105 GLN B N 1
ATOM 2670 C CA . GLN B 1 105 ? -7.98 8.055 -4.688 1 98.12 105 GLN B CA 1
ATOM 2671 C C . GLN B 1 105 ? -7.691 8.016 -3.188 1 98.12 105 GLN B C 1
ATOM 2673 O O . GLN B 1 105 ? -7.551 9.062 -2.553 1 98.12 105 GLN B O 1
ATOM 2678 N N . SER B 1 106 ? -7.605 6.816 -2.617 1 98.31 106 SER B N 1
ATOM 2679 C CA . SER B 1 106 ? -7.203 6.695 -1.22 1 98.31 106 SER B CA 1
ATOM 2680 C C . SER B 1 106 ? -5.785 7.211 -1.009 1 98.31 106 SER B C 1
ATOM 2682 O O . SER B 1 106 ? -5.504 7.887 -0.015 1 98.31 106 SER B O 1
ATOM 2684 N N . ALA B 1 107 ? -4.914 6.891 -1.979 1 98.38 107 ALA B N 1
ATOM 2685 C CA . ALA B 1 107 ? -3.539 7.379 -1.896 1 98.38 107 ALA B CA 1
ATOM 2686 C C . ALA B 1 107 ? -3.494 8.906 -1.953 1 98.38 107 ALA B C 1
ATOM 2688 O O . ALA B 1 107 ? -2.773 9.539 -1.179 1 98.38 107 ALA B O 1
ATOM 2689 N N . LEU B 1 108 ? -4.227 9.438 -2.832 1 96.25 108 LEU B N 1
ATOM 2690 C CA . LEU B 1 108 ? -4.277 10.891 -2.963 1 96.25 108 LEU B CA 1
ATOM 2691 C C . LEU B 1 108 ? -4.832 11.531 -1.696 1 96.25 108 LEU B C 1
ATOM 2693 O O . LEU B 1 108 ? -4.297 12.539 -1.218 1 96.25 108 LEU B O 1
ATOM 2697 N N . ARG B 1 109 ? -5.844 10.969 -1.177 1 94.44 109 ARG B N 1
ATOM 2698 C CA . ARG B 1 109 ? -6.441 11.469 0.057 1 94.44 109 ARG B CA 1
ATOM 2699 C C . ARG B 1 109 ? -5.43 11.453 1.199 1 94.44 109 ARG B C 1
ATOM 2701 O O . ARG B 1 109 ? -5.289 12.438 1.926 1 94.44 109 ARG B O 1
ATOM 2708 N N . LEU B 1 110 ? -4.832 10.391 1.367 1 95.69 110 LEU B N 1
ATOM 2709 C CA . LEU B 1 110 ? -3.879 10.234 2.461 1 95.69 110 LEU B CA 1
ATOM 2710 C C . LEU B 1 110 ? -2.701 11.188 2.293 1 95.69 110 LEU B C 1
ATOM 2712 O O . LEU B 1 110 ? -2.184 11.719 3.277 1 95.69 110 LEU B O 1
ATOM 2716 N N . ALA B 1 111 ? -2.281 11.352 1.029 1 94.62 111 ALA B N 1
ATOM 2717 C CA . ALA B 1 111 ? -1.212 12.312 0.751 1 94.62 111 ALA B CA 1
ATOM 2718 C C . ALA B 1 111 ? -1.603 13.719 1.198 1 94.62 111 ALA B C 1
ATOM 2720 O O . ALA B 1 111 ? -0.807 14.422 1.828 1 94.62 111 ALA B O 1
ATOM 2721 N N . LYS B 1 112 ? -2.824 14.086 0.912 1 90.69 112 LYS B N 1
ATOM 2722 C CA . LYS B 1 112 ? -3.336 15.398 1.311 1 90.69 112 LYS B CA 1
ATOM 2723 C C . LYS B 1 112 ? -3.48 15.492 2.826 1 90.69 112 LYS B C 1
ATOM 2725 O O . LYS B 1 112 ? -3.152 16.516 3.424 1 90.69 112 LYS B O 1
ATOM 2730 N N . PHE B 1 113 ? -3.912 14.484 3.385 1 87 113 PHE B N 1
ATOM 2731 C CA . PHE B 1 113 ? -4.145 14.438 4.824 1 87 113 PHE B CA 1
ATOM 2732 C C . PHE B 1 113 ? -2.832 14.578 5.59 1 87 113 PHE B C 1
ATOM 2734 O O . PHE B 1 113 ? -2.787 15.227 6.637 1 87 113 PHE B O 1
ATOM 2741 N N . ASN B 1 114 ? -1.82 13.969 5.051 1 88.69 114 ASN B N 1
ATOM 2742 C CA . ASN B 1 114 ? -0.514 14.023 5.699 1 88.69 114 ASN B CA 1
ATOM 2743 C C . ASN B 1 114 ? 0.024 15.445 5.762 1 88.69 114 ASN B C 1
ATOM 2745 O O . ASN B 1 114 ? 0.83 15.773 6.633 1 88.69 114 ASN B O 1
ATOM 2749 N N . LEU B 1 115 ? -0.405 16.25 4.848 1 87.25 115 LEU B N 1
ATOM 2750 C CA . LEU B 1 115 ? 0.137 17.594 4.758 1 87.25 115 LEU B CA 1
ATOM 2751 C C . LEU B 1 115 ? -0.834 18.609 5.355 1 87.25 115 LEU B C 1
ATOM 2753 O O . LEU B 1 115 ? -0.506 19.797 5.473 1 87.25 115 LEU B O 1
ATOM 2757 N N . ASP B 1 116 ? -2.014 18.125 5.566 1 77.06 116 ASP B N 1
ATOM 2758 C CA . ASP B 1 116 ? -3.045 19.047 6.051 1 77.06 116 ASP B CA 1
ATOM 2759 C C . ASP B 1 116 ? -2.748 19.5 7.477 1 77.06 116 ASP B C 1
ATOM 2761 O O . ASP B 1 116 ? -2.678 18.688 8.398 1 77.06 116 ASP B O 1
ATOM 2765 N N . ASP B 1 117 ? -2.332 20.703 7.52 1 66.06 117 ASP B N 1
ATOM 2766 C CA . ASP B 1 117 ? -2.066 21.328 8.812 1 66.06 117 ASP B CA 1
ATOM 2767 C C . ASP B 1 117 ? -3.299 22.078 9.328 1 66.06 117 ASP B C 1
ATOM 2769 O O . ASP B 1 117 ? -3.227 22.797 10.32 1 66.06 117 ASP B O 1
ATOM 2773 N N . ARG B 1 118 ? -4.414 21.922 8.492 1 59.12 118 ARG B N 1
ATOM 2774 C CA . ARG B 1 118 ? -5.582 22.719 8.852 1 59.12 118 ARG B CA 1
ATOM 2775 C C . ARG B 1 118 ? -6.117 22.312 10.219 1 59.12 118 ARG B C 1
ATOM 2777 O O . ARG B 1 118 ? -6.141 21.125 10.555 1 59.12 118 ARG B O 1
ATOM 2784 N N . GLN B 1 119 ? -5.656 22.875 11.203 1 51.69 119 GLN B N 1
ATOM 2785 C CA . GLN B 1 119 ? -6.215 22.781 12.547 1 51.69 119 GLN B CA 1
ATOM 2786 C C . GLN B 1 119 ? -7.738 22.766 12.516 1 51.69 119 GLN B C 1
ATOM 2788 O O . GLN B 1 119 ? -8.391 23.266 13.43 1 51.69 119 GLN B O 1
ATOM 2793 N N . SER B 1 120 ? -8.242 22.375 11.312 1 53.38 120 SER B N 1
ATOM 2794 C CA . SER B 1 120 ? -9.703 22.484 11.297 1 53.38 120 SER B CA 1
ATOM 2795 C C . SER B 1 120 ? -10.359 21.266 11.914 1 53.38 120 SER B C 1
ATOM 2797 O O . SER B 1 120 ? -9.805 20.156 11.859 1 53.38 120 SER B O 1
ATOM 2799 N N . ASP B 1 121 ? -11.312 21.453 12.727 1 52.56 121 ASP B N 1
ATOM 2800 C CA . ASP B 1 121 ? -12.141 20.438 13.383 1 52.56 121 ASP B CA 1
ATOM 2801 C C . ASP B 1 121 ? -12.922 19.625 12.359 1 52.56 121 ASP B C 1
ATOM 2803 O O . ASP B 1 121 ? -13.516 18.594 12.695 1 52.56 121 ASP B O 1
ATOM 2807 N N . SER B 1 122 ? -13 20.109 11.102 1 58.31 122 SER B N 1
ATOM 2808 C CA . SER B 1 122 ? -13.82 19.406 10.125 1 58.31 122 SER B CA 1
ATOM 2809 C C . SER B 1 122 ? -12.977 18.469 9.258 1 58.31 122 SER B C 1
ATOM 2811 O O . SER B 1 122 ? -11.836 18.797 8.922 1 58.31 122 SER B O 1
ATOM 2813 N N . PHE B 1 123 ? -13.531 17.281 9.203 1 61.78 123 PHE B N 1
ATOM 2814 C CA . PHE B 1 123 ? -12.898 16.328 8.297 1 61.78 123 PHE B CA 1
ATOM 2815 C C . PHE B 1 123 ? -13.289 16.625 6.852 1 61.78 123 PHE B C 1
ATOM 2817 O O . PHE B 1 123 ? -14.406 17.062 6.582 1 61.78 123 PHE B O 1
ATOM 2824 N N . ILE B 1 124 ? -12.336 16.5 6.004 1 73.5 124 ILE B N 1
ATOM 2825 C CA . ILE B 1 124 ? -12.602 16.703 4.586 1 73.5 124 ILE B CA 1
ATOM 2826 C C . ILE B 1 124 ? -12.531 15.367 3.852 1 73.5 124 ILE B C 1
ATOM 2828 O O . ILE B 1 124 ? -11.547 14.633 3.967 1 73.5 124 ILE B O 1
ATOM 2832 N N . GLY B 1 125 ? -13.625 14.961 3.221 1 78.94 125 GLY B N 1
ATOM 2833 C CA . GLY B 1 125 ? -13.75 13.727 2.471 1 78.94 125 GLY B CA 1
ATOM 2834 C C . GLY B 1 125 ? -14.008 12.516 3.352 1 78.94 125 GLY B C 1
ATOM 2835 O O . GLY B 1 125 ? -13.797 12.57 4.566 1 78.94 125 GLY B O 1
ATOM 2836 N N . VAL B 1 126 ? -14.445 11.469 2.799 1 89.44 126 VAL B N 1
ATOM 2837 C CA . VAL B 1 126 ? -14.719 10.234 3.531 1 89.44 126 VAL B CA 1
ATOM 2838 C C . VAL B 1 126 ? -13.398 9.578 3.947 1 89.44 126 VAL B C 1
ATOM 2840 O O . VAL B 1 126 ? -12.5 9.398 3.121 1 89.44 126 VAL B O 1
ATOM 2843 N N . PRO B 1 127 ? -13.312 9.336 5.207 1 91.94 127 PRO B N 1
ATOM 2844 C CA . PRO B 1 127 ? -12.086 8.664 5.641 1 91.94 127 PRO B CA 1
ATOM 2845 C C . PRO B 1 127 ? -11.906 7.301 4.988 1 91.94 127 PRO B C 1
ATOM 2847 O O . PRO B 1 127 ? -12.883 6.59 4.742 1 91.94 127 PRO B O 1
ATOM 2850 N N . THR B 1 128 ? -10.641 6.926 4.707 1 95.88 128 THR B N 1
ATOM 2851 C CA . THR B 1 128 ? -10.312 5.684 4.023 1 95.88 128 THR B CA 1
ATOM 2852 C C . THR B 1 128 ? -10.836 4.48 4.801 1 95.88 128 THR B C 1
ATOM 2854 O O . THR B 1 128 ? -11.375 3.539 4.211 1 95.88 128 THR B O 1
ATOM 2857 N N . PRO B 1 129 ? -10.734 4.492 6.172 1 96.38 129 PRO B N 1
ATOM 2858 C CA . PRO B 1 129 ? -11.266 3.344 6.902 1 96.38 129 PRO B CA 1
ATOM 2859 C C . PRO B 1 129 ? -12.773 3.193 6.75 1 96.38 129 PRO B C 1
ATOM 2861 O O . PRO B 1 129 ? -13.281 2.076 6.625 1 96.38 129 PRO B O 1
ATOM 2864 N N . ALA B 1 130 ? -13.508 4.297 6.781 1 94.5 130 ALA B N 1
ATOM 2865 C CA . ALA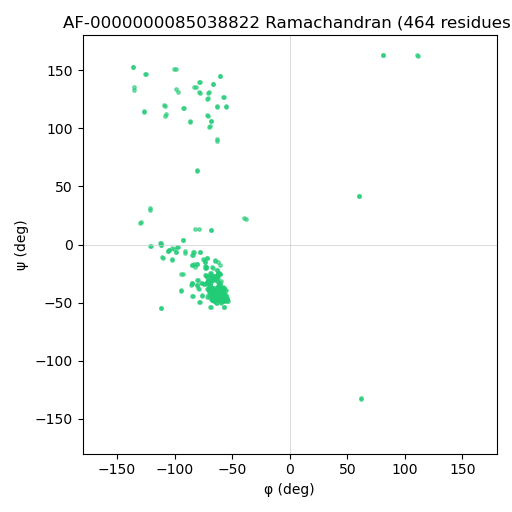 B 1 130 ? -14.953 4.258 6.586 1 94.5 130 ALA B CA 1
ATOM 2866 C C . ALA B 1 130 ? -15.305 3.705 5.211 1 94.5 130 ALA B C 1
ATOM 2868 O O . ALA B 1 130 ? -16.219 2.879 5.082 1 94.5 130 ALA B O 1
ATOM 2869 N N . ASN B 1 131 ? -14.594 4.195 4.254 1 96.94 131 ASN B N 1
ATOM 2870 C CA . ASN B 1 131 ? -14.797 3.705 2.895 1 96.94 131 ASN B CA 1
ATOM 2871 C C . ASN B 1 131 ? -14.523 2.207 2.795 1 96.94 131 ASN B C 1
ATOM 2873 O O . ASN B 1 131 ? -15.281 1.476 2.154 1 96.94 131 ASN B O 1
ATOM 2877 N N . ALA B 1 132 ? -13.438 1.753 3.396 1 98.5 132 ALA B N 1
ATOM 2878 C CA . ALA B 1 132 ? -13.062 0.342 3.379 1 98.5 132 ALA B CA 1
ATOM 2879 C C . ALA B 1 132 ? -14.109 -0.514 4.082 1 98.5 132 ALA B C 1
ATOM 2881 O O . ALA B 1 132 ? -14.484 -1.58 3.586 1 98.5 132 ALA B O 1
ATOM 2882 N N . LEU B 1 133 ? -14.562 -0.028 5.191 1 97.44 133 LEU B N 1
ATOM 2883 C CA . LEU B 1 133 ? -15.586 -0.746 5.941 1 97.44 133 LEU B CA 1
ATOM 2884 C C . LEU B 1 133 ? -16.891 -0.831 5.141 1 97.44 133 LEU B C 1
ATOM 2886 O O . LEU B 1 133 ? -17.562 -1.865 5.148 1 97.44 133 LEU B O 1
ATOM 2890 N N . PHE B 1 134 ? -17.234 0.228 4.445 1 97.62 134 PHE B N 1
ATOM 2891 C CA . PHE B 1 134 ? -18.422 0.245 3.607 1 97.62 134 PHE B CA 1
ATOM 2892 C C . PHE B 1 134 ? -18.375 -0.875 2.576 1 97.62 134 PHE B C 1
ATOM 2894 O O . PHE B 1 134 ? -19.266 -1.736 2.549 1 97.62 134 PHE B O 1
ATOM 2901 N N . PHE B 1 135 ? -17.312 -0.941 1.825 1 98.06 135 PHE B N 1
ATOM 2902 C CA . PHE B 1 135 ? -17.25 -1.869 0.702 1 98.06 135 PHE B CA 1
ATOM 2903 C C . PHE B 1 135 ? -17.062 -3.299 1.191 1 98.06 135 PHE B C 1
ATOM 2905 O O . PHE B 1 135 ? -17.547 -4.246 0.575 1 98.06 135 PHE B O 1
ATOM 2912 N N . SER B 1 136 ? -16.328 -3.48 2.287 1 98.12 136 SER B N 1
ATOM 2913 C CA . SER B 1 136 ? -16.031 -4.828 2.762 1 98.12 136 SER B CA 1
ATOM 2914 C C . SER B 1 136 ? -17.266 -5.469 3.389 1 98.12 136 SER B C 1
ATOM 2916 O O . SER B 1 136 ? -17.391 -6.695 3.404 1 98.12 136 SER B O 1
ATOM 2918 N N . THR B 1 137 ? -18.219 -4.68 3.926 1 97.75 137 THR B N 1
ATOM 2919 C CA . THR B 1 137 ? -19.375 -5.242 4.613 1 97.75 137 THR B CA 1
ATOM 2920 C C . THR B 1 137 ? -20.641 -5.121 3.756 1 97.75 137 THR B C 1
ATOM 2922 O O . THR B 1 137 ? -21.688 -5.668 4.098 1 97.75 137 THR B O 1
ATOM 2925 N N . LEU B 1 138 ? -20.547 -4.473 2.658 1 96.88 138 LEU B N 1
ATOM 2926 C CA . LEU B 1 138 ? -21.672 -4.297 1.748 1 96.88 138 LEU B CA 1
ATOM 2927 C C . LEU B 1 138 ? -22.234 -5.648 1.309 1 96.88 138 LEU B C 1
ATOM 2929 O O . LEU B 1 138 ? -23.453 -5.836 1.267 1 96.88 138 LEU B O 1
ATOM 2933 N N . PRO B 1 139 ? -21.406 -6.641 0.98 1 95.94 139 PRO B N 1
ATOM 2934 C CA . PRO B 1 139 ? -21.938 -7.953 0.609 1 95.94 139 PRO B CA 1
ATOM 2935 C C . PRO B 1 139 ? -22.734 -8.602 1.735 1 95.94 139 PRO B C 1
ATOM 2937 O O . PRO B 1 139 ? -23.688 -9.336 1.474 1 95.94 139 PRO B O 1
ATOM 2940 N N . LEU B 1 140 ? -22.328 -8.367 2.959 1 95.81 140 LEU B N 1
ATOM 2941 C CA . LEU B 1 140 ? -23.094 -8.891 4.094 1 95.81 140 LEU B CA 1
ATOM 2942 C C . LEU B 1 140 ? -24.484 -8.297 4.137 1 95.81 140 LEU B C 1
ATOM 2944 O O . LEU B 1 140 ? -25.469 -9 4.406 1 95.81 140 LEU B O 1
ATOM 2948 N N . LEU B 1 141 ? -24.578 -7.02 3.895 1 95.56 141 LEU B N 1
ATOM 2949 C CA . LEU B 1 141 ? -25.875 -6.352 3.85 1 95.56 141 LEU B CA 1
ATOM 2950 C C . LEU B 1 141 ? -26.734 -6.918 2.729 1 95.56 141 LEU B C 1
ATOM 2952 O O . LEU B 1 141 ? -27.953 -7.07 2.891 1 95.56 141 LEU B O 1
ATOM 2956 N N . GLY B 1 142 ? -26.125 -7.211 1.599 1 95 142 GLY B N 1
ATOM 2957 C CA . GLY B 1 142 ? -26.828 -7.816 0.484 1 95 142 GLY B CA 1
ATOM 2958 C C . GLY B 1 142 ? -27.484 -9.141 0.837 1 95 142 GLY B C 1
ATOM 2959 O O . GLY B 1 142 ? -28.594 -9.438 0.377 1 95 142 GLY B O 1
ATOM 2960 N N . THR B 1 143 ? -26.828 -9.93 1.613 1 93.75 143 THR B N 1
ATOM 2961 C CA . THR B 1 143 ? -27.375 -11.227 2.002 1 93.75 143 THR B CA 1
ATOM 2962 C C . THR B 1 143 ? -28.594 -11.047 2.916 1 93.75 143 THR B C 1
ATOM 2964 O O . THR B 1 143 ? -29.453 -11.93 2.992 1 93.75 143 THR B O 1
ATOM 2967 N N . SER B 1 144 ? -28.672 -9.883 3.619 1 91.88 144 SER B N 1
ATOM 2968 C CA . SER B 1 144 ? -29.734 -9.633 4.586 1 91.88 144 SER B CA 1
ATOM 2969 C C . SER B 1 144 ? -30.906 -8.906 3.941 1 91.88 144 SER B C 1
ATOM 2971 O O . SER B 1 144 ? -32.031 -8.969 4.434 1 91.88 144 SER B O 1
ATOM 2973 N N . VAL B 1 145 ? -30.578 -8.188 2.879 1 92.25 145 VAL B N 1
ATOM 2974 C CA . VAL B 1 145 ? -31.578 -7.352 2.227 1 92.25 145 VAL B CA 1
ATOM 2975 C C . VAL B 1 145 ? -31.641 -7.684 0.738 1 92.25 145 VAL B C 1
ATOM 2977 O O . VAL B 1 145 ? -30.719 -7.348 -0.017 1 92.25 145 VAL B O 1
ATOM 2980 N N . GLY B 1 146 ? -32.688 -8.211 0.239 1 91.06 146 GLY B N 1
ATOM 2981 C CA . GLY B 1 146 ? -32.844 -8.758 -1.103 1 91.06 146 GLY B CA 1
ATOM 2982 C C . GLY B 1 146 ? -32.594 -7.727 -2.191 1 91.06 146 GLY B C 1
ATOM 2983 O O . GLY B 1 146 ? -31.875 -7.992 -3.154 1 91.06 146 GLY B O 1
ATOM 2984 N N . TRP B 1 147 ? -33.188 -6.621 -1.998 1 92.5 147 TRP B N 1
ATOM 2985 C CA . TRP B 1 147 ? -33.094 -5.625 -3.057 1 92.5 147 TRP B CA 1
ATOM 2986 C C . TRP B 1 147 ? -31.641 -5.117 -3.166 1 92.5 147 TRP B C 1
ATOM 2988 O O . TRP B 1 147 ? -31.203 -4.734 -4.25 1 92.5 147 TRP B O 1
ATOM 2998 N N . ILE B 1 148 ? -30.938 -5.105 -2.104 1 93.75 148 ILE B N 1
ATOM 2999 C CA . ILE B 1 148 ? -29.531 -4.719 -2.131 1 93.75 148 ILE B CA 1
ATOM 3000 C C . ILE B 1 148 ? -28.703 -5.809 -2.816 1 93.75 148 ILE B C 1
ATOM 3002 O O . ILE B 1 148 ? -27.797 -5.512 -3.592 1 93.75 148 ILE B O 1
ATOM 3006 N N . GLU B 1 149 ? -29.047 -7.016 -2.57 1 93.75 149 GLU B N 1
ATOM 3007 C CA . GLU B 1 149 ? -28.375 -8.133 -3.229 1 93.75 149 GLU B CA 1
ATOM 3008 C C . GLU B 1 149 ? -28.5 -8.039 -4.746 1 93.75 149 GLU B C 1
ATOM 3010 O O . GLU B 1 149 ? -27.516 -8.219 -5.469 1 93.75 149 GLU B O 1
ATOM 3015 N N . ASN B 1 150 ? -29.766 -7.734 -5.152 1 94.31 150 ASN B N 1
ATOM 3016 C CA . ASN B 1 150 ? -30.016 -7.578 -6.582 1 94.31 150 ASN B CA 1
ATOM 3017 C C . ASN B 1 150 ? -29.203 -6.43 -7.172 1 94.31 150 ASN B C 1
ATOM 3019 O O . ASN B 1 150 ? -28.703 -6.531 -8.297 1 94.31 150 ASN B O 1
ATOM 3023 N N . GLY B 1 151 ? -29.109 -5.34 -6.461 1 94.5 151 GLY B N 1
ATOM 3024 C CA . GLY B 1 151 ? -28.297 -4.215 -6.902 1 94.5 151 GLY B CA 1
ATOM 3025 C C . GLY B 1 151 ? -26.812 -4.551 -7.023 1 94.5 151 GLY B C 1
ATOM 3026 O O . GLY B 1 151 ? -26.156 -4.133 -7.977 1 94.5 151 GLY B O 1
ATOM 3027 N N . LEU B 1 152 ? -26.344 -5.348 -6.141 1 94.44 152 LEU B N 1
ATOM 3028 C CA . LEU B 1 152 ? -24.938 -5.715 -6.117 1 94.44 152 LEU B CA 1
ATOM 3029 C C . LEU B 1 152 ? -24.609 -6.68 -7.25 1 94.44 152 LEU B C 1
ATOM 3031 O O . LEU B 1 152 ? -23.438 -6.836 -7.617 1 94.44 152 LEU B O 1
ATOM 3035 N N . GLU B 1 153 ? -25.609 -7.332 -7.781 1 95.31 153 GLU B N 1
ATOM 3036 C CA . GLU B 1 153 ? -25.422 -8.266 -8.891 1 95.31 153 GLU B CA 1
ATOM 3037 C C . GLU B 1 153 ? -25.422 -7.531 -10.234 1 95.31 153 GLU B C 1
ATOM 3039 O O . GLU B 1 153 ? -25.094 -8.117 -11.266 1 95.31 153 GLU B O 1
ATOM 3044 N N . ASN B 1 154 ? -25.781 -6.25 -10.141 1 97.19 154 ASN B N 1
ATOM 3045 C CA . ASN B 1 154 ? -25.719 -5.398 -11.32 1 97.19 154 ASN B CA 1
ATOM 3046 C C . ASN B 1 154 ? -24.375 -4.688 -11.43 1 97.19 154 ASN B C 1
ATOM 3048 O O . ASN B 1 154 ? -24.047 -3.842 -10.594 1 97.19 154 ASN B O 1
ATOM 3052 N N . PRO B 1 155 ? -23.578 -4.965 -12.531 1 97.56 155 PRO B N 1
ATOM 3053 C CA . PRO B 1 155 ? -22.234 -4.402 -12.633 1 97.56 155 PRO B CA 1
ATOM 3054 C C . PRO B 1 155 ? -22.234 -2.877 -12.711 1 97.56 155 PRO B C 1
ATOM 3056 O O . PRO B 1 155 ? -21.312 -2.229 -12.219 1 97.56 155 PRO B O 1
ATOM 3059 N N . TRP B 1 156 ? -23.234 -2.344 -13.188 1 97.94 156 TRP B N 1
ATOM 3060 C CA . TRP B 1 156 ? -23.281 -0.895 -13.359 1 97.94 156 TRP B CA 1
ATOM 3061 C C . TRP B 1 156 ? -23.547 -0.199 -12.031 1 97.94 156 TRP B C 1
ATOM 3063 O O . TRP B 1 156 ? -23.078 0.913 -11.797 1 97.94 156 TRP B O 1
ATOM 3073 N N . VAL B 1 157 ? -24.312 -0.832 -11.172 1 97.81 157 VAL B N 1
ATOM 3074 C CA . VAL B 1 157 ? -24.562 -0.279 -9.844 1 97.81 157 VAL B CA 1
ATOM 3075 C C . VAL B 1 157 ? -23.266 -0.259 -9.047 1 97.81 157 VAL B C 1
ATOM 3077 O O . VAL B 1 157 ? -22.906 0.766 -8.461 1 97.81 157 VAL B O 1
ATOM 3080 N N . LEU B 1 158 ? -22.562 -1.36 -9.039 1 97.62 158 LEU B N 1
ATOM 3081 C CA . LEU B 1 158 ? -21.297 -1.447 -8.297 1 97.62 158 LEU B CA 1
ATOM 3082 C C . LEU B 1 158 ? -20.266 -0.491 -8.875 1 97.62 158 LEU B C 1
ATOM 3084 O O . LEU B 1 158 ? -19.5 0.123 -8.133 1 97.62 158 LEU B O 1
ATOM 3088 N N . THR 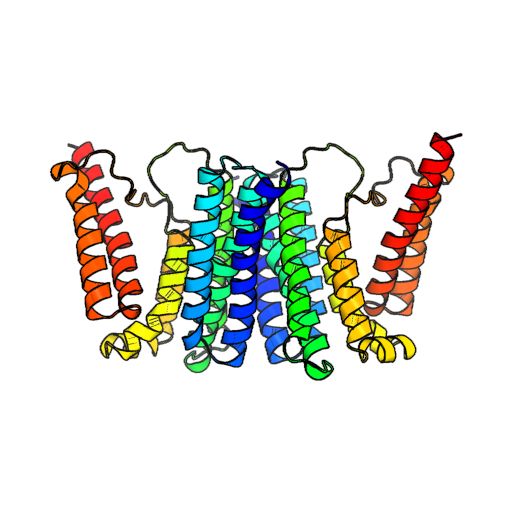B 1 159 ? -20.281 -0.421 -10.211 1 98.5 159 THR B N 1
ATOM 3089 C CA . THR B 1 159 ? -19.359 0.505 -10.867 1 98.5 159 THR B CA 1
ATOM 3090 C C . THR B 1 159 ? -19.672 1.946 -10.484 1 98.5 159 THR B C 1
ATOM 3092 O O . THR B 1 159 ? -18.781 2.723 -10.156 1 98.5 159 THR B O 1
ATOM 3095 N N . ALA B 1 160 ? -20.906 2.283 -10.492 1 98.19 160 ALA B N 1
ATOM 3096 C CA . ALA B 1 160 ? -21.328 3.629 -10.109 1 98.19 160 ALA B CA 1
ATOM 3097 C C . ALA B 1 160 ? -20.953 3.932 -8.656 1 98.19 160 ALA B C 1
ATOM 3099 O O . ALA B 1 160 ? -20.438 5.012 -8.359 1 98.19 160 ALA B O 1
ATOM 3100 N N . LEU B 1 161 ? -21.203 2.979 -7.793 1 97.44 161 LEU B N 1
ATOM 3101 C CA . LEU B 1 161 ? -20.844 3.137 -6.391 1 97.44 161 LEU B CA 1
ATOM 3102 C C . LEU B 1 161 ? -19.344 3.35 -6.238 1 97.44 161 LEU B C 1
ATOM 3104 O O . LEU B 1 161 ? -18.906 4.195 -5.457 1 97.44 161 LEU B O 1
ATOM 3108 N N . THR B 1 162 ? -18.578 2.545 -6.961 1 98.25 162 THR B N 1
ATOM 3109 C CA . THR B 1 162 ? -17.125 2.652 -6.941 1 98.25 162 THR B CA 1
ATOM 3110 C C . THR B 1 162 ? -16.688 4.059 -7.34 1 98.25 162 THR B C 1
ATOM 3112 O O . THR B 1 162 ? -15.859 4.672 -6.652 1 98.25 162 THR B O 1
ATOM 3115 N N . LEU B 1 163 ? -17.234 4.562 -8.398 1 98.19 163 LEU B N 1
ATOM 3116 C CA . LEU B 1 163 ? -16.875 5.879 -8.906 1 98.19 163 LEU B CA 1
ATOM 3117 C C . LEU B 1 163 ? -17.266 6.973 -7.922 1 98.19 163 LEU B C 1
ATOM 3119 O O . LEU B 1 163 ? -16.484 7.879 -7.645 1 98.19 163 LEU B O 1
ATOM 3123 N N . ILE B 1 164 ? -18.406 6.875 -7.371 1 96.81 164 ILE B N 1
ATOM 3124 C CA . ILE B 1 164 ? -18.922 7.867 -6.43 1 96.81 164 ILE B CA 1
ATOM 3125 C C . ILE B 1 164 ? -18.031 7.891 -5.184 1 96.81 164 ILE B C 1
ATOM 3127 O O . ILE B 1 164 ? -17.578 8.953 -4.758 1 96.81 164 ILE B O 1
ATOM 3131 N N . PHE B 1 165 ? -17.781 6.73 -4.617 1 97.06 165 PHE B N 1
ATOM 3132 C CA . PHE B 1 165 ? -17.016 6.656 -3.381 1 97.06 165 PHE B CA 1
ATOM 3133 C C . PHE B 1 165 ? -15.555 7.023 -3.629 1 97.06 165 PHE B C 1
ATOM 3135 O O . PHE B 1 165 ? -14.891 7.566 -2.748 1 97.06 165 PHE B O 1
ATOM 3142 N N . SER B 1 166 ? -15.055 6.656 -4.824 1 97.25 166 SER B N 1
ATOM 3143 C CA . SER B 1 166 ? -13.711 7.105 -5.176 1 97.25 166 SER B CA 1
ATOM 3144 C C . SER B 1 166 ? -13.625 8.625 -5.184 1 97.25 166 SER B C 1
ATOM 3146 O O . SER B 1 166 ? -12.648 9.203 -4.688 1 97.25 166 SER B O 1
ATOM 3148 N N . PHE B 1 167 ? -14.594 9.25 -5.699 1 94.44 167 PHE B N 1
ATOM 3149 C CA . PHE B 1 167 ? -14.641 10.703 -5.746 1 94.44 167 PHE B CA 1
ATOM 3150 C C . PHE B 1 167 ? -14.797 11.289 -4.348 1 94.44 167 PHE B C 1
ATOM 3152 O O . PHE B 1 167 ? -14.188 12.312 -4.023 1 94.44 167 PHE B O 1
ATOM 3159 N N . LEU B 1 168 ? -15.57 10.672 -3.533 1 94.12 168 LEU B N 1
ATOM 3160 C CA . LEU B 1 168 ? -15.852 11.164 -2.188 1 94.12 168 LEU B CA 1
ATOM 3161 C C . LEU B 1 168 ? -14.594 11.133 -1.325 1 94.12 168 LEU B C 1
ATOM 3163 O O . LEU B 1 168 ? -14.469 11.906 -0.376 1 94.12 168 LEU B O 1
ATOM 3167 N N . LEU B 1 169 ? -13.688 10.266 -1.626 1 94.94 169 LEU B N 1
ATOM 3168 C CA . LEU B 1 169 ? -12.453 10.156 -0.861 1 94.94 169 LEU B CA 1
ATOM 3169 C C . LEU B 1 169 ? -11.648 11.453 -0.943 1 94.94 169 LEU B C 1
ATOM 3171 O O . LEU B 1 169 ? -11.008 11.852 0.032 1 94.94 169 LEU B O 1
ATOM 3175 N N . THR B 1 170 ? -11.672 12.133 -2.107 1 92.31 170 THR B N 1
ATOM 3176 C CA . THR B 1 170 ? -10.828 13.305 -2.291 1 92.31 170 THR B CA 1
ATOM 3177 C C . THR B 1 170 ? -11.688 14.57 -2.395 1 92.31 170 THR B C 1
ATOM 3179 O O . THR B 1 170 ? -11.156 15.672 -2.543 1 92.31 170 THR B O 1
ATOM 3182 N N . ALA B 1 171 ? -12.969 14.391 -2.275 1 88.88 171 ALA B N 1
ATOM 3183 C CA . ALA B 1 171 ? -13.859 15.547 -2.357 1 88.88 171 ALA B CA 1
ATOM 3184 C C . ALA B 1 171 ? -13.664 16.484 -1.171 1 88.88 171 ALA B C 1
ATOM 3186 O O . ALA B 1 171 ? -13.383 16.031 -0.056 1 88.88 171 ALA B O 1
ATOM 3187 N N . GLU B 1 172 ? -13.664 17.719 -1.454 1 81 172 GLU B N 1
ATOM 3188 C CA . GLU B 1 172 ? -13.586 18.719 -0.387 1 81 172 GLU B CA 1
ATOM 3189 C C . GLU B 1 172 ? -14.945 18.938 0.264 1 81 172 GLU B C 1
ATOM 3191 O O . GLU B 1 172 ? -15.539 20.016 0.126 1 81 172 GLU B O 1
ATOM 3196 N N . LEU B 1 173 ? -15.414 17.906 0.874 1 77.62 173 LEU B N 1
ATOM 3197 C CA . LEU B 1 173 ? -16.688 17.938 1.586 1 77.62 173 LEU B CA 1
ATOM 3198 C C . LEU B 1 173 ? -16.469 17.906 3.094 1 77.62 173 LEU B C 1
ATOM 3200 O O . LEU B 1 173 ? -15.922 16.938 3.623 1 77.62 173 LEU B O 1
ATOM 3204 N N . PRO B 1 174 ? -16.766 19 3.699 1 74.69 174 PRO B N 1
ATOM 3205 C CA . PRO B 1 174 ? -16.641 18.953 5.156 1 74.69 174 PRO B CA 1
ATOM 3206 C C . PRO B 1 174 ? -17.609 17.953 5.801 1 74.69 174 PRO B C 1
ATOM 3208 O O . PRO B 1 174 ? -18.812 17.984 5.52 1 74.69 174 PRO B O 1
ATOM 3211 N N . LEU B 1 175 ? -17.094 16.984 6.449 1 72.31 175 LEU B N 1
ATOM 3212 C CA . LEU B 1 175 ? -17.906 15.992 7.141 1 72.31 175 LEU B CA 1
ATOM 3213 C C . LEU B 1 175 ? -18 16.312 8.633 1 72.31 175 LEU B C 1
ATOM 3215 O O . LEU B 1 175 ? -17.141 17.016 9.172 1 72.31 175 LEU B O 1
ATOM 3219 N N . LEU B 1 176 ? -19.125 15.883 9.203 1 70.25 176 LEU B N 1
ATOM 3220 C CA . LEU B 1 176 ? -19.375 16.109 10.617 1 70.25 176 LEU B CA 1
ATOM 3221 C C . LEU B 1 176 ? -18.25 15.562 11.477 1 70.25 176 LEU B C 1
ATOM 3223 O O . LEU B 1 176 ? -17.781 14.438 11.25 1 70.25 176 LEU B O 1
ATOM 3227 N N . ALA B 1 177 ? -17.625 16.531 12.211 1 58.66 177 ALA B N 1
ATOM 3228 C CA . ALA B 1 177 ? -16.672 16.031 13.203 1 58.66 177 ALA B CA 1
ATOM 3229 C C . ALA B 1 177 ? -17.391 15.352 14.359 1 58.66 177 ALA B C 1
ATOM 3231 O O . ALA B 1 177 ? -18.359 15.891 14.906 1 58.66 177 ALA B O 1
ATOM 3232 N N . LEU B 1 178 ? -17.266 14.156 14.453 1 54.88 178 LEU B N 1
ATOM 3233 C CA . LEU B 1 178 ? -17.938 13.477 15.555 1 54.88 178 LEU B CA 1
ATOM 3234 C C . LEU B 1 178 ? -17.312 13.852 16.891 1 54.88 178 LEU B C 1
ATOM 3236 O O . LEU B 1 178 ? -17.469 13.133 17.875 1 54.88 178 LEU B O 1
ATOM 3240 N N . LYS B 1 179 ? -16.469 14.914 16.797 1 53.66 179 LYS B N 1
ATOM 3241 C CA . LYS B 1 179 ? -15.961 15.453 18.062 1 53.66 179 LYS B CA 1
ATOM 3242 C C . LYS B 1 179 ? -16.938 16.484 18.641 1 53.66 179 LYS B C 1
ATOM 3244 O O . LYS B 1 179 ? -17.25 17.484 18 1 53.66 179 LYS B O 1
ATOM 3249 N N . PHE B 1 180 ? -17.641 16.109 19.641 1 49.84 180 PHE B N 1
ATOM 3250 C CA . PHE B 1 180 ? -18.641 16.969 20.266 1 49.84 180 PHE B CA 1
ATOM 3251 C C . PHE B 1 180 ? -17.969 18.125 21 1 49.84 180 PHE B C 1
ATOM 3253 O O . PHE B 1 180 ? -17.078 17.922 21.812 1 49.84 180 PHE B O 1
ATOM 3260 N N . LYS B 1 181 ? -17.969 19.203 20.469 1 51.81 181 LYS B N 1
ATOM 3261 C CA . LYS B 1 181 ? -17.453 20.328 21.25 1 51.81 181 LYS B CA 1
ATOM 3262 C C . LYS B 1 181 ? -18.438 20.703 22.359 1 51.81 181 LYS B C 1
ATOM 3264 O O . LYS B 1 181 ? -18.031 21.016 23.469 1 51.81 181 LYS B O 1
ATOM 3269 N N . HIS B 1 182 ? -19.672 20.781 22.062 1 56.72 182 HIS B N 1
ATOM 3270 C CA . HIS B 1 182 ? -20.734 21.047 23.031 1 56.72 182 HIS B CA 1
ATOM 3271 C C . HIS B 1 182 ? -21.922 20.125 22.812 1 56.72 182 HIS B C 1
ATOM 3273 O O . HIS B 1 182 ? -22.141 19.625 21.719 1 56.72 182 HIS B O 1
ATOM 3279 N N . PHE B 1 183 ? -22.422 19.531 23.875 1 57.56 183 PHE B N 1
ATOM 3280 C CA . PHE B 1 183 ? -23.469 18.516 23.844 1 57.56 183 PHE B CA 1
ATOM 3281 C C . PHE B 1 183 ? -24.828 19.156 23.656 1 57.56 183 PHE B C 1
ATOM 3283 O O . PHE B 1 183 ? -25.859 18.531 23.906 1 57.56 183 PHE B O 1
ATOM 3290 N N . LYS B 1 184 ? -24.859 20.406 23.281 1 60.31 184 LYS B N 1
ATOM 3291 C CA . LYS B 1 184 ? -26.156 21.031 23.062 1 60.31 184 LYS B CA 1
ATOM 3292 C C . LYS B 1 184 ? -26.828 20.484 21.812 1 60.31 184 LYS B C 1
ATOM 3294 O O . LYS B 1 184 ? -26.188 20.297 20.781 1 60.31 184 LYS B O 1
ATOM 3299 N N . TRP B 1 185 ? -28.062 20.094 21.906 1 62.31 185 TRP B N 1
ATOM 3300 C CA . TRP B 1 185 ? -28.875 19.453 20.891 1 62.31 185 TRP B CA 1
ATOM 3301 C C . TRP B 1 185 ? -28.922 20.281 19.609 1 62.31 185 TRP B C 1
ATOM 3303 O O . TRP B 1 185 ? -28.828 19.75 18.5 1 62.31 185 TRP B O 1
ATOM 3313 N N . LYS B 1 186 ? -29.078 21.531 19.781 1 61 186 LYS B N 1
ATOM 3314 C CA . LYS B 1 186 ? -29.312 22.422 18.656 1 61 186 LYS B CA 1
ATOM 3315 C C . LYS B 1 186 ? -28.141 22.375 17.672 1 61 186 LYS B C 1
ATOM 3317 O O . LYS B 1 186 ? -28.344 22.391 16.453 1 61 186 LYS B O 1
ATOM 3322 N N . ASP B 1 187 ? -26.953 22.172 18.266 1 65 187 ASP B N 1
ATOM 3323 C CA . ASP B 1 187 ? -25.797 22.266 17.391 1 65 187 ASP B CA 1
ATOM 3324 C C . ASP B 1 187 ? -25.297 20.875 16.984 1 65 187 ASP B C 1
ATOM 3326 O O . ASP B 1 187 ? -24.469 20.75 16.078 1 65 187 ASP B O 1
ATOM 3330 N N . ASN B 1 188 ? -25.984 19.875 17.594 1 71.38 188 ASN B N 1
ATOM 3331 C CA . ASN B 1 188 ? -25.422 18.531 17.406 1 71.38 188 ASN B CA 1
ATOM 3332 C C . ASN B 1 188 ? -26.484 17.547 16.938 1 71.38 188 ASN B C 1
ATOM 3334 O O . ASN B 1 188 ? -26.297 16.328 17.062 1 71.38 188 ASN B O 1
ATOM 3338 N N . GLN B 1 189 ? -27.594 18.078 16.391 1 76.31 189 GLN B N 1
ATOM 3339 C CA . GLN B 1 189 ? -28.719 17.234 16.016 1 76.31 189 GLN B CA 1
ATOM 3340 C C . GLN B 1 189 ? -28.297 16.203 14.969 1 76.31 189 GLN B C 1
ATOM 3342 O O . GLN B 1 189 ? -28.672 15.031 15.062 1 76.31 189 GLN B O 1
ATOM 3347 N N . TRP B 1 190 ? -27.594 16.672 14.055 1 76.56 190 TRP B N 1
ATOM 3348 C CA . TRP B 1 190 ? -27.203 15.781 12.969 1 76.56 190 TRP B CA 1
ATOM 3349 C C . TRP B 1 190 ? -26.219 14.727 13.453 1 76.56 190 TRP B C 1
ATOM 3351 O O . TRP B 1 190 ? -26.281 13.57 13.031 1 76.56 190 TRP B O 1
ATOM 3361 N N . ARG B 1 191 ? -25.422 15 14.352 1 79 191 ARG B N 1
ATOM 3362 C CA . ARG B 1 191 ? -24.469 14.062 14.93 1 79 191 ARG B CA 1
ATOM 3363 C C . ARG B 1 191 ? -25.188 12.969 15.711 1 79 191 ARG B C 1
ATOM 3365 O O . ARG B 1 191 ? -24.844 11.789 15.609 1 79 191 ARG B O 1
ATOM 3372 N N . TYR B 1 192 ? -26.141 13.453 16.391 1 82.69 192 TYR B N 1
ATOM 3373 C CA . TYR B 1 192 ? -26.922 12.5 17.188 1 82.69 192 TYR B CA 1
ATOM 3374 C C . TYR B 1 192 ? -27.688 11.555 16.266 1 82.69 192 TYR B C 1
ATOM 3376 O O . TYR B 1 192 ? -27.812 10.359 16.562 1 82.69 192 TYR B O 1
ATOM 3384 N N . LEU B 1 193 ? -28.188 12.133 15.25 1 85.06 193 LEU B N 1
ATOM 3385 C CA . LEU B 1 193 ? -28.953 11.312 14.312 1 85.06 193 LEU B CA 1
ATOM 3386 C C . LEU B 1 193 ? -28.062 10.242 13.68 1 85.06 193 LEU B C 1
ATOM 3388 O O . LEU B 1 193 ? -28.484 9.102 13.508 1 85.06 193 LEU B O 1
ATOM 3392 N N . VAL B 1 194 ? -26.906 10.633 13.336 1 84.69 194 VAL B N 1
ATOM 3393 C CA . VAL B 1 194 ? -25.969 9.672 12.773 1 84.69 194 VAL B CA 1
ATOM 3394 C C . VAL B 1 194 ? -25.719 8.555 13.773 1 84.69 194 VAL B C 1
ATOM 3396 O O . VAL B 1 194 ? -25.719 7.371 13.414 1 84.69 194 VAL B O 1
ATOM 3399 N N . LEU B 1 195 ? -25.578 8.906 15 1 86.62 195 LEU B N 1
ATOM 3400 C CA . LEU B 1 195 ? -25.281 7.926 16.047 1 86.62 195 LEU B CA 1
ATOM 3401 C C . LEU B 1 195 ? -26.453 6.98 16.25 1 86.62 195 LEU B C 1
ATOM 3403 O O . LEU B 1 195 ? -26.266 5.773 16.406 1 86.62 195 LEU B O 1
ATOM 3407 N N . VAL B 1 196 ? -27.578 7.574 16.219 1 88.25 196 VAL B N 1
ATOM 3408 C CA . VAL B 1 196 ? -28.781 6.785 16.438 1 88.25 196 VAL B CA 1
ATOM 3409 C C . VAL B 1 196 ? -28.984 5.812 15.273 1 88.25 196 VAL B C 1
ATOM 3411 O O . VAL B 1 196 ? -29.203 4.621 15.484 1 88.25 196 VAL B O 1
ATOM 3414 N N . ILE B 1 197 ? -28.875 6.301 14.094 1 89.62 197 ILE B N 1
ATOM 3415 C CA . ILE B 1 197 ? -29.062 5.465 12.914 1 89.62 197 ILE B CA 1
ATOM 3416 C C . ILE B 1 197 ? -28 4.375 12.875 1 89.62 197 ILE B C 1
ATOM 3418 O O . ILE B 1 197 ? -28.297 3.213 12.586 1 89.62 197 ILE B O 1
ATOM 3422 N N . SER B 1 198 ? -26.797 4.75 13.141 1 88.75 198 SER B N 1
ATOM 3423 C CA . SER B 1 198 ? -25.703 3.785 13.156 1 88.75 198 SER B CA 1
ATOM 3424 C C . SER B 1 198 ? -25.922 2.719 14.227 1 88.75 198 SER B C 1
ATOM 3426 O O . SER B 1 198 ? -25.734 1.528 13.969 1 88.75 198 SER B O 1
ATOM 3428 N N . GLY B 1 199 ? -26.375 3.166 15.383 1 91.56 199 GLY B N 1
ATOM 3429 C CA . GLY B 1 199 ? -26.656 2.227 16.453 1 91.56 199 GLY B CA 1
ATOM 3430 C C . GLY B 1 199 ? -27.766 1.249 16.125 1 91.56 199 GLY B C 1
ATOM 3431 O O . GLY B 1 199 ? -27.625 0.041 16.312 1 91.56 199 GLY B O 1
ATOM 3432 N N . ILE B 1 200 ? -28.812 1.752 15.578 1 92.56 200 ILE B N 1
ATOM 3433 C CA . ILE B 1 200 ? -29.953 0.926 15.211 1 92.56 200 ILE B CA 1
ATOM 3434 C C . ILE B 1 200 ? -29.547 -0.064 14.117 1 92.56 200 ILE B C 1
ATOM 3436 O O . ILE B 1 200 ? -29.891 -1.245 14.188 1 92.56 200 ILE B O 1
ATOM 3440 N N . SER B 1 201 ? -28.844 0.39 13.188 1 92.56 201 SER B N 1
ATOM 3441 C CA . SER B 1 201 ? -28.422 -0.462 12.078 1 92.56 201 SER B CA 1
ATOM 3442 C C . SER B 1 201 ? -27.516 -1.592 12.555 1 92.56 201 SER B C 1
ATOM 3444 O O . SER B 1 201 ? -27.641 -2.732 12.102 1 92.56 201 SER B O 1
ATOM 3446 N N . LEU B 1 202 ? -26.641 -1.285 13.43 1 92.19 202 LEU B N 1
ATOM 3447 C CA . LEU B 1 202 ? -25.719 -2.293 13.945 1 92.19 202 LEU B CA 1
ATOM 3448 C C . LEU B 1 202 ? -26.453 -3.318 14.805 1 92.19 202 LEU B C 1
ATOM 3450 O O . LEU B 1 202 ? -26.109 -4.5 14.797 1 92.19 202 LEU B O 1
ATOM 3454 N N . VAL B 1 203 ? -27.453 -2.84 15.539 1 92 203 VAL B N 1
ATOM 3455 C CA . VAL B 1 203 ? -28.234 -3.734 16.391 1 92 203 VAL B CA 1
ATOM 3456 C C . VAL B 1 203 ? -29.078 -4.66 15.523 1 92 203 VAL B C 1
ATOM 3458 O O . VAL B 1 203 ? -29.172 -5.859 15.797 1 92 203 VAL B O 1
ATOM 3461 N N . LEU B 1 204 ? -29.641 -4.148 14.453 1 91.94 204 LEU B N 1
ATOM 3462 C CA . LEU B 1 204 ? -30.562 -4.898 13.609 1 91.94 204 LEU B CA 1
ATOM 3463 C C . LEU B 1 204 ? -29.812 -5.832 12.672 1 91.94 204 LEU B C 1
ATOM 3465 O O . LEU B 1 204 ? -30.266 -6.953 12.406 1 91.94 204 LEU B O 1
ATOM 3469 N N . PHE B 1 205 ? -28.656 -5.395 12.164 1 93.56 205 PHE B N 1
ATOM 3470 C CA . PHE B 1 205 ? -28.031 -6.129 11.07 1 93.56 205 PHE B CA 1
ATOM 3471 C C . PHE B 1 205 ? -26.625 -6.586 11.461 1 93.56 205 PHE B C 1
ATOM 3473 O O . PHE B 1 205 ? -25.953 -7.258 10.688 1 93.56 205 PHE B O 1
ATOM 3480 N N . GLY B 1 206 ? -26.203 -6.246 12.656 1 93.44 206 GLY B N 1
ATOM 3481 C CA . GLY B 1 206 ? -24.828 -6.539 13.008 1 93.44 206 GLY B CA 1
ATOM 3482 C C . GLY B 1 206 ? -23.828 -5.82 12.133 1 93.44 206 GLY B C 1
ATOM 3483 O O . GLY B 1 206 ? -23.969 -4.625 11.867 1 93.44 206 GLY B O 1
ATOM 3484 N N . LEU B 1 207 ? -22.828 -6.574 11.656 1 92.44 207 LEU B N 1
ATOM 3485 C CA . LEU B 1 207 ? -21.781 -5.992 10.82 1 92.44 207 LEU B CA 1
ATOM 3486 C C . LEU B 1 207 ? -22.359 -5.523 9.492 1 92.44 207 LEU B C 1
ATOM 3488 O O . LEU B 1 207 ? -21.844 -4.574 8.891 1 92.44 207 LEU B O 1
ATOM 3492 N N . ALA B 1 208 ? -23.375 -6.152 9.094 1 94.62 208 ALA B N 1
ATOM 3493 C CA . ALA B 1 208 ? -24.031 -5.785 7.848 1 94.62 208 ALA B CA 1
ATOM 3494 C C . ALA B 1 208 ? -24.641 -4.387 7.93 1 94.62 208 ALA B C 1
ATOM 3496 O O . ALA B 1 208 ? -25 -3.797 6.91 1 94.62 208 ALA B O 1
ATOM 3497 N N . GLY B 1 209 ? -24.734 -3.85 9.086 1 95.31 209 GLY B N 1
ATOM 3498 C CA . GLY B 1 209 ? -25.312 -2.525 9.281 1 95.31 209 GLY B CA 1
ATOM 3499 C C . GLY B 1 209 ? -24.312 -1.408 9.055 1 95.31 209 GLY B C 1
ATOM 3500 O O . GLY B 1 209 ? -24.688 -0.24 8.945 1 95.31 209 GLY B O 1
ATOM 3501 N N . ILE B 1 210 ? -23.109 -1.752 8.859 1 95.25 210 ILE B N 1
ATOM 3502 C CA . ILE B 1 210 ? -22.031 -0.763 8.75 1 95.25 210 ILE B CA 1
ATOM 3503 C C . ILE B 1 210 ? -22.25 0.087 7.496 1 95.25 210 ILE B C 1
ATOM 3505 O O . ILE B 1 210 ? -22.125 1.312 7.543 1 95.25 210 ILE B O 1
ATOM 3509 N N . PRO B 1 211 ? -22.562 -0.488 6.359 1 96.56 211 PRO B N 1
ATOM 3510 C CA . PRO B 1 211 ? -22.797 0.343 5.176 1 96.56 211 PRO B CA 1
ATOM 3511 C C . PRO B 1 211 ? -23.875 1.397 5.402 1 96.56 211 PRO B C 1
ATOM 3513 O O . PRO B 1 211 ? -23.75 2.533 4.938 1 96.56 211 PRO B O 1
ATOM 3516 N N . ILE B 1 212 ? -24.906 1.029 6.094 1 94.88 212 ILE B N 1
ATOM 3517 C CA . ILE B 1 212 ? -25.969 1.969 6.398 1 94.88 212 ILE B CA 1
ATOM 3518 C C . ILE B 1 212 ? -25.438 3.09 7.289 1 94.88 212 ILE B C 1
ATOM 3520 O O . ILE B 1 212 ? -25.766 4.262 7.082 1 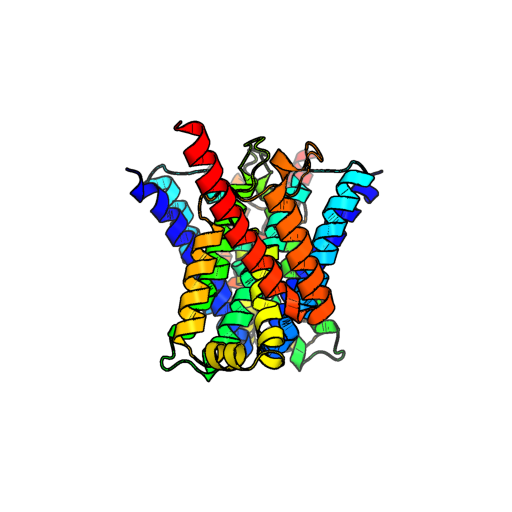94.88 212 ILE B O 1
ATOM 3524 N N . ALA B 1 213 ? -24.719 2.732 8.219 1 93.5 213 ALA B N 1
ATOM 3525 C CA . ALA B 1 213 ? -24.109 3.713 9.117 1 93.5 213 ALA B CA 1
ATOM 3526 C C . ALA B 1 213 ? -23.234 4.695 8.344 1 93.5 213 ALA B C 1
ATOM 3528 O O . ALA B 1 213 ? -23.328 5.91 8.547 1 93.5 213 ALA B O 1
ATOM 3529 N N . VAL B 1 214 ? -22.422 4.195 7.43 1 92.88 214 VAL B N 1
ATOM 3530 C CA . VAL B 1 214 ? -21.5 5.031 6.664 1 92.88 214 VAL B CA 1
ATOM 3531 C C . VAL B 1 214 ? -22.281 5.949 5.734 1 92.88 214 VAL B C 1
ATOM 3533 O O . VAL B 1 214 ? -22 7.145 5.641 1 92.88 214 VAL B O 1
ATOM 3536 N N . LEU B 1 215 ? -23.25 5.414 5.098 1 93.12 215 LEU B N 1
ATOM 3537 C CA . LEU B 1 215 ? -24.078 6.207 4.184 1 93.12 215 LEU B CA 1
ATOM 3538 C C . LEU B 1 215 ? -24.812 7.309 4.934 1 93.12 215 LEU B C 1
ATOM 3540 O O . LEU B 1 215 ? -24.906 8.438 4.449 1 93.12 215 LEU B O 1
ATOM 3544 N N . SER B 1 216 ? -25.359 6.949 6.102 1 91.31 216 SER B N 1
ATOM 3545 C CA . SER B 1 216 ? -26.062 7.949 6.906 1 91.31 216 SER B CA 1
ATOM 3546 C C . SER B 1 216 ? -25.109 9.062 7.34 1 91.31 216 SER B C 1
ATOM 3548 O O . SER B 1 216 ? -25.5 10.234 7.344 1 91.31 216 SER B O 1
ATOM 3550 N N . TYR B 1 217 ? -23.938 8.664 7.691 1 89.12 217 TYR B N 1
ATOM 3551 C CA . TYR B 1 217 ? -22.922 9.625 8.078 1 89.12 217 TYR B CA 1
ATOM 3552 C C . TYR B 1 217 ? -22.625 10.602 6.945 1 89.12 217 TYR B C 1
ATOM 3554 O O . TYR B 1 217 ? -22.578 11.812 7.152 1 89.12 217 TYR B O 1
ATOM 3562 N N . ILE B 1 218 ? -22.453 10.102 5.746 1 87.44 218 ILE B N 1
ATOM 3563 C CA . ILE B 1 218 ? -22.125 10.914 4.582 1 87.44 218 ILE B CA 1
ATOM 3564 C C . ILE B 1 218 ? -23.297 11.82 4.234 1 87.44 218 ILE B C 1
ATOM 3566 O O . ILE B 1 218 ? -23.141 13.031 4.066 1 87.44 218 ILE B O 1
ATOM 3570 N N . CYS B 1 219 ? -24.484 11.305 4.18 1 88.94 219 CYS B N 1
ATOM 3571 C CA . CYS B 1 219 ? -25.688 12.039 3.771 1 88.94 219 CYS B CA 1
ATOM 3572 C C . CYS B 1 219 ? -26.016 13.133 4.777 1 88.94 219 CYS B C 1
ATOM 3574 O O . CYS B 1 219 ? -26.297 14.273 4.395 1 88.94 219 CYS B O 1
ATOM 3576 N N . LEU B 1 220 ? -25.953 12.797 6.043 1 86.25 220 LEU B N 1
ATOM 3577 C CA . LEU B 1 220 ? -26.312 13.766 7.078 1 86.25 220 LEU B CA 1
ATOM 3578 C C . LEU B 1 220 ? -25.266 14.859 7.18 1 86.25 220 LEU B C 1
ATOM 3580 O O . LEU B 1 220 ? -25.578 16 7.52 1 86.25 220 LEU B O 1
ATOM 3584 N N . SER B 1 221 ? -24.047 14.461 6.879 1 83 221 SER B N 1
ATOM 3585 C CA . SER B 1 221 ? -23 15.477 6.824 1 83 221 SER B CA 1
ATOM 3586 C C . SER B 1 221 ? -23.25 16.469 5.699 1 83 221 SER B C 1
ATOM 3588 O O . SER B 1 221 ? -23.031 17.672 5.863 1 83 221 SER B O 1
ATOM 3590 N N . LEU B 1 222 ? -23.734 15.992 4.598 1 82.56 222 LEU B N 1
ATOM 3591 C CA . LEU B 1 222 ? -24.047 16.844 3.453 1 82.56 222 LEU B CA 1
ATOM 3592 C C . LEU B 1 222 ? -25.234 17.75 3.754 1 82.56 222 LEU B C 1
ATOM 3594 O O . LEU B 1 222 ? -25.219 18.938 3.393 1 82.56 222 LEU B O 1
ATOM 3598 N N . VAL B 1 223 ? -26.156 17.188 4.406 1 83.44 223 VAL B N 1
ATOM 3599 C CA . VAL B 1 223 ? -27.344 17.953 4.773 1 83.44 223 VAL B CA 1
ATOM 3600 C C . VAL B 1 223 ? -26.969 19.062 5.758 1 83.44 223 VAL B C 1
ATOM 3602 O O . VAL B 1 223 ? -27.406 20.203 5.629 1 83.44 223 VAL B O 1
ATOM 3605 N N . ASN B 1 224 ? -26.156 18.672 6.723 1 81 224 ASN B N 1
ATOM 3606 C CA . ASN B 1 224 ? -25.672 19.656 7.699 1 81 224 ASN B CA 1
ATOM 3607 C C . ASN B 1 224 ? -24.938 20.812 7.027 1 81 224 ASN B C 1
ATOM 3609 O O . ASN B 1 224 ? -25.078 21.969 7.426 1 81 224 ASN B O 1
ATOM 3613 N N . ASN B 1 225 ? -24.219 20.484 6.004 1 79.81 225 ASN B N 1
ATOM 3614 C CA . ASN B 1 225 ? -23.484 21.516 5.273 1 79.81 225 ASN B CA 1
ATOM 3615 C C . ASN B 1 225 ? -24.438 22.422 4.496 1 79.81 225 ASN B C 1
ATOM 3617 O O . ASN B 1 225 ? -24.188 23.625 4.395 1 79.81 225 ASN B O 1
ATOM 3621 N N . LEU B 1 226 ? -25.438 21.922 3.973 1 79.56 226 LEU B N 1
ATOM 3622 C CA . LEU B 1 226 ? -26.406 22.703 3.211 1 79.56 226 LEU B CA 1
ATOM 3623 C C . LEU B 1 226 ? -27.203 23.625 4.129 1 79.56 226 LEU B C 1
ATOM 3625 O O . LEU B 1 226 ? -27.469 24.781 3.771 1 79.56 226 LEU B O 1
ATOM 3629 N N . VAL B 1 227 ? -27.547 23.109 5.281 1 79.19 227 VAL B N 1
ATOM 3630 C CA . VAL B 1 227 ? -28.328 23.875 6.234 1 79.19 227 VAL B CA 1
ATOM 3631 C C . VAL B 1 227 ? -27.469 25.016 6.809 1 79.19 227 VAL B C 1
ATOM 3633 O O . VAL B 1 227 ? -27.938 26.141 6.934 1 79.19 227 VAL B O 1
ATOM 3636 N N . ASP B 1 228 ? -26.25 24.672 7.109 1 77.5 228 ASP B N 1
ATOM 3637 C CA . ASP B 1 228 ? -25.328 25.672 7.664 1 77.5 228 ASP B CA 1
ATOM 3638 C C . ASP B 1 228 ? -25.031 26.766 6.648 1 77.5 228 ASP B C 1
ATOM 3640 O O . ASP B 1 228 ? -24.891 27.938 7.012 1 77.5 228 ASP B O 1
ATOM 3644 N N . SER B 1 229 ? -24.891 26.406 5.422 1 73.56 229 SER B N 1
ATOM 3645 C CA . SER B 1 229 ? -24.625 27.375 4.371 1 73.56 229 SER B CA 1
ATOM 3646 C C . SER B 1 229 ? -25.828 28.312 4.168 1 73.56 229 SER B C 1
ATOM 3648 O O . SER B 1 229 ? -25.641 29.5 3.875 1 73.56 229 SER B O 1
ATOM 3650 N N . HIS B 1 230 ? -26.953 27.766 4.285 1 70.19 230 HIS B N 1
ATOM 3651 C CA . HIS B 1 230 ? -28.172 28.562 4.137 1 70.19 230 HIS B CA 1
ATOM 3652 C C . HIS B 1 230 ? -28.328 29.547 5.289 1 70.19 230 HIS B C 1
ATOM 3654 O O . HIS B 1 230 ? -28.781 30.672 5.09 1 70.19 230 HIS B O 1
ATOM 3660 N N . GLU B 1 231 ? -27.969 29.047 6.469 1 65.38 231 GLU B N 1
ATOM 3661 C CA . GLU B 1 231 ? -28.078 29.906 7.641 1 65.38 231 GLU B CA 1
ATOM 3662 C C . GLU B 1 231 ? -27.062 31.047 7.586 1 65.38 231 GLU B C 1
ATOM 3664 O O . GLU B 1 231 ? -27.344 32.156 8.023 1 65.38 231 GLU B O 1
ATOM 3669 N N . LYS B 1 232 ? -25.969 30.766 7.102 1 60.12 232 LYS B N 1
ATOM 3670 C CA . LYS B 1 232 ? -24.953 31.812 6.98 1 60.12 232 LYS B CA 1
ATOM 3671 C C . LYS B 1 232 ? -25.344 32.844 5.918 1 60.12 232 LYS B C 1
ATOM 3673 O O . LYS B 1 232 ? -24.938 34 5.988 1 60.12 232 LYS B O 1
ATOM 3678 N N . LYS B 1 233 ? -26.047 32.594 5 1 64.56 233 LYS B N 1
ATOM 3679 C CA . LYS B 1 233 ? -26.469 33.5 3.932 1 64.56 233 LYS B CA 1
ATOM 3680 C C . LYS B 1 233 ? -27.672 34.344 4.371 1 64.56 233 LYS B C 1
ATOM 3682 O O . LYS B 1 233 ? -27.969 35.375 3.752 1 64.56 233 LYS B O 1
ATOM 3687 N N . ASN B 1 234 ? -28.281 34.031 5.266 1 56.5 234 ASN B N 1
ATOM 3688 C CA . ASN B 1 234 ? -29.375 34.844 5.777 1 56.5 234 ASN B CA 1
ATOM 3689 C C . ASN B 1 234 ? -28.938 35.656 6.988 1 56.5 234 ASN B C 1
ATOM 3691 O O . ASN B 1 234 ? -29.422 36.781 7.199 1 56.5 234 ASN B O 1
#

Solvent-accessible surface area (backbone atoms only — not comparable to full-atom values): 23041 Å² total; per-residue (Å²): 121,77,62,68,57,44,48,29,48,51,32,32,45,48,16,30,48,28,15,55,50,30,43,54,46,24,75,74,74,35,36,82,58,32,33,61,27,47,50,53,20,50,50,27,49,52,46,19,54,48,44,19,59,76,68,65,48,74,45,73,51,49,55,41,33,44,52,46,22,43,33,46,26,26,10,42,28,37,16,52,32,46,20,58,60,27,51,84,50,38,96,45,88,66,58,26,61,59,25,49,44,34,25,49,29,32,36,49,30,50,20,48,55,74,66,54,71,69,85,55,75,55,41,63,22,53,53,47,61,58,53,22,48,28,63,28,23,38,64,52,29,18,77,76,33,66,72,51,34,57,43,61,60,32,46,65,50,49,49,50,50,45,52,51,52,25,48,38,26,61,33,90,41,63,32,71,48,89,67,74,86,58,89,50,58,89,84,32,49,60,59,50,48,34,50,48,52,28,50,52,29,32,71,74,48,40,70,29,11,45,31,57,28,49,51,43,42,55,53,44,18,51,49,51,49,53,53,52,53,53,58,72,70,102,122,75,62,67,57,44,48,30,50,51,33,33,45,48,17,31,48,28,15,56,52,30,42,54,48,24,74,74,74,32,34,82,58,31,33,61,26,48,51,52,20,52,50,26,49,53,47,19,55,48,43,20,58,75,69,66,48,73,45,73,51,52,55,41,33,44,51,45,24,43,34,45,26,25,10,41,29,35,14,51,31,45,22,57,60,28,51,84,50,38,96,46,90,67,58,24,60,59,25,48,44,34,25,50,28,32,35,51,30,49,21,49,54,74,66,54,73,69,83,56,77,55,41,64,23,54,52,47,61,58,53,21,47,27,63,28,23,38,63,52,29,19,76,75,33,65,71,49,34,56,43,61,60,32,43,65,50,48,50,49,49,46,53,53,53,25,49,37,26,60,32,90,41,63,31,71,46,88,67,73,84,60,90,50,58,89,83,32,49,62,58,50,48,36,51,50,52,28,50,50,30,32,71,75,50,40,70,30,12,45,31,56,29,49,50,43,43,54,52,44,18,50,49,52,50,52,52,51,54,54,58,69,70,103

Radius of gyration: 23.8 Å; Cα contacts (8 Å, |Δi|>4): 701; chains: 2; bounding box: 78×62×49 Å

Foldseek 3Di:
DVVLLCVLVVLLVLLLVLLVVLQVCCVVPNLLCSLVSLVSSVVSLVVSVVSCVVVVNDDLVSLVSNLVSLLSRLQVSLLSSQLRLLCVLPPDNCLSNLSNLSSVLSNVLSVCVSPDPPPDLWDFFDHSSLNSLLSSLQVLLCVVDPVSVVLSSHNVSSSVVSVVNSCRSNGRQTFDRLDPPDPDCVVCVLSVVLVVQLVVQCVVRNSSSSNVSSVSRVVSRNVVVVVVVVVVVD/DVVLLCVLVVLLVLLLVLLVVLQVCCVVPNLLCSLVSLVSSVVSLVVSVVSCVVVVNDDLVSLVSNLVSLLSRLQVSLLSSQLRLLCVLPPDNCLSNLSNLSSVLSNVLSVCVSPDPPPDLWDFFQHSSLNSLLSSLQVLLCVVDVVSVVLSSHNVSSSVVSVVNSCRSNGRQTFDRLPPPDPDCVLCVLSVVLVVQLVVQCVVRNSSSSNVSSVSRVVSRNVSVVVVVVVVVD

Organism: Cyclobacterium marinum (strain ATCC 25205 / DSM 745 / LMG 13164 / NCIMB 1802) (NCBI:txid880070)

pLDDT: mean 89.38, std 12.5, range [48.16, 98.94]